Protein 1LUR (pdb70)

Secondary structure (DSSP, 8-state):
----EEEE-SSS-EEEEETBTTEEEEEEEE-TTS-EEE-B---SSHHHHHH-SS-TTPEE-SB-SEEGGG-EEETTEEE---SBTTBEETT-TTSGGGSB-EEEEEETTEEEEEEEEEHHHHSSSSEEEEEEEEEE-TTSEEEEEEEEE-SS-EE-B-EE-PEE-SS--S-STT-EE--EEEEEEE-TTS-EEEEEEE-TTSTT--TT-EETT-S---SS-----EEEEEE--------EEEE-TTT-EEEEEEESSSEEEEE--TT--EE-GGG-EE-TT--EEEEEESPTTGGG-TTS---EE-TT--EEEEEEEEEEE--/----EEEE-SSS-EEEEETBTTEEEEEEEE-TTS-EEE-B---SSHHHHHH-SS-TTPEE-SB-SEEGGG-EEETTEEE---SBTTBEETT-TTSGGGSBPEEEEEETTEEEEEEEEEHHHHS-SSEEEEEEEEEE-TTSEEEEEEEEE-SS-EE-B-EE-PEE-SS--S-STTSEE--EEEEEEE-TTS-EEEEEEE-TTSTT--SS-EEGGGG-TT-SS----EEEEEE--------EEEE-TTT-EEEEEEESSSEEEEE--TT--EE-GGG-EE-TTS-EEEEEESPTTGGG-TTSPP-EE-TT--EEEEEEEEEEE--

Foldseek 3Di:
DWDWAKADEDPAWIWIFALQLRFGAWIWHAFPVRHIDTFFWHAPDPVVQLVDDQLARGKFDQAAAWAPQQWFADPNRIFGVDDQPSIAHRLHPQTSSNGRWDWPDGDRFKTKTWDKDACVRRRWHFIKIWMWMWGAYPLQKTKIKIKMAGPGKTFGKIKTWTWGDGPQDLAQQAKKKAAFQKWFDADPSRAGPQDIGGCPPAQPHSHVIDGQLRHDDDPVSARAQWTKGFFDDDDVDWRMKIGDPVRQKIKTKDKPAGIKTKGQQQPDFDQIPPSDTRHGSRTITIIRIFHHNCSHHVVGDDRMHHHPDMDIMMMMMGMDGND/DWDWAKADEPQAWIWIFTQQLRFGAWIWHAFPVRRIDTWFWHADDPVRQLVDDQLARGKFDQAAAWAPQQWFADPNDIFGCADFVSTAHRLHPQTSNNDRWDWDDGDNFKTKTWDKDACVRRRWHFIKIWMWMWGAYPLQKTKIKIKMAGDGKTFGKIWTWTFTDGAQDLAQQFKKKAAFQWWFDADPSRAGPQDIGGCPPALPHRNDIDGNVSNPPVHPDFRFQFIWGFGDDDPVDWRMWIGDPNRQKIKTKDKPAGTKTKGQQQPDFDQIYPRDTRHGRRGITIIRIFHGNCSHHVVGDDRMHHHPDMDIMMMMIHMDGHD

Structure (mmCIF, N/CA/C/O backbone):
data_1LUR
#
_entry.id   1LUR
#
_cell.length_a   50.808
_cell.length_b   91.007
_cell.length_c   83.701
_cell.angle_alpha   90.00
_cell.angle_beta   100.67
_cell.angle_gamma   90.00
#
_symmetry.space_group_name_H-M   'P 1 21 1'
#
loop_
_entity.id
_entity.type
_entity.pdbx_description
1 polymer 'aldose 1-epimerase'
2 non-polymer 'SULFATE ION'
3 water water
#
loop_
_atom_site.group_PDB
_atom_site.id
_atom_site.type_symbol
_atom_site.label_atom_id
_atom_site.label_alt_id
_atom_site.label_comp_id
_atom_site.label_asym_id
_atom_site.label_entity_id
_atom_site.label_seq_id
_atom_site.pdbx_PDB_ins_code
_atom_site.Cartn_x
_atom_site.Cartn_y
_atom_site.Cartn_z
_atom_site.occupancy
_atom_site.B_iso_or_equiv
_atom_site.auth_seq_id
_atom_site.auth_comp_id
_atom_site.auth_asym_id
_atom_site.auth_atom_id
_atom_site.pdbx_PDB_model_num
ATOM 1 N N . ALA A 1 11 ? -2.082 53.414 95.619 1.00 66.01 1002 ALA A N 1
ATOM 2 C CA . ALA A 1 11 ? -1.543 54.226 94.490 1.00 65.74 1002 ALA A CA 1
ATOM 3 C C . ALA A 1 11 ? -2.493 54.183 93.296 1.00 65.69 1002 ALA A C 1
ATOM 4 O O . ALA A 1 11 ? -3.389 53.337 93.237 1.00 66.35 1002 ALA A O 1
ATOM 6 N N . SER A 1 12 ? -2.300 55.105 92.355 1.00 64.60 1003 SER A N 1
ATOM 7 C CA . SER A 1 12 ? -3.135 55.174 91.157 1.00 63.64 1003 SER A CA 1
ATOM 8 C C . SER A 1 12 ? -2.245 54.962 89.934 1.00 62.28 1003 SER A C 1
ATOM 9 O O . SER A 1 12 ? -1.291 54.179 89.980 1.00 63.02 1003 SER A O 1
ATOM 12 N N . GLY A 1 13 ? -2.551 55.663 88.846 1.00 59.42 1004 GLY A N 1
ATOM 13 C CA . GLY A 1 13 ? -1.753 55.519 87.642 1.00 55.29 1004 GLY A CA 1
ATOM 14 C C . GLY A 1 13 ? -2.280 56.288 86.446 1.00 52.66 1004 GLY A C 1
ATOM 15 O O . GLY A 1 13 ? -3.483 56.520 86.319 1.00 52.36 1004 GLY A O 1
ATOM 16 N N . PHE A 1 14 ? -1.368 56.688 85.566 1.00 49.76 1005 PHE A N 1
ATOM 17 C CA . PHE A 1 14 ? -1.738 57.432 84.372 1.00 46.80 1005 PHE A CA 1
ATOM 18 C C . PHE A 1 14 ? -2.692 56.602 83.527 1.00 44.95 1005 PHE A C 1
ATOM 19 O O . PHE A 1 14 ? -2.551 55.385 83.428 1.00 44.23 1005 PHE A O 1
ATOM 27 N N . ILE A 1 15 ? -3.672 57.266 82.930 1.00 42.54 1006 ILE A N 1
ATOM 28 C CA . ILE A 1 15 ? -4.647 56.592 82.089 1.00 41.05 1006 ILE A CA 1
ATOM 29 C C . ILE A 1 15 ? -4.526 57.212 80.704 1.00 41.31 1006 ILE A C 1
ATOM 30 O O . ILE A 1 15 ? -4.547 58.434 80.560 1.00 41.04 1006 ILE A O 1
ATOM 35 N N . GLU A 1 16 ? -4.390 56.373 79.686 1.00 40.58 1007 GLU A N 1
ATOM 36 C CA . GLU A 1 16 ? -4.261 56.871 78.326 1.00 40.60 1007 GLU A CA 1
ATOM 37 C C . GLU A 1 16 ? -5.463 56.600 77.435 1.00 39.58 1007 GLU A C 1
ATOM 38 O O . GLU A 1 16 ? -6.102 55.549 77.529 1.00 39.59 1007 GLU A O 1
ATOM 44 N N . ILE A 1 17 ? -5.770 57.572 76.582 1.00 36.26 1008 ILE A N 1
ATOM 45 C CA . ILE A 1 17 ? -6.883 57.471 75.647 1.00 35.69 1008 ILE A CA 1
ATOM 46 C C . ILE A 1 17 ? -6.341 58.008 74.335 1.00 35.15 1008 ILE A C 1
ATOM 47 O O . ILE A 1 17 ? -5.396 58.801 74.330 1.00 33.81 1008 ILE A O 1
ATOM 52 N N . ALA A 1 18 ? -6.920 57.584 73.220 1.00 35.51 1009 ALA A N 1
ATOM 53 C CA . ALA A 1 18 ? -6.434 58.062 71.933 1.00 35.21 1009 ALA A CA 1
ATOM 54 C C . ALA A 1 18 ? -7.369 57.730 70.785 1.00 33.71 1009 ALA A C 1
ATOM 55 O O . ALA A 1 18 ? -8.215 56.842 70.890 1.00 34.74 1009 ALA A O 1
ATOM 57 N N . ASN A 1 19 ? -7.232 58.462 69.690 1.00 32.52 1010 ASN A N 1
ATOM 58 C CA . ASN A 1 19 ? -8.079 58.204 68.538 1.00 32.87 1010 ASN A CA 1
ATOM 59 C C . ASN A 1 19 ? -7.229 57.404 67.553 1.00 33.07 1010 ASN A C 1
ATOM 60 O O . ASN A 1 19 ? -6.180 56.880 67.925 1.00 33.45 1010 ASN A O 1
ATOM 65 N N . LYS A 1 20 ? -7.668 57.315 66.307 1.00 34.87 1011 LYS A N 1
ATOM 66 C CA . LYS A 1 20 ? -6.923 56.561 65.305 1.00 37.66 1011 LYS A CA 1
ATOM 67 C C . LYS A 1 20 ? -6.066 57.413 64.372 1.00 38.27 1011 LYS A C 1
ATOM 68 O O . LYS A 1 20 ? -5.471 56.885 63.430 1.00 37.98 1011 LYS A O 1
ATOM 74 N N . GLN A 1 21 ? -5.989 58.716 64.632 1.00 39.54 1012 GLN A N 1
ATOM 75 C CA . GLN A 1 21 ? -5.197 59.605 63.785 1.00 39.90 1012 GLN A CA 1
ATOM 76 C C . GLN A 1 21 ? -3.932 60.195 64.399 1.00 39.87 1012 GLN A C 1
ATOM 77 O O . GLN A 1 21 ? -3.341 61.114 63.829 1.00 41.05 1012 GLN A O 1
ATOM 83 N N . GLY A 1 22 ? -3.511 59.687 65.550 1.00 38.10 1013 GLY A N 1
ATOM 84 C CA . GLY A 1 22 ? -2.308 60.221 66.160 1.00 36.43 1013 GLY A CA 1
ATOM 85 C C . GLY A 1 22 ? -2.500 61.226 67.282 1.00 36.68 1013 GLY A C 1
ATOM 86 O O . GLY A 1 22 ? -1.601 62.019 67.553 1.00 37.80 1013 GLY A O 1
ATOM 87 N N . LEU A 1 23 ? -3.667 61.210 67.921 1.00 35.32 1014 LEU A N 1
ATOM 88 C CA . LEU A 1 23 ? -3.964 62.123 69.027 1.00 34.22 1014 LEU A CA 1
ATOM 89 C C . LEU A 1 23 ? -4.071 61.274 70.285 1.00 33.65 1014 LEU A C 1
ATOM 90 O O . LEU A 1 23 ? -4.894 60.365 70.355 1.00 35.28 1014 LEU A O 1
ATOM 95 N N . THR A 1 24 ? -3.233 61.557 71.273 1.00 33.27 1015 THR A N 1
ATOM 96 C CA . THR A 1 24 ? -3.257 60.801 72.514 1.00 34.91 1015 THR A CA 1
ATOM 97 C C . THR A 1 24 ? -3.327 61.746 73.713 1.00 34.58 1015 THR A C 1
ATOM 98 O O . THR A 1 24 ? -2.739 62.825 73.707 1.00 35.50 1015 THR A O 1
ATOM 102 N N . ALA A 1 25 ? -4.065 61.332 74.733 1.00 33.70 1016 ALA A N 1
ATOM 103 C CA . ALA A 1 25 ? -4.217 62.129 75.941 1.00 34.03 1016 ALA A CA 1
ATOM 104 C C . ALA A 1 25 ? -3.988 61.229 77.144 1.00 33.60 1016 ALA A C 1
ATOM 105 O O . ALA A 1 25 ? -4.482 60.104 77.189 1.00 34.30 1016 ALA A O 1
ATOM 107 N N . THR A 1 26 ? -3.225 61.718 78.111 1.00 33.93 1017 THR A N 1
ATOM 108 C CA . THR A 1 26 ? -2.952 60.939 79.305 1.00 34.46 1017 THR A CA 1
ATOM 109 C C . THR A 1 26 ? -3.555 61.671 80.500 1.00 34.29 1017 THR A C 1
ATOM 110 O O . THR A 1 26 ? -3.239 62.832 80.748 1.00 34.64 1017 THR A O 1
ATOM 114 N N . LEU A 1 27 ? -4.429 60.984 81.227 1.00 34.24 1018 LEU A N 1
ATOM 115 C CA . LEU A 1 27 ? -5.083 61.563 82.392 1.00 34.03 1018 LEU A CA 1
ATOM 116 C C . LEU A 1 27 ? -4.597 60.937 83.697 1.00 34.94 1018 LEU A C 1
ATOM 117 O O . LEU A 1 27 ? -4.006 59.856 83.702 1.00 35.78 1018 LEU A O 1
ATOM 122 N N . LEU A 1 28 ? -4.866 61.626 84.801 1.00 33.74 1019 LEU A N 1
ATOM 123 C CA . LEU A 1 28 ? -4.470 61.165 86.125 1.00 34.52 1019 LEU A CA 1
ATOM 124 C C . LEU A 1 28 ? -5.651 61.365 87.072 1.00 34.80 1019 LEU A C 1
ATOM 125 O O . LEU A 1 28 ? -6.194 62.466 87.175 1.00 34.59 1019 LEU A O 1
ATOM 130 N N . PRO A 1 29 ? -6.070 60.296 87.765 1.00 35.81 1020 PRO A N 1
ATOM 131 C CA . PRO A 1 29 ? -7.193 60.360 88.705 1.00 35.89 1020 PRO A CA 1
ATOM 132 C C . PRO A 1 29 ? -7.033 61.495 89.708 1.00 35.02 1020 PRO A C 1
ATOM 133 O O . PRO A 1 29 ? -8.012 62.137 90.100 1.00 34.06 1020 PRO A O 1
ATOM 137 N N . PHE A 1 30 ? -5.793 61.741 90.123 1.00 34.16 1021 PHE A N 1
ATOM 138 C CA . PHE A 1 30 ? -5.527 62.805 91.080 1.00 33.09 1021 PHE A CA 1
ATOM 139 C C . PHE A 1 30 ? -5.793 64.153 90.434 1.00 31.64 1021 PHE A C 1
ATOM 140 O O . PHE A 1 30 ? -5.126 64.542 89.472 1.00 30.39 1021 PHE A O 1
ATOM 148 N N . GLY A 1 31 ? -6.780 64.861 90.971 1.00 30.80 1022 GLY A N 1
ATOM 149 C CA . GLY A 1 31 ? -7.132 66.163 90.442 1.00 29.78 1022 GLY A CA 1
ATOM 150 C C . GLY A 1 31 ? -7.748 66.082 89.056 1.00 29.25 1022 GLY A C 1
ATOM 151 O O . GLY A 1 31 ? -7.864 67.106 88.382 1.00 29.45 1022 GLY A O 1
ATOM 152 N N . ALA A 1 32 ? -8.152 64.881 88.637 1.00 28.75 1023 ALA A N 1
ATOM 153 C CA . ALA A 1 32 ? -8.757 64.680 87.313 1.00 27.90 1023 ALA A CA 1
ATOM 154 C C . ALA A 1 32 ? -7.949 65.528 86.338 1.00 28.41 1023 ALA A C 1
ATOM 155 O O . ALA A 1 32 ? -8.495 66.325 85.570 1.00 27.12 1023 ALA A O 1
ATOM 157 N N . THR A 1 33 ? -6.638 65.324 86.389 1.00 27.04 1024 THR A N 1
ATOM 158 C CA . THR A 1 33 ? -5.655 66.025 85.573 1.00 29.43 1024 THR A CA 1
ATOM 159 C C . THR A 1 33 ? -5.316 65.554 84.162 1.00 29.05 1024 THR A C 1
ATOM 160 O O . THR A 1 33 ? -5.233 64.358 83.890 1.00 29.70 1024 THR A O 1
ATOM 164 N N . LEU A 1 34 ? -5.095 66.523 83.277 1.00 31.20 1025 LEU A N 1
ATOM 165 C CA . LEU A 1 34 ? -4.735 66.248 81.893 1.00 31.27 1025 LEU A CA 1
ATOM 166 C C . LEU A 1 34 ? -3.213 66.266 81.992 1.00 32.04 1025 LEU A C 1
ATOM 167 O O . LEU A 1 34 ? -2.597 67.333 82.002 1.00 31.69 1025 LEU A O 1
ATOM 172 N N . ALA A 1 35 ? -2.618 65.080 82.093 1.00 34.35 1026 ALA A N 1
ATOM 173 C CA . ALA A 1 35 ? -1.167 64.936 82.208 1.00 35.02 1026 ALA A CA 1
ATOM 174 C C . ALA A 1 35 ? -0.376 65.199 80.928 1.00 36.17 1026 ALA A C 1
ATOM 175 O O . ALA A 1 35 ? 0.624 65.918 80.947 1.00 36.82 1026 ALA A O 1
ATOM 177 N N . LYS A 1 36 ? -0.806 64.601 79.823 1.00 35.86 1027 LYS A N 1
ATOM 178 C CA . LYS A 1 36 ? -0.119 64.786 78.550 1.00 36.68 1027 LYS A CA 1
ATOM 179 C C . LYS A 1 36 ? -1.121 64.835 77.414 1.00 36.41 1027 LYS A C 1
ATOM 180 O O . LYS A 1 36 ? -2.260 64.393 77.557 1.00 34.85 1027 LYS A O 1
ATOM 186 N N . LEU A 1 37 ? -0.666 65.357 76.279 1.00 38.12 1028 LEU A N 1
ATOM 187 C CA . LEU A 1 37 ? -1.475 65.480 75.071 1.00 39.50 1028 LEU A CA 1
ATOM 188 C C . LEU A 1 37 ? -0.499 65.567 73.896 1.00 39.67 1028 LEU A C 1
ATOM 189 O O . LEU A 1 37 ? 0.055 66.630 73.607 1.00 40.11 1028 LEU A O 1
ATOM 194 N N . THR A 1 38 ? -0.289 64.438 73.226 1.00 39.76 1029 THR A N 1
ATOM 195 C CA . THR A 1 38 ? 0.622 64.379 72.091 1.00 39.28 1029 THR A CA 1
ATOM 196 C C . THR A 1 38 ? -0.095 64.496 70.751 1.00 40.05 1029 THR A C 1
ATOM 197 O O . THR A 1 38 ? -1.183 63.953 70.566 1.00 38.86 1029 THR A O 1
ATOM 201 N N . PHE A 1 39 ? 0.535 65.203 69.816 1.00 40.76 1030 PHE A N 1
ATOM 202 C CA . PHE A 1 39 ? -0.024 65.408 68.483 1.00 42.16 1030 PHE A CA 1
ATOM 203 C C . PHE A 1 39 ? 1.124 65.700 67.518 1.00 43.41 1030 PHE A C 1
ATOM 204 O O . PHE A 1 39 ? 1.978 66.538 67.797 1.00 43.85 1030 PHE A O 1
ATOM 212 N N . PRO A 1 40 ? 1.155 65.018 66.364 1.00 45.64 1031 PRO A N 1
ATOM 213 C CA . PRO A 1 40 ? 2.234 65.250 65.398 1.00 46.14 1031 PRO A CA 1
ATOM 214 C C . PRO A 1 40 ? 2.262 66.665 64.823 1.00 47.36 1031 PRO A C 1
ATOM 215 O O . PRO A 1 40 ? 1.220 67.240 64.514 1.00 46.78 1031 PRO A O 1
ATOM 219 N N . ASP A 1 41 ? 3.462 67.223 64.684 1.00 49.20 1032 ASP A N 1
ATOM 220 C CA . ASP A 1 41 ? 3.614 68.570 64.140 1.00 51.15 1032 ASP A CA 1
ATOM 221 C C . ASP A 1 41 ? 3.594 68.523 62.614 1.00 51.39 1032 ASP A C 1
ATOM 222 O O . ASP A 1 41 ? 3.310 67.483 62.021 1.00 51.14 1032 ASP A O 1
ATOM 227 N N . LYS A 1 42 ? 3.902 69.654 61.986 1.00 52.41 1033 LYS A N 1
ATOM 228 C CA . LYS A 1 42 ? 3.919 69.744 60.529 1.00 53.25 1033 LYS A CA 1
ATOM 229 C C . LYS A 1 42 ? 4.940 68.783 59.929 1.00 53.86 1033 LYS A C 1
ATOM 230 O O . LYS A 1 42 ? 4.800 68.352 58.785 1.00 54.88 1033 LYS A O 1
ATOM 236 N N . ASN A 1 43 ? 5.971 68.459 60.703 1.00 53.91 1034 ASN A N 1
ATOM 237 C CA . ASN A 1 43 ? 7.013 67.549 60.245 1.00 53.79 1034 ASN A CA 1
ATOM 238 C C . ASN A 1 43 ? 6.670 66.118 60.653 1.00 53.29 1034 ASN A C 1
ATOM 239 O O . ASN A 1 43 ? 7.514 65.224 60.593 1.00 53.20 1034 ASN A O 1
ATOM 244 N N . GLY A 1 44 ? 5.425 65.912 61.071 1.00 52.41 1035 GLY A N 1
ATOM 245 C CA . GLY A 1 44 ? 4.990 64.588 61.483 1.00 51.54 1035 GLY A CA 1
ATOM 246 C C . GLY A 1 44 ? 5.614 64.103 62.777 1.00 50.32 1035 GLY A C 1
ATOM 247 O O . GLY A 1 44 ? 5.557 62.915 63.092 1.00 50.92 1035 GLY A O 1
ATOM 248 N N . LYS A 1 45 ? 6.208 65.017 63.536 1.00 49.60 1036 LYS A N 1
ATOM 249 C CA . LYS A 1 45 ? 6.837 64.652 64.801 1.00 49.03 1036 LYS A CA 1
ATOM 250 C C . LYS A 1 45 ? 5.899 64.887 65.987 1.00 49.21 1036 LYS A C 1
ATOM 251 O O . LYS A 1 45 ? 5.311 65.962 66.118 1.00 48.48 1036 LYS A O 1
ATOM 257 N N . ASN A 1 46 ? 5.769 63.876 66.844 1.00 49.07 1037 ASN A N 1
ATOM 258 C CA . ASN A 1 46 ? 4.908 63.964 68.021 1.00 49.53 1037 ASN A CA 1
ATOM 259 C C . ASN A 1 46 ? 5.387 65.024 69.001 1.00 49.85 1037 ASN A C 1
ATOM 260 O O . ASN A 1 46 ? 6.564 65.068 69.374 1.00 49.80 1037 ASN A O 1
ATOM 265 N N . GLN A 1 47 ? 4.464 65.880 69.419 1.00 49.53 1038 GLN A N 1
ATOM 266 C CA . GLN A 1 47 ? 4.785 66.938 70.358 1.00 48.58 1038 GLN A CA 1
ATOM 267 C C . GLN A 1 47 ? 3.769 66.929 71.488 1.00 47.19 1038 GLN A C 1
ATOM 268 O O . GLN A 1 47 ? 2.563 66.816 71.247 1.00 45.97 1038 GLN A O 1
ATOM 274 N N . ASP A 1 48 ? 4.262 67.019 72.718 1.00 45.25 1039 ASP A N 1
ATOM 275 C CA . ASP A 1 48 ? 3.385 67.031 73.881 1.00 43.56 1039 ASP A CA 1
ATOM 276 C C . ASP A 1 48 ? 3.006 68.502 73.984 1.00 42.69 1039 ASP A C 1
ATOM 277 O O . ASP A 1 48 ? 3.867 69.355 74.203 1.00 41.27 1039 ASP A O 1
ATOM 282 N N . LEU A 1 49 ? 1.722 68.795 73.821 1.00 40.73 1040 LEU A N 1
ATOM 283 C CA . LEU A 1 49 ? 1.235 70.163 73.881 1.00 39.49 1040 LEU A CA 1
ATOM 284 C C . LEU A 1 49 ? 0.998 70.774 75.263 1.00 38.56 1040 LEU A C 1
ATOM 285 O O . LEU A 1 49 ? 0.770 71.976 75.367 1.00 37.65 1040 LEU A O 1
ATOM 290 N N . VAL A 1 50 ? 1.052 69.969 76.318 1.00 38.93 1041 VAL A N 1
ATOM 291 C CA . VAL A 1 50 ? 0.834 70.503 77.663 1.00 38.73 1041 VAL A CA 1
ATOM 292 C C . VAL A 1 50 ? 1.994 70.216 78.613 1.00 39.82 1041 VAL A C 1
ATOM 293 O O . VAL A 1 50 ? 2.657 69.178 78.517 1.00 39.62 1041 VAL A O 1
ATOM 297 N N . LEU A 1 51 ? 2.240 71.145 79.531 1.00 41.12 1042 LEU A N 1
ATOM 298 C CA . LEU A 1 51 ? 3.320 70.977 80.496 1.00 42.55 1042 LEU A CA 1
ATOM 299 C C . LEU A 1 51 ? 2.914 69.869 81.451 1.00 44.17 1042 LEU A C 1
ATOM 300 O O . LEU A 1 51 ? 1.784 69.382 81.396 1.00 44.09 1042 LEU A O 1
ATOM 305 N N . GLY A 1 52 ? 3.833 69.464 82.319 1.00 44.70 1043 GLY A N 1
ATOM 306 C CA . GLY A 1 52 ? 3.521 68.409 83.261 1.00 45.81 1043 GLY A CA 1
ATOM 307 C C . GLY A 1 52 ? 4.736 67.828 83.959 1.00 46.69 1043 GLY A C 1
ATOM 308 O O . GLY A 1 52 ? 5.761 68.494 84.111 1.00 47.10 1043 GLY A O 1
ATOM 309 N N . PHE A 1 53 ? 4.616 66.577 84.385 1.00 46.96 1044 PHE A N 1
ATOM 310 C CA . PHE A 1 53 ? 5.700 65.896 85.075 1.00 48.26 1044 PHE A CA 1
ATOM 311 C C . PHE A 1 53 ? 5.785 64.455 84.607 1.00 48.81 1044 PHE A C 1
ATOM 312 O O . PHE A 1 53 ? 4.783 63.862 84.207 1.00 48.63 1044 PHE A O 1
ATOM 320 N N . ASP A 1 54 ? 6.986 63.891 84.660 1.00 49.60 1045 ASP A N 1
ATOM 321 C CA . ASP A 1 54 ? 7.195 62.514 84.235 1.00 50.09 1045 ASP A CA 1
ATOM 322 C C . ASP A 1 54 ? 6.695 61.488 85.258 1.00 49.36 1045 ASP A C 1
ATOM 323 O O . ASP A 1 54 ? 6.458 60.333 84.912 1.00 49.29 1045 ASP A O 1
ATOM 328 N N . THR A 1 55 ? 6.519 61.906 86.510 1.00 49.41 1046 THR A N 1
ATOM 329 C CA . THR A 1 55 ? 6.045 60.990 87.547 1.00 49.19 1046 THR A CA 1
ATOM 330 C C . THR A 1 55 ? 4.746 61.449 88.209 1.00 50.02 1046 THR A C 1
ATOM 331 O O . THR A 1 55 ? 4.428 62.635 88.223 1.00 49.93 1046 THR A O 1
ATOM 335 N N . ILE A 1 56 ? 4.011 60.495 88.773 1.00 50.62 1047 ILE A N 1
ATOM 336 C CA . ILE A 1 56 ? 2.749 60.781 89.442 1.00 51.31 1047 ILE A CA 1
ATOM 337 C C . ILE A 1 56 ? 2.943 61.616 90.700 1.00 51.70 1047 ILE A C 1
ATOM 338 O O . ILE A 1 56 ? 2.220 62.583 90.937 1.00 52.45 1047 ILE A O 1
ATOM 343 N N . ASP A 1 57 ? 3.921 61.242 91.512 1.00 51.66 1048 ASP A N 1
ATOM 344 C CA . ASP A 1 57 ? 4.180 61.973 92.742 1.00 51.66 1048 ASP A CA 1
ATOM 345 C C . ASP A 1 57 ? 4.466 63.451 92.489 1.00 50.41 1048 ASP A C 1
ATOM 346 O O . ASP A 1 57 ? 4.035 64.307 93.264 1.00 50.56 1048 ASP A O 1
ATOM 351 N N . GLU A 1 58 ? 5.184 63.754 91.409 1.00 48.61 1049 GLU A N 1
ATOM 352 C CA . GLU A 1 58 ? 5.507 65.142 91.086 1.00 47.97 1049 GLU A CA 1
ATOM 353 C C . GLU A 1 58 ? 4.228 65.940 90.867 1.00 46.43 1049 GLU A C 1
ATOM 354 O O . GLU A 1 58 ? 4.172 67.136 91.155 1.00 45.97 1049 GLU A O 1
ATOM 360 N N . PHE A 1 59 ? 3.208 65.270 90.343 1.00 45.10 1050 PHE A N 1
ATOM 361 C CA . PHE A 1 59 ? 1.923 65.910 90.086 1.00 44.55 1050 PHE A CA 1
ATOM 362 C C . PHE A 1 59 ? 1.227 66.171 91.414 1.00 44.78 1050 PHE A C 1
ATOM 363 O O . PHE A 1 59 ? 0.639 67.235 91.620 1.00 43.46 1050 PHE A O 1
ATOM 371 N N . GLU A 1 60 ? 1.302 65.192 92.312 1.00 45.65 1051 GLU A N 1
ATOM 372 C CA . GLU A 1 60 ? 0.682 65.302 93.627 1.00 47.37 1051 GLU A CA 1
ATOM 373 C C . GLU A 1 60 ? 1.355 66.372 94.478 1.00 47.85 1051 GLU A C 1
ATOM 374 O O . GLU A 1 60 ? 0.809 66.810 95.490 1.00 48.64 1051 GLU A O 1
ATOM 380 N N . LYS A 1 61 ? 2.544 66.795 94.067 1.00 48.18 1052 LYS A N 1
ATOM 381 C CA . LYS A 1 61 ? 3.268 67.813 94.810 1.00 48.24 1052 LYS A CA 1
ATOM 382 C C . LYS A 1 61 ? 3.214 69.173 94.122 1.00 47.67 1052 LYS A C 1
ATOM 383 O O . LYS A 1 61 ? 3.602 70.179 94.707 1.00 48.22 1052 LYS A O 1
ATOM 389 N N . ASP A 1 62 ? 2.723 69.204 92.885 1.00 46.36 1053 ASP A N 1
ATOM 390 C CA . ASP A 1 62 ? 2.628 70.454 92.135 1.00 45.28 1053 ASP A CA 1
ATOM 391 C C . ASP A 1 62 ? 1.722 71.464 92.830 1.00 44.15 1053 ASP A C 1
ATOM 392 O O . ASP A 1 62 ? 0.748 71.087 93.480 1.00 43.68 1053 ASP A O 1
ATOM 397 N N . ALA A 1 63 ? 2.042 72.747 92.681 1.00 43.44 1054 ALA A N 1
ATOM 398 C CA . ALA A 1 63 ? 1.253 73.812 93.298 1.00 42.45 1054 ALA A CA 1
ATOM 399 C C . ALA A 1 63 ? 0.779 74.826 92.265 1.00 42.38 1054 ALA A C 1
ATOM 400 O O . ALA A 1 63 ? 0.059 75.774 92.593 1.00 42.20 1054 ALA A O 1
ATOM 402 N N . ALA A 1 64 ? 1.181 74.623 91.014 1.00 41.19 1055 ALA A N 1
ATOM 403 C CA . ALA A 1 64 ? 0.796 75.523 89.937 1.00 40.05 1055 ALA A CA 1
ATOM 404 C C . ALA A 1 64 ? -0.464 75.060 89.200 1.00 39.85 1055 ALA A C 1
ATOM 405 O O . ALA A 1 64 ? -0.809 75.613 88.153 1.00 39.80 1055 ALA A O 1
ATOM 407 N N . SER A 1 65 ? -1.141 74.051 89.748 1.00 38.41 1056 SER A N 1
ATOM 408 C CA . SER A 1 65 ? -2.368 73.508 89.153 1.00 37.47 1056 SER A CA 1
ATOM 409 C C . SER A 1 65 ? -2.205 73.092 87.690 1.00 36.06 1056 SER A C 1
ATOM 410 O O . SER A 1 65 ? -3.129 73.241 86.886 1.00 34.23 1056 SER A O 1
ATOM 413 N N . ILE A 1 66 ? -1.037 72.558 87.354 1.00 33.89 1057 ILE A N 1
ATOM 414 C CA . ILE A 1 66 ? -0.757 72.125 85.9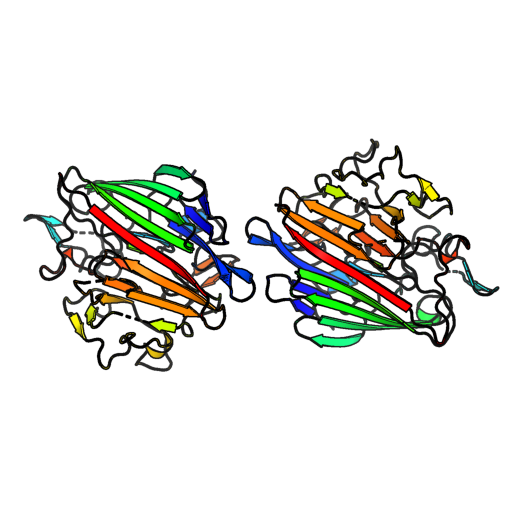90 1.00 34.06 1057 ILE A CA 1
ATOM 415 C C . ILE A 1 66 ? -1.691 71.017 85.482 1.00 32.14 1057 ILE A C 1
ATOM 416 O O . ILE A 1 66 ? -1.651 69.887 85.964 1.00 32.01 1057 ILE A O 1
ATOM 421 N N . GLY A 1 67 ? -2.543 71.371 84.521 1.00 32.41 1058 GLY A N 1
ATOM 422 C CA . GLY A 1 67 ? -3.483 70.423 83.936 1.00 30.20 1058 GLY A CA 1
ATOM 423 C C . GLY A 1 67 ? -4.634 69.910 84.785 1.00 28.85 1058 GLY A C 1
ATOM 424 O O . GLY A 1 67 ? -5.434 69.091 84.329 1.00 29.55 1058 GLY A O 1
ATOM 425 N N . LYS A 1 68 ? -4.746 70.397 86.011 1.00 26.87 1059 LYS A N 1
ATOM 426 C CA . LYS A 1 68 ? -5.815 69.957 86.896 1.00 25.26 1059 LYS A CA 1
ATOM 427 C C . LYS A 1 68 ? -7.219 70.444 86.557 1.00 25.98 1059 LYS A C 1
ATOM 428 O O . LYS A 1 68 ? -7.414 71.402 85.798 1.00 24.59 1059 LYS A O 1
ATOM 434 N N . THR A 1 69 ? -8.199 69.748 87.126 1.00 25.44 1060 THR A N 1
ATOM 435 C CA . THR A 1 69 ? -9.600 70.101 86.945 1.00 26.43 1060 THR A CA 1
ATOM 436 C C . THR A 1 69 ? -9.719 70.914 88.240 1.00 26.59 1060 THR A C 1
ATOM 437 O O . THR A 1 69 ? -9.534 70.364 89.329 1.00 28.33 1060 THR A O 1
ATOM 441 N N . VAL A 1 70 ? -10.008 72.207 88.123 1.00 26.06 1061 VAL A N 1
ATOM 442 C CA . VAL A 1 70 ? -10.131 73.075 89.286 1.00 25.90 1061 VAL A CA 1
ATOM 443 C C . VAL A 1 70 ? -11.557 73.331 89.759 1.00 25.51 1061 VAL A C 1
ATOM 444 O O . VAL A 1 70 ? -12.466 73.513 88.952 1.00 26.10 1061 VAL A O 1
ATOM 448 N N . GLY A 1 71 ? -11.724 73.344 91.080 1.00 23.17 1062 GLY A N 1
ATOM 449 C CA . GLY A 1 71 ? -13.020 73.578 91.705 1.00 24.04 1062 GLY A CA 1
ATOM 450 C C . GLY A 1 71 ? -12.842 73.587 93.220 1.00 23.36 1062 GLY A C 1
ATOM 451 O O . GLY A 1 71 ? -11.721 73.361 93.686 1.00 22.58 1062 GLY A O 1
ATOM 452 N N . ARG A 1 72 ? -13.912 73.789 93.996 1.00 22.46 1063 ARG A N 1
ATOM 453 C CA . ARG A 1 72 ? -15.260 73.997 93.472 1.00 21.33 1063 ARG A CA 1
ATOM 454 C C . ARG A 1 72 ? -15.509 75.339 92.817 1.00 22.07 1063 ARG A C 1
ATOM 455 O O . ARG A 1 72 ? -16.522 75.525 92.146 1.00 22.47 1063 ARG A O 1
ATOM 463 N N . VAL A 1 73 ? -14.605 76.285 93.032 1.00 20.20 1064 VAL A N 1
ATOM 464 C CA . VAL A 1 73 ? -14.753 77.599 92.434 1.00 18.72 1064 VAL A CA 1
ATOM 465 C C . VAL A 1 73 ? -13.387 77.984 91.899 1.00 20.60 1064 VAL A C 1
ATOM 466 O O . VAL A 1 73 ? -12.443 78.218 92.661 1.00 21.38 1064 VAL A O 1
ATOM 470 N N . ALA A 1 74 ? -13.279 78.015 90.577 1.00 21.81 1065 ALA A N 1
ATOM 471 C CA . ALA A 1 74 ? -12.031 78.363 89.930 1.00 22.46 1065 ALA A CA 1
ATOM 472 C C . ALA A 1 74 ? -11.632 79.799 90.212 1.00 24.19 1065 ALA A C 1
ATOM 473 O O . ALA A 1 74 ? -12.473 80.698 90.324 1.00 25.48 1065 ALA A O 1
ATOM 475 N N . ASN A 1 75 ? -10.328 79.998 90.315 1.00 24.33 1066 ASN A N 1
ATOM 476 C CA . ASN A 1 75 ? -9.749 81.301 90.580 1.00 25.63 1066 ASN A CA 1
ATOM 477 C C . ASN A 1 75 ? -10.030 81.801 91.989 1.00 25.25 1066 ASN A C 1
ATOM 478 O O . ASN A 1 75 ? -10.197 81.013 92.919 1.00 25.41 1066 ASN A O 1
ATOM 483 N N . ARG A 1 76 ? -10.134 83.113 92.133 1.00 25.44 1067 ARG A N 1
ATOM 484 C CA . ARG A 1 76 ? -10.364 83.709 93.434 1.00 25.30 1067 ARG A CA 1
ATOM 485 C C . ARG A 1 76 ? -11.710 84.130 93.976 1.00 24.73 1067 ARG A C 1
ATOM 486 O O . ARG A 1 76 ? -12.598 84.558 93.246 1.00 26.96 1067 ARG A O 1
ATOM 494 N N . ILE A 1 77 ? -11.816 84.009 95.299 1.00 24.19 1068 ILE A N 1
ATOM 495 C CA . ILE A 1 77 ? -12.999 84.388 96.057 1.00 24.15 1068 ILE A CA 1
ATOM 496 C C . ILE A 1 77 ? -12.359 85.590 96.766 1.00 25.01 1068 ILE A C 1
ATOM 497 O O . ILE A 1 77 ? -11.482 85.413 97.616 1.00 23.07 1068 ILE A O 1
ATOM 502 N N . LYS A 1 78 ? -12.779 86.798 96.401 1.00 25.39 1069 LYS A N 1
ATOM 503 C CA . LYS A 1 78 ? -12.231 88.015 96.994 1.00 27.64 1069 LYS A CA 1
ATOM 504 C C . LYS A 1 78 ? -12.223 88.040 98.513 1.00 26.77 1069 LYS A C 1
ATOM 505 O O . LYS A 1 78 ? -13.263 87.922 99.158 1.00 26.85 1069 LYS A O 1
ATOM 511 N N . ASN A 1 79 ? -11.025 88.192 99.070 1.00 27.18 1070 ASN A N 1
ATOM 512 C CA . ASN A 1 79 ? -10.821 88.239 100.513 1.00 27.19 1070 ASN A CA 1
ATOM 513 C C . ASN A 1 79 ? -11.320 87.007 101.259 1.00 26.79 1070 ASN A C 1
ATOM 514 O O . ASN A 1 79 ? -11.678 87.073 102.434 1.00 23.62 1070 ASN A O 1
ATOM 519 N N . SER A 1 80 ? -11.328 85.873 100.570 1.00 26.21 1071 SER A N 1
ATOM 520 C CA . SER A 1 80 ? -11.771 84.627 101.177 1.00 26.80 1071 SER A CA 1
ATOM 521 C C . SER A 1 80 ? -13.121 84.698 101.877 1.00 27.18 1071 SER A C 1
ATOM 522 O O . SER A 1 80 ? -13.358 83.960 102.834 1.00 25.63 1071 SER A O 1
ATOM 525 N N . THR A 1 81 ? -13.999 85.579 101.408 1.00 26.78 1072 THR A N 1
ATOM 526 C CA . THR A 1 81 ? -15.316 85.715 102.011 1.00 27.33 1072 THR A CA 1
ATOM 527 C C . THR A 1 81 ? -16.371 85.958 100.939 1.00 27.22 1072 THR A C 1
ATOM 528 O O . THR A 1 81 ? -16.101 86.617 99.937 1.00 28.83 1072 THR A O 1
ATOM 532 N N . LEU A 1 82 ? -17.567 85.424 101.153 1.00 24.43 1073 LEU A N 1
ATOM 533 C CA . LEU A 1 82 ? -18.665 85.588 100.211 1.00 26.65 1073 LEU A CA 1
ATOM 534 C C . LEU A 1 82 ? -19.977 85.436 100.950 1.00 27.01 1073 LEU A C 1
ATOM 535 O O . LEU A 1 82 ? -20.010 84.978 102.093 1.00 27.10 1073 LEU A O 1
ATOM 540 N N . HIS A 1 83 ? -21.057 85.837 100.297 1.00 27.42 1074 HIS A N 1
ATOM 541 C CA . HIS A 1 83 ? -22.374 85.737 100.883 1.00 27.30 1074 HIS A CA 1
ATOM 542 C C . HIS A 1 83 ? -23.182 84.818 99.984 1.00 27.09 1074 HIS A C 1
ATOM 543 O O . HIS A 1 83 ? -23.236 85.022 98.773 1.00 26.57 1074 HIS A O 1
ATOM 550 N N . PHE A 1 84 ? -23.784 83.790 100.571 1.00 24.77 1075 PHE A N 1
ATOM 551 C CA . PHE A 1 84 ? -24.583 82.854 99.799 1.00 27.17 1075 PHE A CA 1
ATOM 552 C C . PHE A 1 84 ? -25.918 82.624 100.487 1.00 27.43 1075 PHE A C 1
ATOM 553 O O . PHE A 1 84 ? -25.960 82.163 101.625 1.00 27.61 1075 PHE A O 1
ATOM 561 N N . ASP A 1 85 ? -27.003 82.949 99.793 1.00 28.85 1076 ASP A N 1
ATOM 562 C CA . ASP A 1 85 ? -28.338 82.770 100.345 1.00 30.97 1076 ASP A CA 1
ATOM 563 C C . ASP A 1 85 ? -28.514 83.458 101.711 1.00 31.94 1076 ASP A C 1
ATOM 564 O O . ASP A 1 85 ? -29.094 82.889 102.637 1.00 32.04 1076 ASP A O 1
ATOM 569 N N . GLY A 1 86 ? -28.005 84.684 101.815 1.00 32.72 1077 GLY A N 1
ATOM 570 C CA . GLY A 1 86 ? -28.108 85.447 103.050 1.00 34.48 1077 GLY A CA 1
ATOM 571 C C . GLY A 1 86 ? -27.199 85.006 104.182 1.00 33.49 1077 GLY A C 1
ATOM 572 O O . GLY A 1 86 ? -27.325 85.473 105.315 1.00 35.27 1077 GLY A O 1
ATOM 573 N N . LYS A 1 87 ? -26.265 84.116 103.880 1.00 33.54 1078 LYS A N 1
ATOM 574 C CA . LYS A 1 87 ? -25.347 83.626 104.894 1.00 32.84 1078 LYS A CA 1
ATOM 575 C C . LYS A 1 87 ? -23.909 83.878 104.464 1.00 33.64 1078 LYS A C 1
ATOM 576 O O . LYS A 1 87 ? -23.549 83.653 103.310 1.00 29.00 1078 LYS A O 1
ATOM 582 N N . GLN A 1 88 ? -23.082 84.351 105.390 1.00 33.54 1079 GLN A N 1
ATOM 583 C CA . GLN A 1 88 ? -21.695 84.617 105.054 1.00 34.70 1079 GLN A CA 1
ATOM 584 C C . GLN A 1 88 ? -20.804 83.401 105.246 1.00 33.32 1079 GLN A C 1
ATOM 585 O O . GLN A 1 88 ? -20.915 82.681 106.237 1.00 33.18 1079 GLN A O 1
ATOM 591 N N . TYR A 1 89 ? -19.928 83.167 104.276 1.00 31.21 1080 TYR A N 1
ATOM 592 C CA . TYR A 1 89 ? -19.003 82.043 104.332 1.00 29.72 1080 TYR A CA 1
ATOM 593 C C . TYR A 1 89 ? -17.608 82.632 104.296 1.00 29.30 1080 TYR A C 1
ATOM 594 O O . TYR A 1 89 ? -17.298 83.464 103.441 1.00 30.56 1080 TYR A O 1
ATOM 603 N N . THR A 1 90 ? -16.779 82.216 105.246 1.00 29.61 1081 THR A N 1
ATOM 604 C CA . THR A 1 90 ? -15.411 82.699 105.339 1.00 29.21 1081 THR A CA 1
ATOM 605 C C . THR A 1 90 ? -14.464 81.519 105.380 1.00 29.40 1081 THR A C 1
ATOM 606 O O . THR A 1 90 ? -14.612 80.622 106.208 1.00 31.07 1081 THR A O 1
ATOM 618 N N . THR A 1 92 ? -10.217 80.029 105.023 1.00 26.10 1083 THR A N 1
ATOM 619 C CA . THR A 1 92 ? -8.869 80.399 105.452 1.00 25.40 1083 THR A CA 1
ATOM 620 C C . THR A 1 92 ? -8.110 80.744 104.169 1.00 26.77 1083 THR A C 1
ATOM 621 O O . THR A 1 92 ? -8.040 79.926 103.251 1.00 28.40 1083 THR A O 1
ATOM 625 N N . PRO A 1 93 ? -7.563 81.969 104.073 1.00 27.66 1084 PRO A N 1
ATOM 626 C CA . PRO A 1 93 ? -6.823 82.368 102.872 1.00 28.25 1084 PRO A CA 1
ATOM 627 C C . PRO A 1 93 ? -5.704 81.391 102.521 1.00 29.45 1084 PRO A C 1
ATOM 628 O O . PRO A 1 93 ? -5.023 80.874 103.406 1.00 29.13 1084 PRO A O 1
ATOM 632 N N . ASN A 1 94 ? -5.512 81.143 101.226 1.00 30.18 1085 ASN A N 1
ATOM 633 C CA . ASN A 1 94 ? -4.468 80.223 100.772 1.00 31.52 1085 ASN A CA 1
ATOM 634 C C . ASN A 1 94 ? -3.613 80.850 99.667 1.00 33.45 1085 ASN A C 1
ATOM 635 O O . ASN A 1 94 ? -2.655 80.245 99.199 1.00 35.76 1085 ASN A O 1
ATOM 640 N N . ASN A 1 95 ? -3.983 82.054 99.249 1.00 35.05 1086 ASN A N 1
ATOM 641 C CA . ASN A 1 95 ? -3.267 82.779 98.204 1.00 37.97 1086 ASN A CA 1
ATOM 642 C C . ASN A 1 95 ? -3.465 84.254 98.487 1.00 36.94 1086 ASN A C 1
ATOM 643 O O . ASN A 1 95 ? -4.456 84.854 98.071 1.00 38.67 1086 ASN A O 1
ATOM 648 N N . GLY A 1 96 ? -2.510 84.843 99.197 1.00 37.11 1087 GLY A N 1
ATOM 649 C CA . GLY A 1 96 ? -2.624 86.244 99.524 1.00 34.36 1087 GLY A CA 1
ATOM 650 C C . GLY A 1 96 ? -3.811 86.279 100.461 1.00 34.15 1087 GLY A C 1
ATOM 651 O O . GLY A 1 96 ? -4.011 85.334 101.228 1.00 35.74 1087 GLY A O 1
ATOM 652 N N . PRO A 1 97 ? -4.625 87.336 100.426 1.00 32.35 1088 PRO A N 1
ATOM 653 C CA . PRO A 1 97 ? -5.792 87.412 101.307 1.00 31.16 1088 PRO A CA 1
ATOM 654 C C . PRO A 1 97 ? -6.995 86.665 100.702 1.00 29.77 1088 PRO A C 1
ATOM 655 O O . PRO A 1 97 ? -8.029 86.503 101.347 1.00 28.95 1088 PRO A O 1
ATOM 659 N N . HIS A 1 98 ? -6.835 86.192 99.471 1.00 28.91 1089 HIS A N 1
ATOM 660 C CA . HIS A 1 98 ? -7.913 85.480 98.786 1.00 27.23 1089 HIS A CA 1
ATOM 661 C C . HIS A 1 98 ? -7.901 83.952 98.901 1.00 27.44 1089 HIS A C 1
ATOM 662 O O . HIS A 1 98 ? -6.936 83.355 99.391 1.00 27.32 1089 HIS A O 1
ATOM 669 N N . TYR A 1 99 ? -8.993 83.335 98.439 1.00 24.83 1090 TYR A N 1
ATOM 670 C CA . TYR A 1 99 ? -9.172 81.882 98.454 1.00 24.59 1090 TYR A CA 1
ATOM 671 C C . TYR A 1 99 ? -9.127 81.460 96.988 1.00 25.71 1090 TYR A C 1
ATOM 672 O O . TYR A 1 99 ? -10.088 81.662 96.240 1.00 24.87 1090 TYR A O 1
ATOM 681 N N . LEU A 1 100 ? -8.013 80.853 96.595 1.00 26.50 1091 LEU A N 1
ATOM 682 C CA . LEU A 1 100 ? -7.799 80.408 95.224 1.00 24.35 1091 LEU A CA 1
ATOM 683 C C . LEU A 1 100 ? -8.037 78.944 94.873 1.00 23.80 1091 LEU A C 1
ATOM 684 O O . LEU A 1 100 ? -7.602 78.037 95.576 1.00 23.59 1091 LEU A O 1
ATOM 689 N N . HIS A 1 101 ? -8.723 78.735 93.751 1.00 23.56 1092 HIS A N 1
ATOM 690 C CA . HIS A 1 101 ? -9.034 77.402 93.252 1.00 22.44 1092 HIS A CA 1
ATOM 691 C C . HIS A 1 101 ? -9.606 76.409 94.244 1.00 21.99 1092 HIS A C 1
ATOM 692 O O . HIS A 1 101 ? -9.167 75.258 94.295 1.00 23.09 1092 HIS A O 1
ATOM 699 N N . GLY A 1 102 ? -10.581 76.848 95.031 1.00 21.24 1093 GLY A N 1
ATOM 700 C CA . GLY A 1 102 ? -11.193 75.959 95.999 1.00 21.97 1093 GLY A CA 1
ATOM 701 C C . GLY A 1 102 ? -10.425 75.629 97.263 1.00 21.76 1093 GLY A C 1
ATOM 702 O O . GLY A 1 102 ? -10.879 74.798 98.045 1.00 22.45 1093 GLY A O 1
ATOM 703 N N . GLY A 1 103 ? -9.267 76.250 97.457 1.00 24.15 1094 GLY A N 1
ATOM 704 C CA . GLY A 1 103 ? -8.477 75.993 98.652 1.00 24.30 1094 GLY A CA 1
ATOM 705 C C . GLY A 1 103 ? -7.520 74.819 98.588 1.00 25.69 1094 GLY A C 1
ATOM 706 O O . GLY A 1 103 ? -7.454 74.125 97.583 1.00 25.38 1094 GLY A O 1
ATOM 707 N N . PRO A 1 104 ? -6.765 74.569 99.673 1.00 26.27 1095 PRO A N 1
ATOM 708 C CA . PRO A 1 104 ? -5.799 73.469 99.748 1.00 26.37 1095 PRO A CA 1
ATOM 709 C C . PRO A 1 104 ? -6.429 72.097 99.514 1.00 26.22 1095 PRO A C 1
ATOM 710 O O . PRO A 1 104 ? -5.747 71.167 99.088 1.00 26.17 1095 PRO A O 1
ATOM 714 N N . ASN A 1 105 ? -7.724 71.971 99.798 1.00 25.20 1096 ASN A N 1
ATOM 715 C CA . ASN A 1 105 ? -8.410 70.702 99.597 1.00 26.09 1096 ASN A CA 1
ATOM 716 C C . ASN A 1 105 ? -9.448 70.834 98.475 1.00 24.83 1096 ASN A C 1
ATOM 717 O O . ASN A 1 105 ? -10.495 70.190 98.503 1.00 22.99 1096 ASN A O 1
ATOM 722 N N . GLY A 1 106 ? -9.144 71.686 97.496 1.00 25.96 1097 GLY A N 1
ATOM 723 C CA . GLY A 1 106 ? -10.045 71.884 96.372 1.00 24.97 1097 GLY A CA 1
ATOM 724 C C . GLY A 1 106 ? -10.025 70.628 95.510 1.00 25.73 1097 GLY A C 1
ATOM 725 O O . GLY A 1 106 ? -9.214 69.722 95.745 1.00 24.44 1097 GLY A O 1
ATOM 726 N N . LEU A 1 107 ? -10.902 70.568 94.512 1.00 24.75 1098 LEU A N 1
ATOM 727 C CA . LEU A 1 107 ? -10.979 69.409 93.628 1.00 26.03 1098 LEU A CA 1
ATOM 728 C C . LEU A 1 107 ? -9.660 69.061 92.944 1.00 25.57 1098 LEU A C 1
ATOM 729 O O . LEU A 1 107 ? -9.368 67.891 92.716 1.00 26.15 1098 LEU A O 1
ATOM 734 N N . GLY A 1 108 ? -8.863 70.073 92.622 1.00 25.75 1099 GLY A N 1
ATOM 735 C CA . GLY A 1 108 ? -7.592 69.820 91.968 1.00 27.85 1099 GLY A CA 1
ATOM 736 C C . GLY A 1 108 ? -6.604 69.071 92.849 1.00 29.44 1099 GLY A C 1
ATOM 737 O O . GLY A 1 108 ? -5.645 68.479 92.344 1.00 28.43 1099 GLY A O 1
ATOM 738 N N . TYR A 1 109 ? -6.836 69.084 94.160 1.00 29.85 1100 TYR A N 1
ATOM 739 C CA . TYR A 1 109 ? -5.943 68.398 95.096 1.00 32.94 1100 TYR A CA 1
ATOM 740 C C . TYR A 1 109 ? -6.524 67.122 95.670 1.00 33.59 1100 TYR A C 1
ATOM 741 O O . TYR A 1 109 ? -6.037 66.619 96.681 1.00 34.06 1100 TYR A O 1
ATOM 750 N N . ARG A 1 110 ? -7.559 66.589 95.033 1.00 33.03 1101 ARG A N 1
ATOM 751 C CA . ARG A 1 110 ? -8.164 65.366 95.536 1.00 34.23 1101 ARG A CA 1
ATOM 752 C C . ARG A 1 110 ? -8.126 64.219 94.535 1.00 34.32 1101 ARG A C 1
ATOM 753 O O . ARG A 1 110 ? -8.020 64.433 93.332 1.00 34.93 1101 ARG A O 1
ATOM 761 N N . LYS A 1 111 ? -8.193 62.998 95.054 1.00 34.76 1102 LYS A N 1
ATOM 762 C CA . LYS A 1 111 ? -8.166 61.802 94.229 1.00 34.13 1102 LYS A CA 1
ATOM 763 C C . LYS A 1 111 ? -9.576 61.470 93.752 1.00 32.49 1102 LYS A C 1
ATOM 764 O O . LYS A 1 111 ? -10.443 61.097 94.545 1.00 31.13 1102 LYS A O 1
ATOM 770 N N . TRP A 1 112 ? -9.802 61.618 92.450 1.00 29.97 1103 TRP A N 1
ATOM 771 C CA . TRP A 1 112 ? -11.107 61.335 91.864 1.00 27.70 1103 TRP A CA 1
ATOM 772 C C . TRP A 1 112 ? -11.249 59.847 91.553 1.00 30.21 1103 TRP A C 1
ATOM 773 O O . TRP A 1 112 ? -10.256 59.161 91.323 1.00 30.22 1103 TRP A O 1
ATOM 784 N N . GLU A 1 113 ? -12.488 59.367 91.531 1.00 30.92 1104 GLU A N 1
ATOM 785 C CA . GLU A 1 113 ? -12.769 57.963 91.238 1.00 34.41 1104 GLU A CA 1
ATOM 786 C C . GLU A 1 113 ? -12.895 57.792 89.726 1.00 33.83 1104 GLU A C 1
ATOM 787 O O . GLU A 1 113 ? -13.347 58.699 89.031 1.00 32.27 1104 GLU A O 1
ATOM 793 N N . VAL A 1 114 ? -12.475 56.641 89.218 1.00 32.68 1105 VAL A N 1
ATOM 794 C CA . VAL A 1 114 ? -12.566 56.379 87.792 1.00 32.78 1105 VAL A CA 1
ATOM 795 C C . VAL A 1 114 ? -13.892 55.656 87.632 1.00 32.31 1105 VAL A C 1
ATOM 796 O O . VAL A 1 114 ? -14.035 54.520 88.078 1.00 32.91 1105 VAL A O 1
ATOM 800 N N . VAL A 1 115 ? -14.868 56.314 87.020 1.00 29.54 1106 VAL A N 1
ATOM 801 C CA . VAL A 1 115 ? -16.171 55.692 86.834 1.00 29.74 1106 VAL A CA 1
ATOM 802 C C . VAL A 1 115 ? -16.372 55.080 85.455 1.00 29.91 1106 VAL A C 1
ATOM 803 O O . VAL A 1 115 ? -17.316 54.320 85.243 1.00 31.22 1106 VAL A O 1
ATOM 807 N N . ARG A 1 116 ? -15.491 55.419 84.520 1.00 30.42 1107 ARG A N 1
ATOM 808 C CA . ARG A 1 116 ? -15.578 54.885 83.161 1.00 31.00 1107 ARG A CA 1
ATOM 809 C C . ARG A 1 116 ? -14.254 55.074 82.458 1.00 31.32 1107 ARG A C 1
ATOM 810 O O . ARG A 1 116 ? -13.621 56.125 82.563 1.00 31.30 1107 ARG A O 1
ATOM 818 N N . HIS A 1 117 ? -13.812 54.032 81.771 1.00 31.94 1108 HIS A N 1
ATOM 819 C CA . HIS A 1 117 ? -12.561 54.099 81.045 1.00 33.87 1108 HIS A CA 1
ATOM 820 C C . HIS A 1 117 ? -12.681 53.210 79.824 1.00 33.39 1108 HIS A C 1
ATOM 821 O O . HIS A 1 117 ? -13.067 52.041 79.920 1.00 32.81 1108 HIS A O 1
ATOM 828 N N . ALA A 1 118 ? -12.391 53.801 78.673 1.00 32.86 1109 ALA A N 1
ATOM 829 C CA . ALA A 1 118 ? -12.453 53.116 77.392 1.00 32.76 1109 ALA A CA 1
ATOM 830 C C . ALA A 1 118 ? -11.257 53.586 76.575 1.00 33.53 1109 ALA A C 1
ATOM 831 O O . ALA A 1 118 ? -10.544 54.509 76.983 1.00 32.86 1109 ALA A O 1
ATOM 833 N N . PRO A 1 119 ? -11.023 52.965 75.407 1.00 33.86 1110 PRO A N 1
ATOM 834 C CA . PRO A 1 119 ? -9.895 53.345 74.557 1.00 35.19 1110 PRO A CA 1
ATOM 835 C C . PRO A 1 119 ? -9.769 54.829 74.210 1.00 35.03 1110 PRO A C 1
ATOM 836 O O . PRO A 1 119 ? -8.658 55.344 74.100 1.00 35.35 1110 PRO A O 1
ATOM 840 N N . GLU A 1 120 ? -10.895 55.517 74.038 1.00 35.71 1111 GLU A N 1
ATOM 841 C CA . GLU A 1 120 ? -10.845 56.936 73.694 1.00 36.21 1111 GLU A CA 1
ATOM 842 C C . GLU A 1 120 ? -11.521 57.881 74.682 1.00 34.65 1111 GLU A C 1
ATOM 843 O O . GLU A 1 120 ? -11.687 59.070 74.390 1.00 32.97 1111 GLU A O 1
ATOM 849 N N . SER A 1 121 ? -11.899 57.373 75.850 1.00 31.98 1112 SER A N 1
ATOM 850 C CA . SER A 1 121 ? -12.556 58.223 76.841 1.00 31.18 1112 SER A CA 1
ATOM 851 C C . SER A 1 121 ? -12.355 57.730 78.272 1.00 30.63 1112 SER A C 1
ATOM 852 O O . SER A 1 121 ? -12.099 56.550 78.506 1.00 30.02 1112 SER A O 1
ATOM 855 N N . VAL A 1 122 ? -12.473 58.651 79.225 1.00 28.99 1113 VAL A N 1
ATOM 856 C CA . VAL A 1 122 ? -12.318 58.332 80.638 1.00 27.22 1113 VAL A CA 1
ATOM 857 C C . VAL A 1 122 ? -13.124 59.344 81.445 1.00 27.93 1113 VAL A C 1
ATOM 858 O O . VAL A 1 122 ? -13.112 60.538 81.141 1.00 25.88 1113 VAL A O 1
ATOM 862 N N . SER A 1 123 ? -13.845 58.864 82.452 1.00 26.97 1114 SER A N 1
ATOM 863 C CA . SER A 1 123 ? -14.647 59.745 83.288 1.00 27.34 1114 SER A CA 1
ATOM 864 C C . SER A 1 123 ? -14.220 59.606 84.739 1.00 29.60 1114 SER A C 1
ATOM 865 O O . SER A 1 123 ? -13.921 58.507 85.206 1.00 28.80 1114 SER A O 1
ATOM 868 N N . PHE A 1 124 ? -14.180 60.736 85.442 1.00 30.59 1115 PHE A N 1
ATOM 869 C CA . PHE A 1 124 ? -13.791 60.775 86.847 1.00 30.38 1115 PHE A CA 1
ATOM 870 C C . PHE A 1 124 ? -14.938 61.373 87.641 1.00 30.35 1115 PHE A C 1
ATOM 871 O O . PHE A 1 124 ? -15.698 62.188 87.124 1.00 27.80 1115 PHE A O 1
ATOM 879 N N . SER A 1 125 ? -15.065 60.973 88.900 1.00 29.87 1116 SER A N 1
ATOM 880 C CA . SER A 1 125 ? -16.132 61.502 89.732 1.00 29.68 1116 SER A CA 1
ATOM 881 C C . SER A 1 125 ? -15.575 61.768 91.122 1.00 29.55 1116 SER A C 1
ATOM 882 O O . SER A 1 125 ? -14.607 61.138 91.537 1.00 29.64 1116 SER A O 1
ATOM 885 N N . VAL A 1 126 ? -16.173 62.723 91.824 1.00 27.68 1117 VAL A N 1
ATOM 886 C CA . VAL A 1 126 ? -15.734 63.072 93.168 1.00 28.81 1117 VAL A CA 1
ATOM 887 C C . VAL A 1 126 ? -16.824 63.869 93.870 1.00 28.07 1117 VAL A C 1
ATOM 888 O O . VAL A 1 126 ? -17.634 64.536 93.224 1.00 28.39 1117 VAL A O 1
ATOM 892 N N . ARG A 1 127 ? -16.852 63.786 95.194 1.00 27.75 1118 ARG A N 1
ATOM 893 C CA . ARG A 1 127 ? -17.843 64.504 95.975 1.00 28.77 1118 ARG A CA 1
ATOM 894 C C . ARG A 1 127 ? -17.133 65.511 96.856 1.00 27.78 1118 ARG A C 1
ATOM 895 O O . ARG A 1 127 ? -16.006 65.281 97.292 1.00 28.14 1118 ARG A O 1
ATOM 903 N N . ALA A 1 128 ? -17.803 66.624 97.123 1.00 27.15 1119 ALA A N 1
ATOM 904 C CA . ALA A 1 128 ? -17.234 67.669 97.958 1.00 27.11 1119 ALA A CA 1
ATOM 905 C C . ALA A 1 128 ? -18.346 68.431 98.675 1.00 27.06 1119 ALA A C 1
ATOM 906 O O . ALA A 1 128 ? -19.383 68.727 98.086 1.00 27.17 1119 ALA A O 1
ATOM 908 N N . ASN A 1 129 ? -18.126 68.727 99.953 1.00 25.31 1120 ASN A N 1
ATOM 909 C CA . ASN A 1 129 ? -19.093 69.457 100.759 1.00 25.70 1120 ASN A CA 1
ATOM 910 C C . ASN A 1 129 ? -18.358 70.504 101.586 1.00 25.94 1120 ASN A C 1
ATOM 911 O O . ASN A 1 129 ? -17.128 70.563 101.572 1.00 25.85 1120 ASN A O 1
ATOM 916 N N . GLU A 1 130 ? -19.108 71.320 102.321 1.00 24.93 1121 GLU A N 1
ATOM 917 C CA . GLU A 1 130 ? -18.491 72.357 103.138 1.00 25.35 1121 GLU A CA 1
ATOM 918 C C . GLU A 1 130 ? -17.362 71.840 104.041 1.00 26.93 1121 GLU A C 1
ATOM 919 O O . GLU A 1 130 ? -16.356 72.526 104.214 1.00 25.01 1121 GLU A O 1
ATOM 925 N N . GLN A 1 131 ? -17.506 70.640 104.608 1.00 29.21 1122 GLN A N 1
ATOM 926 C CA . GLN A 1 131 ? -16.448 70.116 105.478 1.00 32.50 1122 GLN A CA 1
ATOM 927 C C . GLN A 1 131 ? -15.143 69.880 104.738 1.00 32.65 1122 GLN A C 1
ATOM 928 O O . GLN A 1 131 ? -14.069 69.977 105.327 1.00 32.71 1122 GLN A O 1
ATOM 934 N N . ASP A 1 132 ? -15.236 69.559 103.452 1.00 31.09 1123 ASP A N 1
ATOM 935 C CA . ASP A 1 132 ? -14.045 69.311 102.650 1.00 31.50 1123 ASP A CA 1
ATOM 936 C C . ASP A 1 132 ? -13.288 70.571 102.262 1.00 31.86 1123 ASP A C 1
ATOM 937 O O . ASP A 1 132 ? -12.056 70.598 102.314 1.00 33.32 1123 ASP A O 1
ATOM 942 N N . ASP A 1 133 ? -14.019 71.618 101.884 1.00 29.77 1124 ASP A N 1
ATOM 943 C CA . ASP A 1 133 ? -13.374 72.859 101.469 1.00 28.68 1124 ASP A CA 1
ATOM 944 C C . ASP A 1 133 ? -13.901 74.184 102.007 1.00 28.38 1124 ASP A C 1
ATOM 945 O O . ASP A 1 133 ? -13.459 75.243 101.563 1.00 29.20 1124 ASP A O 1
ATOM 950 N N . GLY A 1 134 ? -14.859 74.138 102.926 1.00 29.00 1125 GLY A N 1
ATOM 951 C CA . GLY A 1 134 ? -15.392 75.373 103.472 1.00 27.72 1125 GLY A CA 1
ATOM 952 C C . GLY A 1 134 ? -16.369 76.135 102.592 1.00 27.11 1125 GLY A C 1
ATOM 953 O O . GLY A 1 134 ? -16.913 77.156 103.019 1.00 27.22 1125 GLY A O 1
ATOM 954 N N . LEU A 1 135 ? -16.589 75.678 101.362 1.00 25.68 1126 LEU A N 1
ATOM 955 C CA . LEU A 1 135 ? -17.524 76.371 100.481 1.00 23.28 1126 LEU A CA 1
ATOM 956 C C . LEU A 1 135 ? -18.939 75.851 100.795 1.00 23.97 1126 LEU A C 1
ATOM 957 O O . LEU A 1 135 ? -19.104 74.739 101.300 1.00 23.21 1126 LEU A O 1
ATOM 962 N N . PRO A 1 136 ? -19.976 76.650 100.509 1.00 24.04 1127 PRO A N 1
ATOM 963 C CA . PRO A 1 136 ? -21.344 76.205 100.807 1.00 23.01 1127 PRO A CA 1
ATOM 964 C C . PRO A 1 136 ? -21.830 74.941 100.117 1.00 25.02 1127 PRO A C 1
ATOM 965 O O . PRO A 1 136 ? -21.381 74.605 99.023 1.00 23.60 1127 PRO A O 1
ATOM 969 N N . GLY 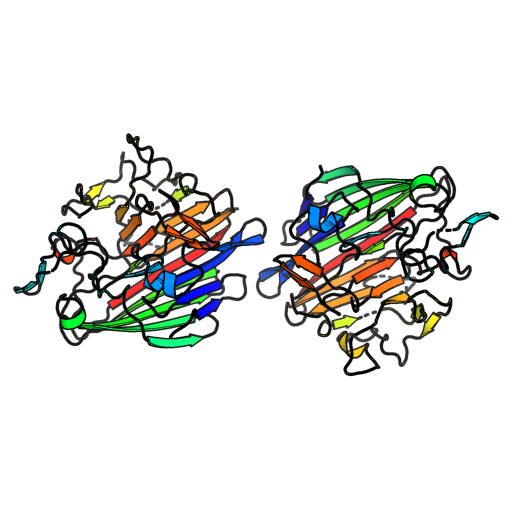A 1 137 ? -22.739 74.239 100.793 1.00 23.83 1128 GLY A N 1
ATOM 970 C CA . GLY A 1 137 ? -23.316 73.013 100.269 1.00 26.09 1128 GLY A CA 1
ATOM 971 C C . GLY A 1 137 ? -22.396 71.883 99.858 1.00 26.67 1128 GLY A C 1
ATOM 972 O O . GLY A 1 137 ? -21.287 71.741 100.361 1.00 26.41 1128 GLY A O 1
ATOM 973 N N . ASP A 1 138 ? -22.880 71.062 98.932 1.00 27.88 1129 ASP A N 1
ATOM 974 C CA . ASP A 1 138 ? -22.106 69.929 98.446 1.00 29.44 1129 ASP A CA 1
ATOM 975 C C . ASP A 1 138 ? -22.307 69.748 96.948 1.00 28.71 1129 ASP A C 1
ATOM 976 O O . ASP A 1 138 ? -23.016 70.523 96.306 1.00 27.19 1129 ASP A O 1
ATOM 981 N N . ALA A 1 139 ? -21.681 68.714 96.399 1.00 28.64 1130 ALA A N 1
ATOM 982 C CA . ALA A 1 139 ? -21.805 68.443 94.980 1.00 27.54 1130 ALA A CA 1
ATOM 983 C C . ALA A 1 139 ? -21.108 67.158 94.592 1.00 28.30 1130 ALA A C 1
ATOM 984 O O . ALA A 1 139 ? -20.099 66.774 95.187 1.00 27.72 1130 ALA A O 1
ATOM 986 N N . LYS A 1 140 ? -21.679 66.486 93.603 1.00 26.42 1131 LYS A N 1
ATOM 987 C CA . LYS A 1 140 ? -21.133 65.245 93.091 1.00 27.74 1131 LYS A CA 1
ATOM 988 C C . LYS A 1 140 ? -20.684 65.717 91.714 1.00 27.12 1131 LYS A C 1
ATOM 989 O O . LYS A 1 140 ? -21.514 66.086 90.886 1.00 25.87 1131 LYS A O 1
ATOM 995 N N . ILE A 1 141 ? -19.377 65.734 91.490 1.00 26.72 1132 ILE A N 1
ATOM 996 C CA . ILE A 1 141 ? -18.835 66.180 90.220 1.00 27.93 1132 ILE A CA 1
ATOM 997 C C . ILE A 1 141 ? -18.264 65.066 89.359 1.00 29.86 1132 ILE A C 1
ATOM 998 O O . ILE A 1 141 ? -17.537 64.201 89.847 1.00 30.47 1132 ILE A O 1
ATOM 1003 N N . ASP A 1 142 ? -18.599 65.108 88.071 1.00 29.75 1133 ASP A N 1
ATOM 1004 C CA . ASP A 1 142 ? -18.132 64.125 87.108 1.00 29.77 1133 ASP A CA 1
ATOM 1005 C C . ASP A 1 142 ? -17.506 64.860 85.929 1.00 28.23 1133 ASP A C 1
ATOM 1006 O O . ASP A 1 142 ? -18.116 65.760 85.354 1.00 25.50 1133 ASP A O 1
ATOM 1011 N N . VAL A 1 143 ? -16.277 64.480 85.593 1.00 26.12 1134 VAL A N 1
ATOM 1012 C CA . VAL A 1 143 ? -15.550 65.088 84.489 1.00 27.18 1134 VAL A CA 1
ATOM 1013 C C . VAL A 1 143 ? -15.126 64.011 83.500 1.00 28.30 1134 VAL A C 1
ATOM 1014 O O . VAL A 1 143 ? -14.586 62.971 83.894 1.00 29.61 1134 VAL A O 1
ATOM 1018 N N . THR A 1 144 ? -15.364 64.266 82.217 1.00 27.26 1135 THR A N 1
ATOM 1019 C CA . THR A 1 144 ? -15.001 63.304 81.185 1.00 25.90 1135 THR A CA 1
ATOM 1020 C C . THR A 1 144 ? -14.080 63.895 80.133 1.00 25.91 1135 THR A C 1
ATOM 1021 O O . THR A 1 144 ? -14.240 65.048 79.728 1.00 26.51 1135 THR A O 1
ATOM 1025 N N . TYR A 1 145 ? -13.093 63.102 79.724 1.00 25.08 1136 TYR A N 1
ATOM 1026 C CA . TYR A 1 145 ? -12.139 63.509 78.708 1.00 26.41 1136 TYR A CA 1
ATOM 1027 C C . TYR A 1 145 ? -12.370 62.506 77.586 1.00 28.50 1136 TYR A C 1
ATOM 1028 O O . TYR A 1 145 ? -12.357 61.294 77.825 1.00 29.43 1136 TYR A O 1
ATOM 1037 N N . THR A 1 146 ? -12.587 63.005 76.376 1.00 27.88 1137 THR A N 1
ATOM 1038 C CA . THR A 1 146 ? -12.822 62.138 75.232 1.00 27.85 1137 THR A CA 1
ATOM 1039 C C . THR A 1 146 ? -12.106 62.668 73.997 1.00 27.65 1137 THR A C 1
ATOM 1040 O O . THR A 1 146 ? -12.051 63.875 73.772 1.00 26.28 1137 THR A O 1
ATOM 1044 N N . VAL A 1 147 ? -11.526 61.766 73.216 1.00 27.37 1138 VAL A N 1
ATOM 1045 C CA . VAL A 1 147 ? -10.828 62.159 71.998 1.00 29.00 1138 VAL A CA 1
ATOM 1046 C C . VAL A 1 147 ? -11.620 61.499 70.875 1.00 30.06 1138 VAL A C 1
ATOM 1047 O O . VAL A 1 147 ? -12.140 60.398 71.055 1.00 30.65 1138 VAL A O 1
ATOM 1051 N N . ASN A 1 148 ? -11.729 62.165 69.729 1.00 30.17 1139 ASN A N 1
ATOM 1052 C CA . ASN A 1 148 ? -12.480 61.588 68.614 1.00 31.75 1139 ASN A CA 1
ATOM 1053 C C . ASN A 1 148 ? -11.734 61.643 67.286 1.00 33.26 1139 ASN A C 1
ATOM 1054 O O . ASN A 1 148 ? -10.608 62.128 67.217 1.00 32.55 1139 ASN A O 1
ATOM 1059 N N . ASP A 1 149 ? -12.387 61.142 66.237 1.00 35.13 1140 ASP A N 1
ATOM 1060 C CA . ASP A 1 149 ? -11.820 61.108 64.889 1.00 37.39 1140 ASP A CA 1
ATOM 1061 C C . ASP A 1 149 ? -11.663 62.475 64.239 1.00 37.22 1140 ASP A C 1
ATOM 1062 O O . ASP A 1 149 ? -11.072 62.593 63.169 1.00 37.46 1140 ASP A O 1
ATOM 1067 N N . ARG A 1 150 ? -12.201 63.507 64.880 1.00 37.20 1141 ARG A N 1
ATOM 1068 C CA . ARG A 1 150 ? -12.105 64.860 64.351 1.00 36.11 1141 ARG A CA 1
ATOM 1069 C C . ARG A 1 150 ? -10.904 65.546 64.996 1.00 33.81 1141 ARG A C 1
ATOM 1070 O O . ARG A 1 150 ? -10.736 66.760 64.893 1.00 34.14 1141 ARG A O 1
ATOM 1078 N N . ASN A 1 151 ? -10.061 64.753 65.651 1.00 32.07 1142 ASN A N 1
ATOM 1079 C CA . ASN A 1 151 ? -8.867 65.262 66.327 1.00 31.45 1142 ASN A CA 1
ATOM 1080 C C . ASN A 1 151 ? -9.233 66.279 67.391 1.00 30.61 1142 ASN A C 1
ATOM 1081 O O . ASN A 1 151 ? -8.565 67.307 67.554 1.00 29.98 1142 ASN A O 1
ATOM 1086 N N . GLN A 1 152 ? -10.302 65.982 68.116 1.00 29.77 1143 GLN A N 1
ATOM 1087 C CA . GLN A 1 152 ? -10.761 66.866 69.171 1.00 29.85 1143 GLN A CA 1
ATOM 1088 C C . GLN A 1 152 ? -10.663 66.217 70.541 1.00 29.63 1143 GLN A C 1
ATOM 1089 O O . GLN A 1 152 ? -10.805 64.999 70.686 1.00 29.09 1143 GLN A O 1
ATOM 1095 N N . LEU A 1 153 ? -10.405 67.047 71.541 1.00 27.97 1144 LEU A N 1
ATOM 1096 C CA . LEU A 1 153 ? -10.307 66.593 72.915 1.00 26.63 1144 LEU A CA 1
ATOM 1097 C C . LEU A 1 153 ? -11.529 67.287 73.502 1.00 26.74 1144 LEU A C 1
ATOM 1098 O O . LEU A 1 153 ? -11.636 68.517 73.453 1.00 27.18 1144 LEU A O 1
ATOM 1103 N N . ILE A 1 154 ? -12.471 66.504 74.003 1.00 25.75 1145 ILE A N 1
ATOM 1104 C CA . ILE A 1 154 ? -13.675 67.072 74.587 1.00 26.51 1145 ILE A CA 1
ATOM 1105 C C . ILE A 1 154 ? -13.659 66.900 76.098 1.00 26.28 1145 ILE A C 1
ATOM 1106 O O . ILE A 1 154 ? -13.456 65.790 76.606 1.00 25.02 1145 ILE A O 1
ATOM 1111 N N . ILE A 1 155 ? -13.852 68.004 76.813 1.00 25.70 1146 ILE A N 1
ATOM 1112 C CA . ILE A 1 155 ? -13.870 67.961 78.265 1.00 26.43 1146 ILE A CA 1
ATOM 1113 C C . ILE A 1 155 ? -15.280 68.338 78.683 1.00 27.47 1146 ILE A C 1
ATOM 1114 O O . ILE A 1 155 ? -15.774 69.414 78.341 1.00 26.24 1146 ILE A O 1
ATOM 1119 N N . GLU A 1 156 ? -15.937 67.440 79.401 1.00 26.22 1147 GLU A N 1
ATOM 1120 C CA . GLU A 1 156 ? -17.289 67.696 79.861 1.00 27.84 1147 GLU A CA 1
ATOM 1121 C C . GLU A 1 156 ? -17.230 67.857 81.365 1.00 27.80 1147 GLU A C 1
ATOM 1122 O O . GLU A 1 156 ? -16.521 67.120 82.046 1.00 26.42 1147 GLU A O 1
ATOM 1128 N N . HIS A 1 157 ? -17.973 68.832 81.867 1.00 26.07 1148 HIS A N 1
ATOM 1129 C CA . HIS A 1 157 ? -18.029 69.111 83.290 1.00 25.02 1148 HIS A CA 1
ATOM 1130 C C . HIS A 1 157 ? -19.493 68.949 83.688 1.00 24.48 1148 HIS A C 1
ATOM 1131 O O . HIS A 1 157 ? -20.353 69.657 83.186 1.00 24.95 1148 HIS A O 1
ATOM 1138 N N . HIS A 1 158 ? -19.772 67.999 84.574 1.00 24.55 1149 HIS A N 1
ATOM 1139 C CA . HIS A 1 158 ? -21.133 67.752 85.023 1.00 26.40 1149 HIS A CA 1
ATOM 1140 C C . HIS A 1 158 ? -21.190 67.673 86.544 1.00 25.83 1149 HIS A C 1
ATOM 1141 O O . HIS A 1 158 ? -20.208 67.307 87.183 1.00 25.84 1149 HIS A O 1
ATOM 1148 N N . ALA A 1 159 ? -22.341 68.007 87.118 1.00 26.64 1150 ALA A N 1
ATOM 1149 C CA . ALA A 1 159 ? -22.488 67.955 88.567 1.00 26.34 1150 ALA A CA 1
ATOM 1150 C C . ALA A 1 159 ? -23.919 68.130 89.047 1.00 27.54 1150 ALA A C 1
ATOM 1151 O O . ALA A 1 159 ? -24.761 68.700 88.355 1.00 27.58 1150 ALA A O 1
ATOM 1153 N N . THR A 1 160 ? -24.169 67.624 90.252 1.00 27.86 1151 THR A N 1
ATOM 1154 C CA . THR A 1 160 ? -25.470 67.699 90.902 1.00 27.85 1151 THR A CA 1
ATOM 1155 C C . THR A 1 160 ? -25.176 67.919 92.384 1.00 28.65 1151 THR A C 1
ATOM 1156 O O . THR A 1 160 ? -24.025 67.786 92.820 1.00 25.38 1151 THR A O 1
ATOM 1160 N N . CYS A 1 161 ? -26.198 68.262 93.160 1.00 29.91 1152 CYS A N 1
ATOM 1161 C CA . CYS A 1 161 ? -26.003 68.490 94.590 1.00 30.40 1152 CYS A CA 1
ATOM 1162 C C . CYS A 1 161 ? -27.246 68.137 95.401 1.00 31.98 1152 CYS A C 1
ATOM 1163 O O . CYS A 1 161 ? -28.350 68.020 94.862 1.00 30.73 1152 CYS A O 1
ATOM 1166 N N . ASP A 1 162 ? -27.047 67.975 96.703 1.00 32.07 1153 ASP A N 1
ATOM 1167 C CA . ASP A 1 162 ? -28.128 67.645 97.623 1.00 33.31 1153 ASP A CA 1
ATOM 1168 C C . ASP A 1 162 ? -28.394 68.899 98.436 1.00 33.90 1153 ASP A C 1
ATOM 1169 O O . ASP A 1 162 ? -29.489 69.104 98.952 1.00 34.33 1153 ASP A O 1
ATOM 1174 N N . THR A 1 163 ? -27.367 69.735 98.537 1.00 33.51 1154 THR A N 1
ATOM 1175 C CA . THR A 1 163 ? -27.438 70.985 99.280 1.00 32.58 1154 THR A CA 1
ATOM 1176 C C . THR A 1 163 ? -26.953 72.121 98.373 1.00 31.02 1154 THR A C 1
ATOM 1177 O O . THR A 1 163 ? -25.949 71.973 97.674 1.00 29.42 1154 THR A O 1
ATOM 1181 N N . PRO A 1 164 ? -27.666 73.264 98.376 1.00 29.16 1155 PRO A N 1
ATOM 1182 C CA . PRO A 1 164 ? -27.352 74.450 97.569 1.00 27.32 1155 PRO A CA 1
ATOM 1183 C C . PRO A 1 164 ? -25.954 74.994 97.831 1.00 25.85 1155 PRO A C 1
ATOM 1184 O O . PRO A 1 164 ? -25.523 75.086 98.975 1.00 24.04 1155 PRO A O 1
ATOM 1188 N N . GLY A 1 165 ? -25.259 75.378 96.767 1.00 25.07 1156 GLY A N 1
ATOM 1189 C CA . GLY A 1 165 ? -23.920 75.909 96.928 1.00 24.26 1156 GLY A CA 1
ATOM 1190 C C . GLY A 1 165 ? -23.435 76.577 95.657 1.00 22.32 1156 GLY A C 1
ATOM 1191 O O . GLY A 1 165 ? -24.233 76.950 94.800 1.00 22.14 1156 GLY A O 1
ATOM 1192 N N . LEU A 1 166 ? -22.124 76.720 95.538 1.00 19.78 1157 LEU A N 1
ATOM 1193 C CA . LEU A 1 166 ? -21.530 77.346 94.365 1.00 19.11 1157 LEU A CA 1
ATOM 1194 C C . LEU A 1 166 ? -20.624 76.350 93.647 1.00 17.42 1157 LEU A C 1
ATOM 1195 O O . LEU A 1 166 ? -19.982 75.522 94.284 1.00 20.37 1157 LEU A O 1
ATOM 1200 N N . LEU A 1 167 ? -20.599 76.409 92.319 1.00 21.36 1158 LEU A N 1
ATOM 1201 C CA . LEU A 1 167 ? -19.751 75.514 91.539 1.00 20.09 1158 LEU A CA 1
ATOM 1202 C C . LEU A 1 167 ? -19.386 76.190 90.221 1.00 21.59 1158 LEU A C 1
ATOM 1203 O O . LEU A 1 167 ? -20.250 76.513 89.392 1.00 21.10 1158 LEU A O 1
ATOM 1208 N N . ALA A 1 168 ? -18.095 76.424 90.042 1.00 19.82 1159 ALA A N 1
ATOM 1209 C CA . ALA A 1 168 ? -17.592 77.061 88.831 1.00 20.88 1159 ALA A CA 1
ATOM 1210 C C . ALA A 1 168 ? -16.249 76.405 88.581 1.00 21.36 1159 ALA A C 1
ATOM 1211 O O . ALA A 1 168 ? -15.251 76.736 89.226 1.00 21.81 1159 ALA A O 1
ATOM 1213 N N . LEU A 1 169 ? -16.230 75.457 87.650 1.00 21.14 1160 LEU A N 1
ATOM 1214 C CA . LEU A 1 169 ? -15.004 74.743 87.334 1.00 20.40 1160 LEU A CA 1
ATOM 1215 C C . LEU A 1 169 ? -14.265 75.237 86.103 1.00 20.95 1160 LEU A C 1
ATOM 1216 O O . LEU A 1 169 ? -14.720 76.133 85.392 1.00 20.60 1160 LEU A O 1
ATOM 1221 N N . THR A 1 170 ? -13.114 74.615 85.874 1.00 22.03 1161 THR A N 1
ATOM 1222 C CA . THR A 1 170 ? -12.252 74.899 84.732 1.00 23.34 1161 THR A CA 1
ATOM 1223 C C . THR A 1 170 ? -11.177 73.828 84.657 1.00 23.69 1161 THR A C 1
ATOM 1224 O O . THR A 1 170 ? -11.083 72.970 85.540 1.00 23.24 1161 THR A O 1
ATOM 1228 N N . ASN A 1 171 ? -10.407 73.857 83.572 1.00 24.30 1162 ASN A N 1
ATOM 1229 C CA . ASN A 1 171 ? -9.315 72.910 83.346 1.00 25.68 1162 ASN A CA 1
ATOM 1230 C C . ASN A 1 171 ? -8.080 73.800 83.338 1.00 25.55 1162 ASN A C 1
ATOM 1231 O O . ASN A 1 171 ? -8.034 74.801 82.621 1.00 26.98 1162 ASN A O 1
ATOM 1236 N N . HIS A 1 172 ? -7.075 73.436 84.122 1.00 27.37 1163 HIS A N 1
ATOM 1237 C CA . HIS A 1 172 ? -5.868 74.244 84.195 1.00 27.99 1163 HIS A CA 1
ATOM 1238 C C . HIS A 1 172 ? -4.641 73.768 83.420 1.00 29.46 1163 HIS A C 1
ATOM 1239 O O . HIS A 1 172 ? -3.517 73.864 83.916 1.00 29.19 1163 HIS A O 1
ATOM 1246 N N . ALA A 1 173 ? -4.839 73.268 82.206 1.00 28.88 1164 ALA A N 1
ATOM 1247 C CA . ALA A 1 173 ? -3.705 72.798 81.412 1.00 29.53 1164 ALA A CA 1
ATOM 1248 C C . ALA A 1 173 ? -2.908 73.977 80.855 1.00 30.27 1164 ALA A C 1
ATOM 1249 O O . ALA A 1 173 ? -3.482 74.957 80.384 1.00 30.39 1164 ALA A O 1
ATOM 1251 N N . TYR A 1 174 ? -1.584 73.879 80.937 1.00 31.98 1165 TYR A N 1
ATOM 1252 C CA . TYR A 1 174 ? -0.679 74.915 80.441 1.00 32.21 1165 TYR A CA 1
ATOM 1253 C C . TYR A 1 174 ? -0.269 74.449 79.045 1.00 31.14 1165 TYR A C 1
ATOM 1254 O O . TYR A 1 174 ? 0.288 73.360 78.898 1.00 30.83 1165 TYR A O 1
ATOM 1263 N N . TRP A 1 175 ? -0.525 75.271 78.031 1.00 31.36 1166 TRP A N 1
ATOM 1264 C CA . TRP A 1 175 ? -0.182 74.906 76.662 1.00 32.50 1166 TRP A CA 1
ATOM 1265 C C . TRP A 1 175 ? 1.068 75.528 76.046 1.00 34.19 1166 TRP A C 1
ATOM 1266 O O . TRP A 1 175 ? 1.360 76.707 76.232 1.00 35.37 1166 TRP A O 1
ATOM 1277 N N . ASN A 1 176 ? 1.787 74.697 75.298 1.00 37.01 1167 ASN A N 1
ATOM 1278 C CA . ASN A 1 176 ? 3.017 75.058 74.599 1.00 39.50 1167 ASN A CA 1
ATOM 1279 C C . ASN A 1 176 ? 3.011 74.066 73.440 1.00 39.97 1167 ASN A C 1
ATOM 1280 O O . ASN A 1 176 ? 3.193 72.866 73.639 1.00 39.50 1167 ASN A O 1
ATOM 1285 N N . LEU A 1 177 ? 2.793 74.574 72.233 1.00 42.19 1168 LEU A N 1
ATOM 1286 C CA . LEU A 1 177 ? 2.739 73.741 71.038 1.00 43.29 1168 LEU A CA 1
ATOM 1287 C C . LEU A 1 177 ? 4.025 73.360 70.300 1.00 44.98 1168 LEU A C 1
ATOM 1288 O O . LEU A 1 177 ? 3.979 72.512 69.410 1.00 45.34 1168 LEU A O 1
ATOM 1293 N N . ASP A 1 178 ? 5.166 73.952 70.647 1.00 46.42 1169 ASP A N 1
ATOM 1294 C CA . ASP A 1 178 ? 6.402 73.599 69.939 1.00 47.79 1169 ASP A CA 1
ATOM 1295 C C . ASP A 1 178 ? 7.634 73.322 70.792 1.00 49.06 1169 ASP A C 1
ATOM 1296 O O . ASP A 1 178 ? 8.710 73.040 70.258 1.00 50.47 1169 ASP A O 1
ATOM 1301 N N . GLY A 1 179 ? 7.490 73.409 72.107 1.00 49.45 1170 GLY A N 1
ATOM 1302 C CA . GLY A 1 179 ? 8.620 73.154 72.978 1.00 50.09 1170 GLY A CA 1
ATOM 1303 C C . GLY A 1 179 ? 9.526 74.343 73.228 1.00 50.46 1170 GLY A C 1
ATOM 1304 O O . GLY A 1 179 ? 10.500 74.226 73.971 1.00 50.29 1170 GLY A O 1
ATOM 1305 N N . SER A 1 180 ? 9.222 75.485 72.619 1.00 51.66 1171 SER A N 1
ATOM 1306 C CA . SER A 1 180 ? 10.043 76.679 72.809 1.00 53.19 1171 SER A CA 1
ATOM 1307 C C . SER A 1 180 ? 10.150 77.017 74.293 1.00 54.10 1171 SER A C 1
ATOM 1308 O O . SER A 1 180 ? 9.288 76.641 75.086 1.00 54.53 1171 SER A O 1
ATOM 1311 N N . ASP A 1 181 ? 11.209 77.726 74.667 1.00 54.81 1172 ASP A N 1
ATOM 1312 C CA . ASP A 1 181 ? 11.405 78.103 76.061 1.00 55.04 1172 ASP A CA 1
ATOM 1313 C C . ASP A 1 181 ? 10.245 78.965 76.550 1.00 54.05 1172 ASP A C 1
ATOM 1314 O O . ASP A 1 181 ? 9.931 78.982 77.740 1.00 53.31 1172 ASP A O 1
ATOM 1319 N N . THR A 1 182 ? 9.616 79.681 75.623 1.00 53.05 1173 THR A N 1
ATOM 1320 C CA . THR A 1 182 ? 8.489 80.544 75.948 1.00 53.27 1173 THR A CA 1
ATOM 1321 C C . THR A 1 182 ? 7.493 80.544 74.787 1.00 53.01 1173 THR A C 1
ATOM 1322 O O . THR A 1 182 ? 7.803 80.061 73.694 1.00 53.63 1173 THR A O 1
ATOM 1326 N N . VAL A 1 183 ? 6.299 81.082 75.026 1.00 51.50 1174 VAL A N 1
ATOM 1327 C CA . VAL A 1 183 ? 5.262 81.142 73.999 1.00 49.46 1174 VAL A CA 1
ATOM 1328 C C . VAL A 1 183 ? 5.084 82.559 73.468 1.00 48.77 1174 VAL A C 1
ATOM 1329 O O . VAL A 1 183 ? 4.041 82.894 72.910 1.00 48.15 1174 VAL A O 1
ATOM 1333 N N . ALA A 1 184 ? 6.106 83.390 73.638 1.00 48.77 1175 ALA A N 1
ATOM 1334 C CA . ALA A 1 184 ? 6.043 84.769 73.169 1.00 49.32 1175 ALA A CA 1
ATOM 1335 C C . ALA A 1 184 ? 5.778 84.841 71.668 1.00 49.28 1175 ALA A C 1
ATOM 1336 O O . ALA A 1 184 ? 5.066 85.730 71.195 1.00 48.87 1175 ALA A O 1
ATOM 1338 N N . GLU A 1 185 ? 6.342 83.895 70.924 1.00 50.07 1176 GLU A N 1
ATOM 1339 C CA . GLU A 1 185 ? 6.167 83.859 69.474 1.00 51.07 1176 GLU A CA 1
ATOM 1340 C C . GLU A 1 185 ? 4.852 83.235 69.010 1.00 49.83 1176 GLU A C 1
ATOM 1341 O O . GLU A 1 185 ? 4.444 83.424 67.862 1.00 49.76 1176 GLU A O 1
ATOM 1347 N N . HIS A 1 186 ? 4.186 82.494 69.891 1.00 48.49 1177 HIS A N 1
ATOM 1348 C CA . HIS A 1 186 ? 2.920 81.867 69.526 1.00 45.96 1177 HIS A CA 1
ATOM 1349 C C . HIS A 1 186 ? 1.901 82.931 69.143 1.00 45.65 1177 HIS A C 1
ATOM 1350 O O . HIS A 1 186 ? 1.923 84.045 69.669 1.00 45.11 1177 HIS A O 1
ATOM 1357 N N . PHE A 1 187 ? 1.010 82.587 68.221 1.00 44.88 1178 PHE A N 1
ATOM 1358 C CA . PHE A 1 187 ? -0.015 83.520 67.784 1.00 45.13 1178 PHE A CA 1
ATOM 1359 C C . PHE A 1 187 ? -1.301 83.168 68.509 1.00 46.12 1178 PHE A C 1
ATOM 1360 O O . PHE A 1 187 ? -1.577 81.994 68.768 1.00 45.21 1178 PHE A O 1
ATOM 1368 N N . LEU A 1 188 ? -2.087 84.184 68.838 1.00 45.89 1179 LEU A N 1
ATOM 1369 C CA . LEU A 1 188 ? -3.343 83.962 69.532 1.00 45.66 1179 LEU A CA 1
ATOM 1370 C C . LEU A 1 188 ? -4.414 84.874 68.965 1.00 46.08 1179 LEU A C 1
ATOM 1371 O O . LEU A 1 188 ? -4.175 86.059 68.726 1.00 46.87 1179 LEU A O 1
ATOM 1376 N N . GLU A 1 189 ? -5.593 84.311 68.736 1.00 45.31 1180 GLU A N 1
ATOM 1377 C CA . GLU A 1 189 ? -6.714 85.066 68.199 1.00 46.52 1180 GLU A CA 1
ATOM 1378 C C . GLU A 1 189 ? -7.955 84.692 68.996 1.00 46.58 1180 GLU A C 1
ATOM 1379 O O . GLU A 1 189 ? -8.294 83.513 69.118 1.00 46.39 1180 GLU A O 1
ATOM 1393 N N . GLU A 1 191 ? -12.196 85.822 70.083 1.00 44.07 1182 GLU A N 1
ATOM 1394 C CA . GLU A 1 191 ? -13.394 86.592 69.816 1.00 43.80 1182 GLU A CA 1
ATOM 1395 C C . GLU A 1 191 ? -13.797 87.166 71.175 1.00 42.55 1182 GLU A C 1
ATOM 1396 O O . GLU A 1 191 ? -14.765 86.717 71.791 1.00 41.35 1182 GLU A O 1
ATOM 1402 N N . ALA A 1 192 ? -13.032 88.143 71.650 1.00 41.37 1183 ALA A N 1
ATOM 1403 C CA . ALA A 1 192 ? -13.309 88.773 72.938 1.00 40.42 1183 ALA A CA 1
ATOM 1404 C C . ALA A 1 192 ? -13.224 90.295 72.857 1.00 39.25 1183 ALA A C 1
ATOM 1405 O O . ALA A 1 192 ? -12.163 90.846 72.588 1.00 40.30 1183 ALA A O 1
ATOM 1407 N N . ASP A 1 193 ? -14.343 90.967 73.102 1.00 39.78 1184 ASP A N 1
ATOM 1408 C CA . ASP A 1 193 ? -14.377 92.430 73.053 1.00 40.20 1184 ASP A CA 1
ATOM 1409 C C . ASP A 1 193 ? -14.094 93.062 74.410 1.00 40.99 1184 ASP A C 1
ATOM 1410 O O . ASP A 1 193 ? -13.710 94.233 74.491 1.00 39.18 1184 ASP A O 1
ATOM 1415 N N . GLU A 1 194 ? -14.288 92.283 75.471 1.00 39.31 1185 GLU A N 1
ATOM 1416 C CA . GLU A 1 194 ? -14.063 92.762 76.831 1.00 38.08 1185 GLU A CA 1
ATOM 1417 C C . GLU A 1 194 ? -13.248 91.813 77.699 1.00 38.43 1185 GLU A C 1
ATOM 1418 O O . GLU A 1 194 ? -13.091 90.629 77.379 1.00 36.96 1185 GLU A O 1
ATOM 1424 N N . PHE A 1 195 ? -12.727 92.343 78.803 1.00 36.27 1186 PHE A N 1
ATOM 1425 C CA . PHE A 1 195 ? -11.941 91.543 79.727 1.00 34.31 1186 PHE A CA 1
ATOM 1426 C C . PHE A 1 195 ? -12.282 91.964 81.151 1.00 33.44 1186 PHE A C 1
ATOM 1427 O O . PHE A 1 195 ? -12.782 93.070 81.377 1.00 32.67 1186 PHE A O 1
ATOM 1435 N N . VAL A 1 196 ? -12.040 91.064 82.098 1.00 30.73 1187 VAL A N 1
ATOM 1436 C CA . VAL A 1 196 ? -12.320 91.330 83.497 1.00 28.69 1187 VAL A CA 1
ATOM 1437 C C . VAL A 1 196 ? -11.145 92.033 84.166 1.00 28.54 1187 VAL A C 1
ATOM 1438 O O . VAL A 1 196 ? -10.043 91.501 84.229 1.00 30.19 1187 VAL A O 1
ATOM 1442 N N . GLU A 1 197 ? -11.390 93.236 84.670 1.00 27.15 1188 GLU A N 1
ATOM 1443 C CA . GLU A 1 197 ? -10.349 94.008 85.334 1.00 29.42 1188 GLU A CA 1
ATOM 1444 C C . GLU A 1 197 ? -9.937 93.371 86.665 1.00 29.60 1188 GLU A C 1
ATOM 1445 O O . GLU A 1 197 ? -10.776 92.868 87.410 1.00 30.12 1188 GLU A O 1
ATOM 1451 N N . VAL A 1 198 ? -8.641 93.389 86.951 1.00 31.21 1189 VAL A N 1
ATOM 1452 C CA . VAL A 1 198 ? -8.121 92.818 88.190 1.00 31.85 1189 VAL A CA 1
ATOM 1453 C C . VAL A 1 198 ? -7.184 93.811 88.856 1.00 33.79 1189 VAL A C 1
ATOM 1454 O O . VAL A 1 198 ? -6.665 94.717 88.201 1.00 33.88 1189 VAL A O 1
ATOM 1458 N N . ASP A 1 199 ? -6.973 93.641 90.159 1.00 34.10 1190 ASP A N 1
ATOM 1459 C CA . ASP A 1 199 ? -6.092 94.532 90.904 1.00 35.08 1190 ASP A CA 1
ATOM 1460 C C . ASP A 1 199 ? -4.668 93.989 90.948 1.00 36.93 1190 ASP A C 1
ATOM 1461 O O . ASP A 1 199 ? -4.315 93.091 90.182 1.00 37.06 1190 ASP A O 1
ATOM 1466 N N . ASP A 1 200 ? -3.862 94.537 91.853 1.00 38.99 1191 ASP A N 1
ATOM 1467 C CA . ASP A 1 200 ? -2.465 94.130 92.017 1.00 41.41 1191 ASP A CA 1
ATOM 1468 C C . ASP A 1 200 ? -2.306 92.651 92.362 1.00 40.58 1191 ASP A C 1
ATOM 1469 O O . ASP A 1 200 ? -1.339 92.009 91.948 1.00 42.37 1191 ASP A O 1
ATOM 1474 N N . THR A 1 201 ? -3.245 92.120 93.137 1.00 39.34 1192 THR A N 1
ATOM 1475 C CA . THR A 1 201 ? -3.206 90.718 93.542 1.00 37.88 1192 THR A CA 1
ATOM 1476 C C . THR A 1 201 ? -3.913 89.851 92.515 1.00 36.65 1192 THR A C 1
ATOM 1477 O O . THR A 1 201 ? -4.174 88.671 92.754 1.00 37.53 1192 THR A O 1
ATOM 1481 N N . PHE A 1 202 ? -4.225 90.453 91.375 1.00 34.97 1193 PHE A N 1
ATOM 1482 C CA . PHE A 1 202 ? -4.904 89.764 90.295 1.00 34.42 1193 PHE A CA 1
ATOM 1483 C C . PHE A 1 202 ? -6.280 89.259 90.697 1.00 33.70 1193 PHE A C 1
ATOM 1484 O O . PHE A 1 202 ? -6.723 88.203 90.248 1.00 33.89 1193 PHE A O 1
ATOM 1492 N N . CYS A 1 203 ? -6.948 90.010 91.567 1.00 32.52 1194 CYS A N 1
ATOM 1493 C CA . CYS A 1 203 ? -8.283 89.628 92.003 1.00 31.77 1194 CYS A CA 1
ATOM 1494 C C . CYS A 1 203 ? -9.222 90.605 91.316 1.00 30.91 1194 CYS A C 1
ATOM 1495 O O . CYS A 1 203 ? -8.974 91.817 91.315 1.00 29.76 1194 CYS A O 1
ATOM 1498 N N . PRO A 1 204 ? -10.303 90.093 90.709 1.00 28.00 1195 PRO A N 1
ATOM 1499 C CA . PRO A 1 204 ? -11.263 90.957 90.020 1.00 28.27 1195 PRO A CA 1
ATOM 1500 C C . PRO A 1 204 ? -11.752 92.112 90.883 1.00 28.49 1195 PRO A C 1
ATOM 1501 O O . PRO A 1 204 ? -11.925 91.971 92.092 1.00 28.57 1195 PRO A O 1
ATOM 1505 N N . THR A 1 205 ? -11.981 93.255 90.250 1.00 28.11 1196 THR A N 1
ATOM 1506 C CA . THR A 1 205 ? -12.456 94.434 90.960 1.00 27.77 1196 THR A CA 1
ATOM 1507 C C . THR A 1 205 ? -13.963 94.569 90.760 1.00 27.77 1196 THR A C 1
ATOM 1508 O O . THR A 1 205 ? -14.625 95.339 91.453 1.00 28.68 1196 THR A O 1
ATOM 1512 N N . GLY A 1 206 ? -14.496 93.812 89.804 1.00 27.88 1197 GLY A N 1
ATOM 1513 C CA . GLY A 1 206 ? -15.920 93.861 89.519 1.00 27.18 1197 GLY A CA 1
ATOM 1514 C C . GLY A 1 206 ? -16.197 94.684 88.273 1.00 25.96 1197 GLY A C 1
ATOM 1515 O O . GLY A 1 206 ? -17.335 94.768 87.803 1.00 26.73 1197 GLY A O 1
ATOM 1516 N N . ALA A 1 207 ? -15.146 95.289 87.731 1.00 27.13 1198 ALA A N 1
ATOM 1517 C CA . ALA A 1 207 ? -15.260 96.111 86.534 1.00 28.66 1198 ALA A CA 1
ATOM 1518 C C . ALA A 1 207 ? -14.948 95.311 85.272 1.00 29.75 1198 ALA A C 1
ATOM 1519 O O . ALA A 1 207 ? -14.154 94.370 85.300 1.00 29.44 1198 ALA A O 1
ATOM 1521 N N . ILE A 1 208 ? -15.595 95.684 84.172 1.00 29.61 1199 ILE A N 1
ATOM 1522 C CA . ILE A 1 208 ? -15.391 95.024 82.889 1.00 30.29 1199 ILE A CA 1
ATOM 1523 C C . ILE A 1 208 ? -14.836 96.114 81.986 1.00 31.52 1199 ILE A C 1
ATOM 1524 O O . ILE A 1 208 ? -15.384 97.219 81.931 1.00 30.88 1199 ILE A O 1
ATOM 1529 N N . ARG A 1 209 ? -13.750 95.809 81.292 1.00 31.18 1200 ARG A N 1
ATOM 1530 C CA . ARG A 1 209 ? -13.140 96.783 80.406 1.00 34.70 1200 ARG A CA 1
ATOM 1531 C C . ARG A 1 209 ? -13.099 96.311 78.971 1.00 36.45 1200 ARG A C 1
ATOM 1532 O O . ARG A 1 209 ? -12.912 95.120 78.693 1.00 34.28 1200 ARG A O 1
ATOM 1540 N N . SER A 1 210 ? -13.287 97.264 78.066 1.00 37.26 1201 SER A N 1
ATOM 1541 C CA . SER A 1 210 ? -13.269 96.981 76.646 1.00 38.23 1201 SER A CA 1
ATOM 1542 C C . SER A 1 210 ? -11.837 96.615 76.325 1.00 38.12 1201 SER A C 1
ATOM 1543 O O . SER A 1 210 ? -10.901 97.097 76.965 1.00 37.63 1201 SER A O 1
ATOM 1546 N N . VAL A 1 211 ? -11.659 95.757 75.335 1.00 39.08 1202 VAL A N 1
ATOM 1547 C CA . VAL A 1 211 ? -10.324 95.352 74.958 1.00 40.48 1202 VAL A CA 1
ATOM 1548 C C . VAL A 1 211 ? -9.751 96.339 73.940 1.00 41.76 1202 VAL A C 1
ATOM 1549 O O . VAL A 1 211 ? -8.540 96.415 73.748 1.00 41.04 1202 VAL A O 1
ATOM 1553 N N . THR A 1 212 ? -10.634 97.097 73.298 1.00 43.66 1203 THR A N 1
ATOM 1554 C CA . THR A 1 212 ? -10.221 98.079 72.295 1.00 45.67 1203 THR A CA 1
ATOM 1555 C C . THR A 1 212 ? -9.083 98.973 72.778 1.00 46.48 1203 THR A C 1
ATOM 1556 O O . THR A 1 212 ? -9.135 99.522 73.876 1.00 46.27 1203 THR A O 1
ATOM 1560 N N . ASP A 1 213 ? -8.063 99.111 71.937 1.00 48.38 1204 ASP A N 1
ATOM 1561 C CA . ASP A 1 213 ? -6.890 99.930 72.231 1.00 50.05 1204 ASP A CA 1
ATOM 1562 C C . ASP A 1 213 ? -6.043 99.444 73.405 1.00 49.78 1204 ASP A C 1
ATOM 1563 O O . ASP A 1 213 ? -5.208 100.188 73.917 1.00 50.04 1204 ASP A O 1
ATOM 1568 N N . THR A 1 214 ? -6.252 98.200 73.827 1.00 49.37 1205 THR A N 1
ATOM 1569 C CA . THR A 1 214 ? -5.491 97.637 74.943 1.00 48.33 1205 THR A CA 1
ATOM 1570 C C . THR A 1 214 ? -4.619 96.481 74.466 1.00 48.87 1205 THR A C 1
ATOM 1571 O O . THR A 1 214 ? -4.766 96.007 73.338 1.00 48.79 1205 THR A O 1
ATOM 1575 N N . GLY A 1 215 ? -3.723 96.024 75.335 1.00 48.82 1206 GLY A N 1
ATOM 1576 C CA . GLY A 1 215 ? -2.842 94.926 74.982 1.00 48.87 1206 GLY A CA 1
ATOM 1577 C C . GLY A 1 215 ? -3.497 93.557 75.038 1.00 49.66 1206 GLY A C 1
ATOM 1578 O O . GLY A 1 215 ? -2.834 92.539 74.811 1.00 50.00 1206 GLY A O 1
ATOM 1579 N N . PHE A 1 216 ? -4.792 93.523 75.347 1.00 48.52 1207 PHE A N 1
ATOM 1580 C CA . PHE A 1 216 ? -5.525 92.263 75.429 1.00 47.90 1207 PHE A CA 1
ATOM 1581 C C . PHE A 1 216 ? -6.397 92.045 74.195 1.00 48.23 1207 PHE A C 1
ATOM 1582 O O . PHE A 1 216 ? -7.218 91.127 74.173 1.00 46.38 1207 PHE A O 1
ATOM 1590 N N . ASP A 1 217 ? -6.246 92.897 73.181 1.00 48.07 1208 ASP A N 1
ATOM 1591 C CA . ASP A 1 217 ? -7.042 92.756 71.962 1.00 49.07 1208 ASP A CA 1
ATOM 1592 C C . ASP A 1 217 ? -6.362 91.714 71.090 1.00 49.44 1208 ASP A C 1
ATOM 1593 O O . ASP A 1 217 ? -5.318 91.980 70.496 1.00 50.65 1208 ASP A O 1
ATOM 1598 N N . PHE A 1 218 ? -6.952 90.523 71.037 1.00 49.60 1209 PHE A N 1
ATOM 1599 C CA . PHE A 1 218 ? -6.423 89.418 70.245 1.00 49.37 1209 PHE A CA 1
ATOM 1600 C C . PHE A 1 218 ? -7.393 89.132 69.111 1.00 49.57 1209 PHE A C 1
ATOM 1601 O O . PHE A 1 218 ? -7.302 88.095 68.456 1.00 50.05 1209 PHE A O 1
ATOM 1609 N N . ARG A 1 219 ? -8.325 90.052 68.888 1.00 50.09 1210 ARG A N 1
ATOM 1610 C CA . ARG A 1 219 ? -9.319 89.896 67.836 1.00 51.44 1210 ARG A CA 1
ATOM 1611 C C . ARG A 1 219 ? -8.730 89.801 66.432 1.00 52.51 1210 ARG A C 1
ATOM 1612 O O . ARG A 1 219 ? -9.376 89.285 65.522 1.00 52.27 1210 ARG A O 1
ATOM 1620 N N . SER A 1 220 ? -7.501 90.281 66.263 1.00 54.02 1211 SER A N 1
ATOM 1621 C CA . SER A 1 220 ? -6.840 90.245 64.962 1.00 55.97 1211 SER A CA 1
ATOM 1622 C C . SER A 1 220 ? -5.746 89.185 64.891 1.00 56.35 1211 SER A C 1
ATOM 1623 O O . SER A 1 220 ? -5.058 89.060 63.876 1.00 57.28 1211 SER A O 1
ATOM 1626 N N . GLY A 1 221 ? -5.585 88.429 65.970 1.00 56.61 1212 GLY A N 1
ATOM 1627 C CA . GLY A 1 221 ? -4.569 87.394 65.997 1.00 56.21 1212 GLY A CA 1
ATOM 1628 C C . GLY A 1 221 ? -3.164 87.961 65.961 1.00 56.18 1212 GLY A C 1
ATOM 1629 O O . 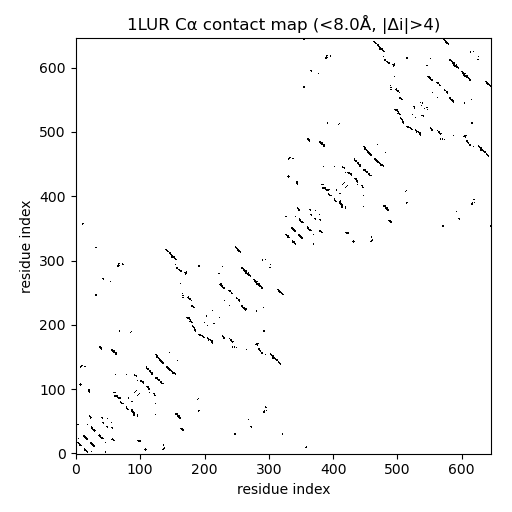GLY A 1 221 ? -2.715 88.463 64.931 1.00 57.84 1212 GLY A O 1
ATOM 1630 N N . LYS A 1 222 ? -2.466 87.883 67.087 1.00 55.60 1213 LYS A N 1
ATOM 1631 C CA . LYS A 1 222 ? -1.105 88.393 67.177 1.00 54.91 1213 LYS A CA 1
ATOM 1632 C C . LYS A 1 222 ? -0.267 87.479 68.059 1.00 54.33 1213 LYS A C 1
ATOM 1633 O O . LYS A 1 222 ? -0.779 86.526 68.643 1.00 53.30 1213 LYS A O 1
ATOM 1639 N N . GLN A 1 223 ? 1.025 87.769 68.156 1.00 53.97 1214 GLN A N 1
ATOM 1640 C CA . GLN A 1 223 ? 1.910 86.959 68.979 1.00 54.18 1214 GLN A CA 1
ATOM 1641 C C . GLN A 1 223 ? 1.816 87.435 70.421 1.00 54.44 1214 GLN A C 1
ATOM 1642 O O . GLN A 1 223 ? 1.664 88.630 70.681 1.00 54.57 1214 GLN A O 1
ATOM 1648 N N . LEU A 1 224 ? 1.908 86.496 71.356 1.00 53.73 1215 LEU A N 1
ATOM 1649 C CA . LEU A 1 224 ? 1.828 86.822 72.773 1.00 53.39 1215 LEU A CA 1
ATOM 1650 C C . LEU A 1 224 ? 2.860 87.844 73.231 1.00 53.23 1215 LEU A C 1
ATOM 1651 O O . LEU A 1 224 ? 2.574 88.660 74.104 1.00 53.35 1215 LEU A O 1
ATOM 1656 N N . LYS A 1 225 ? 4.051 87.808 72.641 1.00 53.11 1216 LYS A N 1
ATOM 1657 C CA . LYS A 1 225 ? 5.101 88.750 73.019 1.00 54.21 1216 LYS A CA 1
ATOM 1658 C C . LYS A 1 225 ? 4.620 90.197 72.962 1.00 54.13 1216 LYS A C 1
ATOM 1659 O O . LYS A 1 225 ? 5.242 91.088 73.540 1.00 55.01 1216 LYS A O 1
ATOM 1665 N N . GLU A 1 226 ? 3.507 90.431 72.276 1.00 53.23 1217 GLU A N 1
ATOM 1666 C CA . GLU A 1 226 ? 2.975 91.780 72.165 1.00 53.12 1217 GLU A CA 1
ATOM 1667 C C . GLU A 1 226 ? 1.966 92.119 73.259 1.00 51.86 1217 GLU A C 1
ATOM 1668 O O . GLU A 1 226 ? 0.758 91.957 73.084 1.00 51.44 1217 GLU A O 1
ATOM 1674 N N . SER A 1 227 ? 2.476 92.597 74.389 0.00 49.79 1218 SER A N 1
ATOM 1675 C CA . SER A 1 227 ? 1.632 92.964 75.520 0.00 47.88 1218 SER A CA 1
ATOM 1676 C C . SER A 1 227 ? 2.263 94.092 76.331 0.00 46.57 1218 SER A C 1
ATOM 1677 O O . SER A 1 227 ? 2.750 93.874 77.441 0.00 46.38 1218 SER A O 1
ATOM 1680 N N . GLY A 1 228 ? 2.251 95.297 75.770 0.00 45.11 1219 GLY A N 1
ATOM 1681 C CA . GLY A 1 228 ? 2.823 96.441 76.455 0.00 43.34 1219 GLY A CA 1
ATOM 1682 C C . GLY A 1 228 ? 4.319 96.326 76.670 0.00 42.12 1219 GLY A C 1
ATOM 1683 O O . GLY A 1 228 ? 4.967 95.429 76.130 0.00 42.02 1219 GLY A O 1
ATOM 1684 N N . LYS A 1 229 ? 4.869 97.240 77.463 0.00 40.94 1220 LYS A N 1
ATOM 1685 C CA . LYS A 1 229 ? 6.298 97.249 77.756 0.00 39.74 1220 LYS A CA 1
ATOM 1686 C C . LYS A 1 229 ? 6.544 97.445 79.249 0.00 39.26 1220 LYS A C 1
ATOM 1687 O O . LYS A 1 229 ? 6.394 98.550 79.771 0.00 39.12 1220 LYS A O 1
ATOM 1693 N N . ASP A 1 230 ? 6.921 96.368 79.931 0.00 38.76 1221 ASP A N 1
ATOM 1694 C CA . ASP A 1 230 ? 7.187 96.424 81.364 0.00 38.37 1221 ASP A CA 1
ATOM 1695 C C . ASP A 1 230 ? 8.685 96.509 81.641 0.00 38.41 1221 ASP A C 1
ATOM 1696 O O . ASP A 1 230 ? 9.500 96.455 80.720 0.00 38.31 1221 ASP A O 1
ATOM 1701 N N . ALA A 1 231 ? 9.039 96.643 82.916 0.00 38.60 1222 ALA A N 1
ATOM 1702 C CA . ALA A 1 231 ? 10.438 96.738 83.317 0.00 38.93 1222 ALA A CA 1
ATOM 1703 C C . ALA A 1 231 ? 11.022 95.363 83.625 0.00 39.28 1222 ALA A C 1
ATOM 1704 O O . ALA A 1 231 ? 12.088 95.253 84.231 0.00 39.21 1222 ALA A O 1
ATOM 1706 N N . GLU A 1 232 ? 10.318 94.317 83.205 0.00 39.87 1223 GLU A N 1
ATOM 1707 C CA . GLU A 1 232 ? 10.765 92.949 83.435 0.00 40.62 1223 GLU A CA 1
ATOM 1708 C C . GLU A 1 232 ? 10.761 92.164 82.128 0.00 41.53 1223 GLU A C 1
ATOM 1709 O O . GLU A 1 232 ? 11.228 91.025 82.073 0.00 41.50 1223 GLU A O 1
ATOM 1715 N N . GLU A 1 233 ? 10.231 92.784 81.079 0.00 42.77 1224 GLU A N 1
ATOM 1716 C CA . GLU A 1 233 ? 10.158 92.160 79.763 0.00 44.22 1224 GLU A CA 1
ATOM 1717 C C . GLU A 1 233 ? 9.429 90.822 79.814 0.00 45.51 1224 GLU A C 1
ATOM 1718 O O . GLU A 1 233 ? 9.696 89.926 79.013 0.00 45.58 1224 GLU A O 1
ATOM 1724 N N . LEU A 1 234 ? 8.507 90.694 80.763 1.00 47.43 1225 LEU A N 1
ATOM 1725 C CA . LEU A 1 234 ? 7.734 89.467 80.923 1.00 48.65 1225 LEU A CA 1
ATOM 1726 C C . LEU A 1 234 ? 6.249 89.694 80.660 1.00 48.61 1225 LEU A C 1
ATOM 1727 O O . LEU A 1 234 ? 5.700 90.740 81.005 1.00 48.85 1225 LEU A O 1
ATOM 1732 N N . LEU A 1 235 ? 5.603 88.712 80.040 1.00 49.07 1226 LEU A N 1
ATOM 1733 C CA . LEU A 1 235 ? 4.181 88.818 79.741 1.00 49.23 1226 LEU A CA 1
ATOM 1734 C C . LEU A 1 235 ? 3.425 88.497 81.024 1.00 49.16 1226 LEU A C 1
ATOM 1735 O O . LEU A 1 235 ? 3.517 87.384 81.541 1.00 48.90 1226 LEU A O 1
ATOM 1740 N N . ASP A 1 236 ? 2.691 89.475 81.543 1.00 49.07 1227 ASP A N 1
ATOM 1741 C CA . ASP A 1 236 ? 1.934 89.273 82.772 1.00 49.15 1227 ASP A CA 1
ATOM 1742 C C . ASP A 1 236 ? 0.468 88.972 82.516 1.00 47.69 1227 ASP A C 1
ATOM 1743 O O . ASP A 1 236 ? -0.401 89.372 83.289 1.00 47.48 1227 ASP A O 1
ATOM 1748 N N . LEU A 1 237 ? 0.194 88.268 81.424 1.00 46.17 1228 LEU A N 1
ATOM 1749 C CA . LEU A 1 237 ? -1.175 87.920 81.086 1.00 44.64 1228 LEU A CA 1
ATOM 1750 C C . LEU A 1 237 ? -1.685 86.986 82.178 1.00 43.10 1228 LEU A C 1
ATOM 1751 O O . LEU A 1 237 ? -0.975 86.074 82.598 1.00 43.86 1228 LEU A O 1
ATOM 1756 N N . ASP A 1 238 ? -2.908 87.223 82.637 1.00 42.29 1229 ASP A N 1
ATOM 1757 C CA . ASP A 1 238 ? -3.515 86.407 83.686 1.00 41.61 1229 ASP A CA 1
ATOM 1758 C C . ASP A 1 238 ? -4.855 87.043 84.000 1.00 40.39 1229 ASP A C 1
ATOM 1759 O O . ASP A 1 238 ? -5.115 87.454 85.133 1.00 42.26 1229 ASP A O 1
ATOM 1764 N N . ASN A 1 239 ? -5.701 87.119 82.977 1.00 39.44 1230 ASN A N 1
ATOM 1765 C CA . ASN A 1 239 ? -7.027 87.709 83.100 1.00 38.47 1230 ASN A CA 1
ATOM 1766 C C . ASN A 1 239 ? -8.113 86.908 82.412 1.00 37.04 1230 ASN A C 1
ATOM 1767 O O . ASN A 1 239 ? -7.843 85.974 81.653 1.00 37.92 1230 ASN A O 1
ATOM 1772 N N . ASP A 1 240 ? -9.345 87.326 82.674 1.00 34.80 1231 ASP A N 1
ATOM 1773 C CA . ASP A 1 240 ? -10.547 86.725 82.125 1.00 33.41 1231 ASP A CA 1
ATOM 1774 C C . ASP A 1 240 ? -10.893 87.466 80.832 1.00 34.67 1231 ASP A C 1
ATOM 1775 O O . ASP A 1 240 ? -11.047 88.688 80.844 1.00 32.79 1231 ASP A O 1
ATOM 1780 N N . LEU A 1 241 ? -11.011 86.742 79.724 1.00 34.73 1232 LEU A N 1
ATOM 1781 C CA . LEU A 1 241 ? -11.354 87.372 78.453 1.00 34.73 1232 LEU A CA 1
ATOM 1782 C C . LEU A 1 241 ? -12.789 86.944 78.157 1.00 34.85 1232 LEU A C 1
ATOM 1783 O O . LEU A 1 241 ? -13.062 85.761 77.938 1.00 34.66 1232 LEU A O 1
ATOM 1788 N N . VAL A 1 242 ? -13.709 87.907 78.175 1.00 33.99 1233 VAL A N 1
ATOM 1789 C CA . VAL A 1 242 ? -15.116 87.627 77.918 1.00 34.46 1233 VAL A CA 1
ATOM 1790 C C . VAL A 1 242 ? -15.394 87.311 76.457 1.00 36.61 1233 VAL A C 1
ATOM 1791 O O . VAL A 1 242 ? -15.167 88.137 75.573 1.00 34.76 1233 VAL A O 1
ATOM 1795 N N . ILE A 1 243 ? -15.902 86.105 76.223 1.00 37.20 1234 ILE A N 1
ATOM 1796 C CA . ILE A 1 243 ? -16.223 85.639 74.884 1.00 38.76 1234 ILE A CA 1
ATOM 1797 C C . ILE A 1 243 ? -17.402 86.367 74.252 1.00 40.13 1234 ILE A C 1
ATOM 1798 O O . ILE A 1 243 ? -18.481 86.459 74.841 1.00 39.57 1234 ILE A O 1
ATOM 1803 N N . THR A 1 244 ? -17.191 86.883 73.047 1.00 40.57 1235 THR A N 1
ATOM 1804 C CA . THR A 1 244 ? -18.249 87.590 72.342 1.00 44.64 1235 THR A CA 1
ATOM 1805 C C . THR A 1 244 ? -19.141 86.517 71.729 1.00 47.01 1235 THR A C 1
ATOM 1806 O O . THR A 1 244 ? -18.753 85.854 70.767 1.00 48.63 1235 THR A O 1
ATOM 1810 N N . LYS A 1 245 ? -20.329 86.330 72.288 1.00 50.04 1236 LYS A N 1
ATOM 1811 C CA . LYS A 1 245 ? -21.233 85.323 71.755 1.00 52.11 1236 LYS A CA 1
ATOM 1812 C C . LYS A 1 245 ? -22.450 85.968 71.107 1.00 55.45 1236 LYS A C 1
ATOM 1813 O O . LYS A 1 245 ? -23.042 86.904 71.652 1.00 55.93 1236 LYS A O 1
ATOM 1819 N N . LYS A 1 246 ? -22.806 85.469 69.928 1.00 58.38 1237 LYS A N 1
ATOM 1820 C CA . LYS A 1 246 ? -23.950 85.988 69.195 1.00 62.33 1237 LYS A CA 1
ATOM 1821 C C . LYS A 1 246 ? -25.247 85.514 69.828 1.00 64.43 1237 LYS A C 1
ATOM 1822 O O . LYS A 1 246 ? -25.256 84.984 70.942 1.00 65.28 1237 LYS A O 1
ATOM 1828 N N . THR A 1 247 ? -26.343 85.716 69.108 1.00 66.45 1238 THR A N 1
ATOM 1829 C CA . THR A 1 247 ? -27.660 85.316 69.578 1.00 68.24 1238 THR A CA 1
ATOM 1830 C C . THR A 1 247 ? -28.527 84.973 68.370 1.00 69.48 1238 THR A C 1
ATOM 1831 O O . THR A 1 247 ? -29.144 83.906 68.324 1.00 69.69 1238 THR A O 1
ATOM 1835 N N . PRO A 1 248 ? -28.575 85.871 67.366 1.00 70.49 1239 PRO A N 1
ATOM 1836 C CA . PRO A 1 248 ? -29.380 85.628 66.164 1.00 70.64 1239 PRO A CA 1
ATOM 1837 C C . PRO A 1 248 ? -28.815 84.500 65.298 1.00 70.69 1239 PRO A C 1
ATOM 1838 O O . PRO A 1 248 ? -27.604 84.412 65.086 1.00 70.54 1239 PRO A O 1
ATOM 1842 N N . SER A 1 253 ? -19.114 77.487 67.087 1.00 51.85 1244 SER A N 1
ATOM 1843 C CA . SER A 1 253 ? -18.182 78.468 66.542 1.00 51.49 1244 SER A CA 1
ATOM 1844 C C . SER A 1 253 ? -16.910 78.556 67.383 1.00 50.87 1244 SER A C 1
ATOM 1845 O O . SER A 1 253 ? -16.957 78.454 68.612 1.00 51.54 1244 SER A O 1
ATOM 1848 N N . THR A 1 254 ? -15.776 78.740 66.714 1.00 48.06 1245 THR A N 1
ATOM 1849 C CA . THR A 1 254 ? -14.491 78.842 67.394 1.00 46.33 1245 THR A CA 1
ATOM 1850 C C . THR A 1 254 ? -14.368 80.211 68.056 1.00 45.50 1245 THR A C 1
ATOM 1851 O O . THR A 1 254 ? -14.660 81.234 67.436 1.00 45.52 1245 THR A O 1
ATOM 1855 N N . TYR A 1 255 ? -13.933 80.228 69.312 1.00 42.63 1246 TYR A N 1
ATOM 1856 C CA . TYR A 1 255 ? -13.777 81.482 70.043 1.00 40.01 1246 TYR A CA 1
ATOM 1857 C C . TYR A 1 255 ? -12.316 81.812 70.274 1.00 38.89 1246 TYR A C 1
ATOM 1858 O O . TYR A 1 255 ? -11.964 82.962 70.538 1.00 38.70 1246 TYR A O 1
ATOM 1867 N N . LEU A 1 256 ? -11.467 80.796 70.176 1.00 37.29 1247 LEU A N 1
ATOM 1868 C CA . LEU A 1 256 ? -10.041 80.977 70.377 1.00 36.61 1247 LEU A CA 1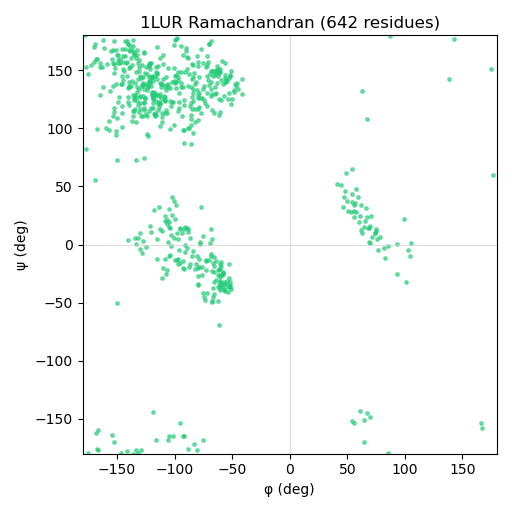
ATOM 1869 C C . LEU A 1 256 ? -9.215 80.064 69.482 1.00 37.49 1247 LEU A C 1
ATOM 1870 O O . LEU A 1 256 ? -9.542 78.891 69.300 1.00 37.09 1247 LEU A O 1
ATOM 1875 N N . ARG A 1 257 ? -8.141 80.622 68.932 1.00 38.61 1248 ARG A N 1
ATOM 1876 C CA . ARG A 1 257 ? -7.229 79.897 68.052 1.00 40.66 1248 ARG A CA 1
ATOM 1877 C C . ARG A 1 257 ? -5.825 80.210 68.561 1.00 39.70 1248 ARG A C 1
ATOM 1878 O O . ARG A 1 257 ? -5.439 81.375 68.661 1.00 41.20 1248 ARG A O 1
ATOM 1886 N N . PHE A 1 258 ? -5.075 79.166 68.891 1.00 39.31 1249 PHE A N 1
ATOM 1887 C CA . PHE A 1 258 ? -3.713 79.293 69.403 1.00 39.72 1249 PHE A CA 1
ATOM 1888 C C . PHE A 1 258 ? -2.827 78.424 68.512 1.00 42.28 1249 PHE A C 1
ATOM 1889 O O . PHE A 1 258 ? -3.103 77.239 68.324 1.00 41.57 1249 PHE A O 1
ATOM 1897 N N . TRP A 1 259 ? -1.766 78.999 67.956 1.00 44.28 1250 TRP A N 1
ATOM 1898 C CA . TRP A 1 259 ? -0.893 78.213 67.092 1.00 46.18 1250 TRP A CA 1
ATOM 1899 C C . TRP A 1 259 ? 0.559 78.667 67.062 1.00 46.73 1250 TRP A C 1
ATOM 1900 O O . TRP A 1 259 ? 0.902 79.753 67.536 1.00 45.63 1250 TRP A O 1
ATOM 1911 N N . SER A 1 260 ? 1.401 77.813 66.489 1.00 47.44 1251 SER A N 1
ATOM 1912 C CA . SER A 1 260 ? 2.831 78.069 66.362 1.00 48.97 1251 SER A CA 1
ATOM 1913 C C . SER A 1 260 ? 3.282 77.837 64.920 1.00 49.79 1251 SER A C 1
ATOM 1914 O O . SER A 1 260 ? 3.200 76.715 64.416 1.00 49.35 1251 SER A O 1
ATOM 1917 N N . GLU A 1 261 ? 3.750 78.892 64.255 1.00 49.93 1252 GLU A N 1
ATOM 1918 C CA . GLU A 1 261 ? 4.205 78.756 62.873 1.00 50.27 1252 GLU A CA 1
ATOM 1919 C C . GLU A 1 261 ? 5.383 77.795 62.855 1.00 49.92 1252 GLU A C 1
ATOM 1920 O O . GLU A 1 261 ? 5.639 77.124 61.853 1.00 50.25 1252 GLU A O 1
ATOM 1926 N N . LYS A 1 262 ? 6.089 77.724 63.978 1.00 49.34 1253 LYS A N 1
ATOM 1927 C CA . LYS A 1 262 ? 7.241 76.844 64.096 1.00 49.18 1253 LYS A CA 1
ATOM 1928 C C . LYS A 1 262 ? 6.848 75.383 63.902 1.00 49.28 1253 LYS A C 1
ATOM 1929 O O . LYS A 1 262 ? 7.210 74.774 62.900 1.00 49.77 1253 LYS A O 1
ATOM 1935 N N . SER A 1 263 ? 6.101 74.823 64.851 1.00 48.30 1254 SER A N 1
ATOM 1936 C CA . SER A 1 263 ? 5.674 73.428 64.761 1.00 47.00 1254 SER A CA 1
ATOM 1937 C C . SER A 1 263 ? 4.487 73.243 63.825 1.00 45.82 1254 SER A C 1
ATOM 1938 O O . SER A 1 263 ? 4.140 72.120 63.472 1.00 45.51 1254 SER A O 1
ATOM 1941 N N . GLY A 1 264 ? 3.863 74.349 63.436 1.00 45.51 1255 GLY A N 1
ATOM 1942 C CA . GLY A 1 264 ? 2.722 74.274 62.544 1.00 45.57 1255 GLY A CA 1
ATOM 1943 C C . GLY A 1 264 ? 1.479 73.715 63.213 1.00 46.07 1255 GLY A C 1
ATOM 1944 O O . GLY A 1 264 ? 0.468 73.469 62.550 1.00 46.22 1255 GLY A O 1
ATOM 1945 N N . ILE A 1 265 ? 1.548 73.508 64.525 1.00 44.35 1256 ILE A N 1
ATOM 1946 C CA . ILE A 1 265 ? 0.407 72.976 65.264 1.00 44.41 1256 ILE A CA 1
ATOM 1947 C C . ILE A 1 265 ? -0.537 74.096 65.685 1.00 44.85 1256 ILE A C 1
ATOM 1948 O O . ILE A 1 265 ? -0.108 75.151 66.158 1.00 45.12 1256 ILE A O 1
ATOM 1953 N N . GLU A 1 266 ? -1.830 73.863 65.503 1.00 44.54 1257 GLU A N 1
ATOM 1954 C CA . GLU A 1 266 ? -2.828 74.853 65.866 1.00 44.70 1257 GLU A CA 1
ATOM 1955 C C . GLU A 1 266 ? -3.867 74.239 66.794 1.00 42.83 1257 GLU A C 1
ATOM 1956 O O . GLU A 1 266 ? -4.165 73.046 66.712 1.00 42.75 1257 GLU A O 1
ATOM 1962 N N . LEU A 1 267 ? -4.394 75.065 67.691 1.00 41.11 1258 LEU A N 1
ATOM 1963 C CA . LEU A 1 267 ? -5.402 74.649 68.656 1.00 37.63 1258 LEU A CA 1
ATOM 1964 C C . LEU A 1 267 ? -6.552 75.641 68.597 1.00 36.72 1258 LEU A C 1
ATOM 1965 O O . LEU A 1 267 ? -6.335 76.849 68.685 1.00 35.64 1258 LEU A O 1
ATOM 1970 N N . SER A 1 268 ? -7.770 75.138 68.425 1.00 34.60 1259 SER A N 1
ATOM 1971 C CA . SER A 1 268 ? -8.942 75.999 68.363 1.00 34.51 1259 SER A CA 1
ATOM 1972 C C . SER A 1 268 ? -9.863 75.522 69.475 1.00 33.88 1259 SER A C 1
ATOM 1973 O O . SER A 1 268 ? -9.948 74.323 69.748 1.00 34.05 1259 SER A O 1
ATOM 1976 N N . ILE A 1 269 ? -10.553 76.456 70.112 1.00 32.15 1260 ILE A N 1
ATOM 1977 C CA . ILE A 1 269 ? -11.458 76.109 71.200 1.00 31.17 1260 ILE A CA 1
ATOM 1978 C C . ILE A 1 269 ? -12.853 76.708 71.098 1.00 31.86 1260 ILE A C 1
ATOM 1979 O O . ILE A 1 269 ? -13.042 77.823 70.617 1.00 30.98 1260 ILE A O 1
ATOM 1984 N N . THR A 1 270 ? -13.830 75.938 71.553 1.00 31.93 1261 THR A N 1
ATOM 1985 C CA . THR A 1 270 ? -15.218 76.357 71.557 1.00 31.68 1261 THR A CA 1
ATOM 1986 C C . THR A 1 270 ? -15.665 75.855 72.927 1.00 30.41 1261 THR A C 1
ATOM 1987 O O . THR A 1 270 ? -15.306 74.751 73.341 1.00 30.48 1261 THR A O 1
ATOM 1991 N N . THR A 1 271 ? -16.411 76.671 73.652 1.00 29.20 1262 THR A N 1
ATOM 1992 C CA . THR A 1 271 ? -16.864 76.265 74.973 1.00 28.46 1262 THR A CA 1
ATOM 1993 C C . THR A 1 271 ? -18.195 76.880 75.336 1.00 27.87 1262 THR A C 1
ATOM 1994 O O . THR A 1 271 ? -18.600 77.898 74.774 1.00 28.43 1262 THR A O 1
ATOM 1998 N N . SER A 1 272 ? -18.875 76.244 76.280 1.00 28.61 1263 SER A N 1
ATOM 1999 C CA . SER A 1 272 ? -20.168 76.711 76.744 1.00 27.38 1263 SER A CA 1
ATOM 2000 C C . SER A 1 272 ? -19.930 77.804 77.775 1.00 27.85 1263 SER A C 1
ATOM 2001 O O . SER A 1 272 ? -20.820 78.615 78.047 1.00 26.25 1263 SER A O 1
ATOM 2004 N N . TYR A 1 273 ? -18.729 77.818 78.351 1.00 25.85 1264 TYR A N 1
ATOM 2005 C CA . TYR A 1 273 ? -18.383 78.821 79.354 1.00 26.51 1264 TYR A CA 1
ATOM 2006 C C . TYR A 1 273 ? -18.377 80.208 78.712 1.00 28.32 1264 TYR A C 1
ATOM 2007 O O . TYR A 1 273 ? -18.077 80.352 77.524 1.00 28.08 1264 TYR A O 1
ATOM 2016 N N . PRO A 1 274 ? -18.702 81.250 79.498 1.00 29.34 1265 PRO A N 1
ATOM 2017 C CA . PRO A 1 274 ? -18.748 82.631 79.021 1.00 30.04 1265 PRO A CA 1
ATOM 2018 C C . PRO A 1 274 ? -17.397 83.328 78.913 1.00 31.81 1265 PRO A C 1
ATOM 2019 O O . PRO A 1 274 ? -17.274 84.335 78.215 1.00 34.10 1265 PRO A O 1
ATOM 2023 N N . VAL A 1 275 ? -16.385 82.820 79.609 1.00 30.61 1266 VAL A N 1
ATOM 2024 C CA . VAL A 1 275 ? -15.073 83.447 79.536 1.00 31.31 1266 VAL A CA 1
ATOM 2025 C C . VAL A 1 275 ? -13.956 82.422 79.469 1.00 31.91 1266 VAL A C 1
ATOM 2026 O O . VAL A 1 275 ? -14.164 81.228 79.693 1.00 31.99 1266 VAL A O 1
ATOM 2030 N N . ILE A 1 276 ? -12.768 82.899 79.134 1.00 32.44 1267 ILE A N 1
ATOM 2031 C CA . ILE A 1 276 ? -11.604 82.046 79.045 1.00 32.03 1267 ILE A CA 1
ATOM 2032 C C . ILE A 1 276 ? -10.486 82.792 79.744 1.00 33.01 1267 ILE A C 1
ATOM 2033 O O . ILE A 1 276 ? -10.071 83.866 79.299 1.00 33.86 1267 ILE A O 1
ATOM 2038 N N . HIS A 1 277 ? -10.014 82.237 80.851 1.00 32.62 1268 HIS A N 1
ATOM 2039 C CA . HIS A 1 277 ? -8.939 82.869 81.597 1.00 33.08 1268 HIS A CA 1
ATOM 2040 C C . HIS A 1 277 ? -7.604 82.483 80.984 1.00 33.35 1268 HIS A C 1
ATOM 2041 O O . HIS A 1 277 ? -7.285 81.297 80.868 1.00 33.22 1268 HIS A O 1
ATOM 2048 N N . LEU A 1 278 ? -6.829 83.490 80.595 1.00 32.49 1269 LEU A N 1
ATOM 2049 C CA . LEU A 1 278 ? -5.526 83.279 79.992 1.00 34.45 1269 LEU A CA 1
ATOM 2050 C C . LEU A 1 278 ? -4.433 83.678 80.973 1.00 35.52 1269 LEU A C 1
ATOM 2051 O O . LEU A 1 278 ? -4.426 84.800 81.476 1.00 36.97 1269 LEU A O 1
ATOM 2056 N N . TYR A 1 279 ? -3.523 82.753 81.248 1.00 36.28 1270 TYR A N 1
ATOM 2057 C CA . TYR A 1 279 ? -2.419 83.007 82.166 1.00 38.74 1270 TYR A CA 1
ATOM 2058 C C . TYR A 1 279 ? -1.109 82.706 81.441 1.00 40.97 1270 TYR A C 1
ATOM 2059 O O . TYR A 1 279 ? -0.811 81.553 81.120 1.00 40.83 1270 TYR A O 1
ATOM 2068 N N . ALA A 1 280 ? -0.330 83.756 81.194 1.00 42.79 1271 ALA A N 1
ATOM 2069 C CA . ALA A 1 280 ? 0.949 83.638 80.502 1.00 45.03 1271 ALA A CA 1
ATOM 2070 C C . ALA A 1 280 ? 2.068 82.918 81.249 1.00 46.18 1271 ALA A C 1
ATOM 2071 O O . ALA A 1 280 ? 3.233 83.009 80.856 1.00 47.65 1271 ALA A O 1
ATOM 2073 N N . SER A 1 281 ? 1.731 82.222 82.330 1.00 46.90 1272 SER A N 1
ATOM 2074 C CA . SER A 1 281 ? 2.732 81.489 83.099 1.00 47.64 1272 SER A CA 1
ATOM 2075 C C . SER A 1 281 ? 3.910 82.332 83.613 1.00 48.62 1272 SER A C 1
ATOM 2076 O O . SER A 1 281 ? 5.042 81.854 83.691 1.00 48.27 1272 SER A O 1
ATOM 2079 N N . LYS A 1 282 ? 3.633 83.573 83.992 1.00 49.40 1273 LYS A N 1
ATOM 2080 C CA . LYS A 1 282 ? 4.664 84.481 84.496 1.00 50.70 1273 LYS A CA 1
ATOM 2081 C C . LYS A 1 282 ? 5.400 84.033 85.760 1.00 50.94 1273 LYS A C 1
ATOM 2082 O O . LYS A 1 282 ? 6.604 84.248 85.885 1.00 51.16 1273 LYS A O 1
ATOM 2088 N N . PHE A 1 283 ? 4.685 83.407 86.690 1.00 51.82 1274 PHE A N 1
ATOM 2089 C CA . PHE A 1 283 ? 5.291 82.949 87.939 1.00 51.89 1274 PHE A CA 1
ATOM 2090 C C . PHE A 1 283 ? 5.652 81.465 87.998 1.00 52.66 1274 PHE A C 1
ATOM 2091 O O . PHE A 1 283 ? 5.792 80.901 89.083 1.00 52.87 1274 PHE A O 1
ATOM 2099 N N . LEU A 1 284 ? 5.814 80.833 86.842 1.00 53.69 1275 LEU A N 1
ATOM 2100 C CA . LEU A 1 284 ? 6.158 79.417 86.811 1.00 54.57 1275 LEU A CA 1
ATOM 2101 C C . LEU A 1 284 ? 7.661 79.209 86.988 1.00 55.51 1275 LEU A C 1
ATOM 2102 O O . LEU A 1 284 ? 8.465 80.037 86.567 1.00 55.79 1275 LEU A O 1
ATOM 2107 N N . ASP A 1 285 ? 8.027 78.098 87.620 1.00 56.86 1276 ASP A N 1
ATOM 2108 C CA . ASP A 1 285 ? 9.427 77.756 87.866 1.00 58.48 1276 ASP A CA 1
ATOM 2109 C C . ASP A 1 285 ? 9.452 76.388 88.537 1.00 59.25 1276 ASP A C 1
ATOM 2110 O O . ASP A 1 285 ? 9.546 76.290 89.761 1.00 59.24 1276 ASP A O 1
ATOM 2115 N N . CYS A 1 286 ? 9.360 75.333 87.732 1.00 59.80 1277 CYS A N 1
ATOM 2116 C CA . CYS A 1 286 ? 9.368 73.972 88.257 1.00 60.85 1277 CYS A CA 1
ATOM 2117 C C . CYS A 1 286 ? 10.041 73.000 87.288 1.00 60.90 1277 CYS A C 1
ATOM 2118 O O . CYS A 1 286 ? 10.163 73.281 86.095 1.00 60.63 1277 CYS A O 1
ATOM 2121 N N . LYS A 1 287 ? 10.477 71.857 87.810 1.00 61.43 1278 LYS A N 1
ATOM 2122 C CA . LYS A 1 287 ? 11.133 70.840 86.995 1.00 61.98 1278 LYS A CA 1
ATOM 2123 C C . LYS A 1 287 ? 10.066 69.952 86.364 1.00 61.64 1278 LYS A C 1
ATOM 2124 O O . LYS A 1 287 ? 9.507 69.077 87.026 1.00 61.99 1278 LYS A O 1
ATOM 2130 N N . GLY A 1 288 ? 9.791 70.178 85.082 1.00 61.32 1279 GLY A N 1
ATOM 2131 C CA . GLY A 1 288 ? 8.786 69.389 84.393 1.00 60.56 1279 GLY A CA 1
ATOM 2132 C C . GLY A 1 288 ? 9.280 68.199 83.596 1.00 60.11 1279 GLY A C 1
ATOM 2133 O O . GLY A 1 288 ? 10.326 67.621 83.893 1.00 59.52 1279 GLY A O 1
ATOM 2134 N N . LYS A 1 289 ? 8.504 67.837 82.578 1.00 60.06 1280 LYS A N 1
ATOM 2135 C CA . LYS A 1 289 ? 8.812 66.713 81.697 1.00 60.54 1280 LYS A CA 1
ATOM 2136 C C . LYS A 1 289 ? 10.235 66.784 81.143 1.00 60.82 1280 LYS A C 1
ATOM 2137 O O . LYS A 1 289 ? 10.781 67.872 80.944 1.00 60.43 1280 LYS A O 1
ATOM 2143 N N . LYS A 1 290 ? 10.820 65.615 80.888 1.00 61.45 1281 LYS A N 1
ATOM 2144 C CA . LYS A 1 290 ? 12.178 65.521 80.352 1.00 62.16 1281 LYS A CA 1
ATOM 2145 C C . LYS A 1 290 ? 13.185 66.140 81.318 1.00 62.36 1281 LYS A C 1
ATOM 2146 O O . LYS A 1 290 ? 14.341 66.361 80.960 1.00 62.91 1281 LYS A O 1
ATOM 2152 N N . GLY A 1 291 ? 12.744 66.420 82.541 1.00 62.12 1282 GLY A N 1
ATOM 2153 C CA . GLY A 1 291 ? 13.634 67.016 83.520 1.00 61.78 1282 GLY A CA 1
ATOM 2154 C C . GLY A 1 291 ? 13.844 68.480 83.183 1.00 61.52 1282 GLY A C 1
ATOM 2155 O O . GLY A 1 291 ? 14.715 69.147 83.745 1.00 61.57 1282 GLY A O 1
ATOM 2156 N N . GLU A 1 292 ? 13.030 68.975 82.255 1.00 60.60 1283 GLU A N 1
ATOM 2157 C CA . GLU A 1 292 ? 13.093 70.361 81.808 1.00 59.81 1283 GLU A CA 1
ATOM 2158 C C . GLU A 1 292 ? 12.767 71.348 82.926 1.00 60.32 1283 GLU A C 1
ATOM 2159 O O . GLU A 1 292 ? 11.993 71.046 83.835 1.00 60.04 1283 GLU A O 1
ATOM 2165 N N . HIS A 1 293 ? 13.360 72.534 82.837 1.00 60.37 1284 HIS A N 1
ATOM 2166 C CA . HIS A 1 293 ? 13.158 73.592 83.820 1.00 60.46 1284 HIS A CA 1
ATOM 2167 C C . HIS A 1 293 ? 12.233 74.665 83.252 1.00 59.94 1284 HIS A C 1
ATOM 2168 O O . HIS A 1 293 ? 12.676 75.532 82.497 1.00 59.76 1284 HIS A O 1
ATOM 2175 N N . TYR A 1 294 ? 10.955 74.616 83.616 1.00 59.01 1285 TYR A N 1
ATOM 2176 C CA . TYR A 1 294 ? 10.005 75.606 83.120 1.00 58.52 1285 TYR A CA 1
ATOM 2177 C C . TYR A 1 294 ? 10.315 76.956 83.752 1.00 58.49 1285 TYR A C 1
ATOM 2178 O O . TYR A 1 294 ? 10.582 77.042 84.950 1.00 58.86 1285 TYR A O 1
ATOM 2187 N N . LYS A 1 295 ? 10.273 78.009 82.944 1.00 58.79 1286 LYS A N 1
ATOM 2188 C CA . LYS A 1 295 ? 10.557 79.351 83.434 1.00 58.80 1286 LYS A CA 1
ATOM 2189 C C . LYS A 1 295 ? 9.447 80.316 83.027 1.00 58.10 1286 LYS A C 1
ATOM 2190 O O . LYS A 1 295 ? 8.457 79.913 82.417 1.00 58.25 1286 LYS A O 1
ATOM 2196 N N . ALA A 1 296 ? 9.616 81.590 83.364 1.00 56.90 1287 ALA A N 1
ATOM 2197 C CA . ALA A 1 296 ? 8.625 82.611 83.037 1.00 55.93 1287 ALA A CA 1
ATOM 2198 C C . ALA A 1 296 ? 8.117 82.540 81.597 1.00 55.46 1287 ALA A C 1
ATOM 2199 O O . ALA A 1 296 ? 8.884 82.307 80.661 1.00 55.21 1287 ALA A O 1
ATOM 2201 N N . ASN A 1 297 ? 6.812 82.747 81.441 1.00 53.78 1288 ASN A N 1
ATOM 2202 C CA . ASN A 1 297 ? 6.149 82.721 80.142 1.00 52.61 1288 ASN A CA 1
ATOM 2203 C C . ASN A 1 297 ? 6.398 81.453 79.321 1.00 51.11 1288 ASN A C 1
ATOM 2204 O O . ASN A 1 297 ? 6.341 81.485 78.090 1.00 50.93 1288 ASN A O 1
ATOM 2209 N N . LYS A 1 298 ? 6.661 80.339 79.999 1.00 49.12 1289 LYS A N 1
ATOM 2210 C CA . LYS A 1 298 ? 6.910 79.070 79.322 1.00 48.12 1289 LYS A CA 1
ATOM 2211 C C . LYS A 1 298 ? 5.704 78.596 78.512 1.00 47.79 1289 LYS A C 1
ATOM 2212 O O . LYS A 1 298 ? 5.834 78.209 77.349 1.00 47.53 1289 LYS A O 1
ATOM 2218 N N . ALA A 1 299 ? 4.527 78.616 79.128 1.00 46.35 1290 ALA A N 1
ATOM 2219 C CA . ALA A 1 299 ? 3.325 78.181 78.433 1.00 45.08 1290 ALA A CA 1
ATOM 2220 C C . ALA A 1 299 ? 2.164 79.143 78.608 1.00 43.56 1290 ALA A C 1
ATOM 2221 O O . ALA A 1 299 ? 2.293 80.208 79.217 1.00 44.31 1290 ALA A O 1
ATOM 2223 N N . LEU A 1 300 ? 1.025 78.759 78.050 1.00 41.42 1291 LEU A N 1
ATOM 2224 C CA . LEU A 1 300 ? -0.174 79.569 78.134 1.00 38.55 1291 LEU A CA 1
ATOM 2225 C C . LEU A 1 300 ? -1.285 78.737 78.753 1.00 37.84 1291 LEU A C 1
ATOM 2226 O O . LEU A 1 300 ? -1.762 77.777 78.144 1.00 34.84 1291 LEU A O 1
ATOM 2231 N N . ALA A 1 301 ? -1.676 79.091 79.974 1.00 35.86 1292 ALA A N 1
ATOM 2232 C CA . ALA A 1 301 ? -2.740 78.369 80.653 1.00 34.84 1292 ALA A CA 1
ATOM 2233 C C . ALA A 1 301 ? -4.029 78.877 80.033 1.00 31.75 1292 ALA A C 1
ATOM 2234 O O . ALA A 1 301 ? -4.264 80.081 79.971 1.00 31.82 1292 ALA A O 1
ATOM 2236 N N . ILE A 1 302 ? -4.849 77.955 79.546 1.00 30.14 1293 ILE A N 1
ATOM 2237 C CA . ILE A 1 302 ? -6.115 78.310 78.926 1.00 29.38 1293 ILE A CA 1
ATOM 2238 C C . ILE A 1 302 ? -7.184 77.680 79.807 1.00 28.62 1293 ILE A C 1
ATOM 2239 O O . ILE A 1 302 ? -7.308 76.455 79.870 1.00 27.36 1293 ILE A O 1
ATOM 2244 N N . GLU A 1 303 ? -7.947 78.528 80.488 1.00 27.63 1294 GLU A N 1
ATOM 2245 C CA . GLU A 1 303 ? -8.996 78.065 81.388 1.00 28.47 1294 GLU A CA 1
ATOM 2246 C C . GLU A 1 303 ? -10.405 78.570 81.108 1.00 27.01 1294 GLU A C 1
ATOM 2247 O O . GLU A 1 303 ? -10.783 79.656 81.557 1.00 26.37 1294 GLU A O 1
ATOM 2253 N N . PRO A 1 304 ? -11.196 77.796 80.343 1.00 24.58 1295 PRO A N 1
ATOM 2254 C CA . PRO A 1 304 ? -12.576 78.181 80.028 1.00 24.66 1295 PRO A CA 1
ATOM 2255 C C . PRO A 1 304 ? -13.293 78.102 81.372 1.00 25.10 1295 PRO A C 1
ATOM 2256 O O . PRO A 1 304 ? -13.200 77.086 82.052 1.00 24.54 1295 PRO A O 1
ATOM 2260 N N . GLN A 1 305 ? -14.010 79.149 81.754 1.00 24.18 1296 GLN A N 1
ATOM 2261 C CA . GLN A 1 305 ? -14.700 79.133 83.050 1.00 24.06 1296 GLN A CA 1
ATOM 2262 C C . GLN A 1 305 ? -15.695 80.278 83.129 1.00 25.22 1296 GLN A C 1
ATOM 2263 O O . GLN A 1 305 ? -15.875 81.024 82.165 1.00 26.71 1296 GLN A O 1
ATOM 2269 N N . PHE A 1 306 ? -16.329 80.414 84.292 1.00 24.54 1297 PHE A N 1
ATOM 2270 C CA . PHE A 1 306 ? -17.288 81.485 84.515 1.00 23.50 1297 PHE A CA 1
ATOM 2271 C C . PHE A 1 306 ? -16.387 82.598 85.032 1.00 23.06 1297 PHE A C 1
ATOM 2272 O O . PHE A 1 306 ? -15.264 82.331 85.480 1.00 22.70 1297 PHE A O 1
ATOM 2280 N N . HIS A 1 307 ? -16.866 83.837 84.987 1.00 23.58 1298 HIS A N 1
ATOM 2281 C CA . HIS A 1 307 ? -16.069 84.963 85.462 1.00 26.21 1298 HIS A CA 1
ATOM 2282 C C . HIS A 1 307 ? -15.437 84.699 86.817 1.00 25.45 1298 HIS A C 1
ATOM 2283 O O . HIS A 1 307 ? -16.081 84.156 87.719 1.00 24.49 1298 HIS A O 1
ATOM 2290 N N . SER A 1 308 ? -14.183 85.106 86.961 1.00 25.50 1299 SER A N 1
ATOM 2291 C CA . SER A 1 308 ? -13.475 84.920 88.217 1.00 25.38 1299 SER A CA 1
ATOM 2292 C C . SER A 1 308 ? -14.158 85.811 89.267 1.00 26.10 1299 SER A C 1
ATOM 2293 O O . SER A 1 308 ? -14.635 86.901 88.944 1.00 25.14 1299 SER A O 1
ATOM 2296 N N . ALA A 1 309 ? -14.222 85.340 90.511 1.00 24.96 1300 ALA A N 1
ATOM 2297 C CA . ALA A 1 309 ? -14.849 86.096 91.602 1.00 24.93 1300 ALA A CA 1
ATOM 2298 C C . ALA A 1 309 ? -16.353 86.295 91.426 1.00 24.82 1300 ALA A C 1
ATOM 2299 O O . ALA A 1 309 ? -16.936 87.192 92.038 1.00 24.30 1300 ALA A O 1
ATOM 2301 N N . ALA A 1 310 ? -16.984 85.462 90.600 1.00 24.57 1301 ALA A N 1
ATOM 2302 C CA . ALA A 1 310 ? -18.424 85.572 90.371 1.00 22.98 1301 ALA A CA 1
ATOM 2303 C C . ALA A 1 310 ? -19.201 85.548 91.697 1.00 22.55 1301 ALA A C 1
ATOM 2304 O O . ALA A 1 310 ? -20.170 86.293 91.874 1.00 23.53 1301 ALA A O 1
ATOM 2306 N N . PRO A 1 311 ? -18.789 84.688 92.642 1.00 23.27 1302 PRO A N 1
ATOM 2307 C CA . PRO A 1 311 ? -19.489 84.619 93.929 1.00 22.29 1302 PRO A CA 1
ATOM 2308 C C . PRO A 1 311 ? -19.466 85.931 94.715 1.00 24.41 1302 PRO A C 1
ATOM 2309 O O . PRO A 1 311 ? -20.267 86.106 95.635 1.00 22.64 1302 PRO A O 1
ATOM 2313 N N . ASN A 1 312 ? -18.557 86.838 94.344 1.00 23.27 1303 ASN A N 1
ATOM 2314 C CA . ASN A 1 312 ? -18.412 88.139 95.011 1.00 25.74 1303 ASN A CA 1
ATOM 2315 C C . ASN A 1 312 ? -19.114 89.312 94.335 1.00 27.96 1303 ASN A C 1
ATOM 2316 O O . ASN A 1 312 ? -19.297 90.371 94.942 1.00 27.83 1303 ASN A O 1
ATOM 2321 N N . PHE A 1 313 ? -19.490 89.142 93.078 1.00 27.92 1304 PHE A N 1
ATOM 2322 C CA . PHE A 1 313 ? -20.163 90.212 92.352 1.00 30.59 1304 PHE A CA 1
ATOM 2323 C C . PHE A 1 313 ? -21.461 89.688 91.759 1.00 32.05 1304 PHE A C 1
ATOM 2324 O O . PHE A 1 313 ? -21.446 88.812 90.892 1.00 31.86 1304 PHE A O 1
ATOM 2332 N N . ASP A 1 314 ? -22.586 90.224 92.227 1.00 32.55 1305 ASP A N 1
ATOM 2333 C CA . ASP A 1 314 ? -23.878 89.774 91.727 1.00 34.65 1305 ASP A CA 1
ATOM 2334 C C . ASP A 1 314 ? -24.199 90.126 90.284 1.00 33.64 1305 ASP A C 1
ATOM 2335 O O . ASP A 1 314 ? -25.192 89.632 89.745 1.00 33.52 1305 ASP A O 1
ATOM 2340 N N . HIS A 1 315 ? -23.384 90.972 89.652 1.00 32.15 1306 HIS A N 1
ATOM 2341 C CA . HIS A 1 315 ? -23.654 91.327 88.260 1.00 31.10 1306 HIS A CA 1
ATOM 2342 C C . HIS A 1 315 ? -22.911 90.361 87.342 1.00 30.61 1306 HIS A C 1
ATOM 2343 O O . HIS A 1 315 ? -23.064 90.405 86.124 1.00 29.32 1306 HIS A O 1
ATOM 2350 N N . PHE A 1 316 ? -22.085 89.503 87.936 1.00 28.34 1307 PHE A N 1
ATOM 2351 C CA . PHE A 1 316 ? -21.332 88.514 87.166 1.00 28.52 1307 PHE A CA 1
ATOM 2352 C C . PHE A 1 316 ? -22.280 87.324 87.158 1.00 29.09 1307 PHE A C 1
ATOM 2353 O O . PHE A 1 316 ? -23.274 87.323 87.887 1.00 27.58 1307 PHE A O 1
ATOM 2361 N N . PRO A 1 317 ? -21.993 86.293 86.346 1.00 28.50 1308 PRO A N 1
ATOM 2362 C CA . PRO A 1 317 ? -22.872 85.121 86.294 1.00 28.79 1308 PRO A CA 1
ATOM 2363 C C . PRO A 1 317 ? -23.136 84.434 87.632 1.00 29.44 1308 PRO A C 1
ATOM 2364 O O . PRO A 1 317 ? -22.247 84.322 88.481 1.00 29.74 1308 PRO A O 1
ATOM 2368 N N . ASP A 1 318 ? -24.371 83.979 87.811 1.00 28.67 1309 ASP A N 1
ATOM 2369 C CA . ASP A 1 318 ? -24.771 83.293 89.031 1.00 28.70 1309 ASP A CA 1
ATOM 2370 C C . ASP A 1 318 ? -24.198 81.878 88.920 1.00 27.19 1309 ASP A C 1
ATOM 2371 O O . ASP A 1 318 ? -24.630 81.114 88.060 1.00 27.77 1309 ASP A O 1
ATOM 2376 N N . VAL A 1 319 ? -23.231 81.522 89.767 1.00 23.75 1310 VAL A N 1
ATOM 2377 C CA . VAL A 1 319 ? -22.661 80.178 89.690 1.00 22.90 1310 VAL A CA 1
ATOM 2378 C C . VAL A 1 319 ? -23.181 79.227 90.761 1.00 23.19 1310 VAL A C 1
ATOM 2379 O O . VAL A 1 319 ? -22.526 78.255 91.121 1.00 22.04 1310 VAL A O 1
ATOM 2383 N N . SER A 1 320 ? -24.378 79.492 91.265 1.00 25.06 1311 SER A N 1
ATOM 2384 C CA . SER A 1 320 ? -24.934 78.619 92.282 1.00 25.78 1311 SER A CA 1
ATOM 2385 C C . SER A 1 320 ? -25.358 77.314 91.615 1.00 26.32 1311 SER A C 1
ATOM 2386 O O . SER A 1 320 ? -25.644 77.281 90.418 1.00 27.42 1311 SER A O 1
ATOM 2389 N N . LEU A 1 321 ? -25.360 76.240 92.393 1.00 25.70 1312 LEU A N 1
ATOM 2390 C CA . LEU A 1 321 ? -25.751 74.913 91.927 1.00 26.30 1312 LEU A CA 1
ATOM 2391 C C . LEU A 1 321 ? -26.734 74.471 93.005 1.00 27.34 1312 LEU A C 1
ATOM 2392 O O . LEU A 1 321 ? -26.346 74.277 94.159 1.00 26.49 1312 LEU A O 1
ATOM 2397 N N . ARG A 1 322 ? -28.004 74.324 92.628 1.00 27.27 1313 ARG A N 1
ATOM 2398 C CA . ARG A 1 322 ? -29.037 73.922 93.577 1.00 28.93 1313 ARG A CA 1
ATOM 2399 C C . ARG A 1 322 ? -29.656 72.557 93.279 1.00 31.45 1313 ARG A C 1
ATOM 2400 O O . ARG A 1 322 ? -29.676 72.114 92.128 1.00 29.17 1313 ARG A O 1
ATOM 2408 N N . PRO A 1 323 ? -30.170 71.880 94.322 1.00 32.62 1314 PRO A N 1
ATOM 2409 C CA . PRO A 1 323 ? -30.798 70.557 94.226 1.00 34.59 1314 PRO A CA 1
ATOM 2410 C C . PRO A 1 323 ? -31.760 70.460 93.054 1.00 35.64 1314 PRO A C 1
ATOM 2411 O O . PRO A 1 323 ? -32.577 71.351 92.837 1.00 37.25 1314 PRO A O 1
ATOM 2415 N N . GLY A 1 324 ? -31.657 69.376 92.296 1.00 37.81 1315 GLY A N 1
ATOM 2416 C CA . GLY A 1 324 ? -32.537 69.202 91.158 1.00 38.65 1315 GLY A CA 1
ATOM 2417 C C . GLY A 1 324 ? -31.959 69.713 89.854 1.00 39.50 1315 GLY A C 1
ATOM 2418 O O . GLY A 1 324 ? -32.355 69.248 88.783 1.00 40.35 1315 GLY A O 1
ATOM 2419 N N . ASP A 1 325 ? -31.034 70.668 89.924 1.00 37.62 1316 ASP A N 1
ATOM 2420 C CA . ASP A 1 325 ? -30.440 71.198 88.702 1.00 36.34 1316 ASP A CA 1
ATOM 2421 C C . ASP A 1 325 ? -29.201 70.413 88.304 1.00 34.86 1316 ASP A C 1
ATOM 2422 O O . ASP A 1 325 ? -28.666 69.624 89.087 1.00 33.27 1316 ASP A O 1
ATOM 2427 N N . HIS A 1 326 ? -28.752 70.632 87.074 1.00 34.77 1317 HIS A N 1
ATOM 2428 C CA . HIS A 1 326 ? -27.578 69.948 86.571 1.00 34.01 1317 HIS A CA 1
ATOM 2429 C C . HIS A 1 326 ? -26.544 70.919 86.036 1.00 33.45 1317 HIS A C 1
ATOM 2430 O O . HIS A 1 326 ? -26.836 71.726 85.154 1.00 33.13 1317 HIS A O 1
ATOM 2437 N N . TYR A 1 327 ? -25.335 70.851 86.584 1.00 30.17 1318 TYR A N 1
ATOM 2438 C CA . TYR A 1 327 ? -24.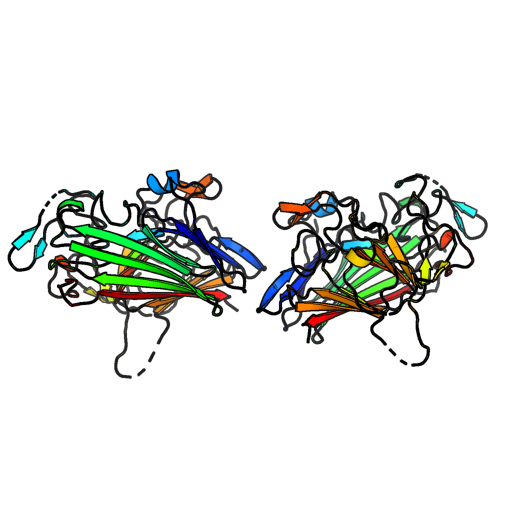264 71.723 86.132 1.00 27.65 1318 TYR A CA 1
ATOM 2439 C C . TYR A 1 327 ? -23.829 70.982 84.875 1.00 26.75 1318 TYR A C 1
ATOM 2440 O O . TYR A 1 327 ? -23.571 69.775 84.924 1.00 23.97 1318 TYR A O 1
ATOM 2449 N N . CYS A 1 328 ? -23.747 71.685 83.752 1.00 25.81 1319 CYS A N 1
ATOM 2450 C CA . CYS A 1 328 ? -23.348 71.032 82.514 1.00 28.44 1319 CYS A CA 1
ATOM 2451 C C . CYS A 1 328 ? -22.631 72.004 81.591 1.00 26.26 1319 CYS A C 1
ATOM 2452 O O . CYS A 1 328 ? -23.247 72.906 81.039 1.00 26.19 1319 CYS A O 1
ATOM 2455 N N . GLN A 1 329 ? -21.323 71.824 81.445 1.00 26.51 1320 GLN A N 1
ATOM 2456 C CA . GLN A 1 329 ? -20.514 72.687 80.583 1.00 25.61 1320 GLN A CA 1
ATOM 2457 C C . GLN A 1 329 ? -19.550 71.803 79.807 1.00 27.12 1320 GLN A C 1
ATOM 2458 O O . GLN A 1 329 ? -19.290 70.666 80.200 1.00 27.97 1320 GLN A O 1
ATOM 2464 N N . GLU A 1 330 ? -19.020 72.322 78.705 1.00 29.22 1321 GLU A N 1
ATOM 2465 C CA . GLU A 1 330 ? -18.083 71.554 77.902 1.00 28.80 1321 GLU A CA 1
ATOM 2466 C C . GLU A 1 330 ? -17.052 72.456 77.242 1.00 28.18 1321 GLU A C 1
ATOM 2467 O O . GLU A 1 330 ? -17.277 73.656 77.045 1.00 26.64 1321 GLU A O 1
ATOM 2473 N N . ILE A 1 331 ? -15.915 71.858 76.919 1.00 25.80 1322 ILE A N 1
ATOM 2474 C CA . ILE A 1 331 ? -14.812 72.553 76.279 1.00 25.04 1322 ILE A CA 1
ATOM 2475 C C . ILE A 1 331 ? -14.349 71.629 75.168 1.00 25.68 1322 ILE A C 1
ATOM 2476 O O . ILE A 1 331 ? -14.039 70.464 75.425 1.00 25.71 1322 ILE A O 1
ATOM 2481 N N . VAL A 1 332 ? -14.318 72.131 73.936 1.00 26.25 1323 VAL A N 1
ATOM 2482 C CA . VAL A 1 332 ? -13.881 71.310 72.815 1.00 25.12 1323 VAL A CA 1
ATOM 2483 C C . VAL A 1 332 ? -12.590 71.858 72.221 1.00 26.01 1323 VAL A C 1
ATOM 2484 O O . VAL A 1 332 ? -12.564 72.981 71.719 1.00 25.90 1323 VAL A O 1
ATOM 2488 N N . TYR A 1 333 ? -11.517 71.072 72.311 1.00 26.45 1324 TYR A N 1
ATOM 2489 C CA . TYR A 1 333 ? -10.222 71.473 71.776 1.00 27.97 1324 TYR A CA 1
ATOM 2490 C C . TYR A 1 333 ? -10.018 70.736 70.458 1.00 30.68 1324 TYR A C 1
ATOM 2491 O O . TYR A 1 333 ? -10.064 69.504 70.421 1.00 28.83 1324 TYR A O 1
ATOM 2500 N N . THR A 1 334 ? -9.800 71.481 69.382 1.00 31.24 1325 THR A N 1
ATOM 2501 C CA . THR A 1 334 ? -9.585 70.862 68.078 1.00 32.90 1325 THR A CA 1
ATOM 2502 C C . THR A 1 334 ? -8.140 71.103 67.681 1.00 33.66 1325 THR A C 1
ATOM 2503 O O . THR A 1 334 ? -7.680 72.244 67.665 1.00 33.28 1325 THR A O 1
ATOM 2507 N N . PHE A 1 335 ? -7.426 70.026 67.367 1.00 35.86 1326 PHE A N 1
ATOM 2508 C CA . PHE A 1 335 ? -6.032 70.126 66.970 1.00 36.06 1326 PHE A CA 1
ATOM 2509 C C . PHE A 1 335 ? -5.902 69.950 65.463 1.00 37.58 1326 PHE A C 1
ATOM 2510 O O . PHE A 1 335 ? -6.517 69.058 64.877 1.00 37.23 1326 PHE A O 1
ATOM 2518 N N . SER A 1 336 ? -5.109 70.816 64.842 1.00 39.03 1327 SER A N 1
ATOM 2519 C CA . SER A 1 336 ? -4.896 70.767 63.401 1.00 40.52 1327 SER A CA 1
ATOM 2520 C C . SER A 1 336 ? -3.554 71.386 63.039 1.00 42.88 1327 SER A C 1
ATOM 2521 O O . SER A 1 336 ? -2.689 71.571 63.898 1.00 42.68 1327 SER A O 1
ATOM 2524 N N . HIS A 1 337 ? -3.383 71.702 61.759 1.00 44.90 1328 HIS A N 1
ATOM 2525 C CA . HIS A 1 337 ? -2.145 72.305 61.291 1.00 46.43 1328 HIS A CA 1
ATOM 2526 C C . HIS A 1 337 ? -2.424 73.576 60.500 1.00 48.63 1328 HIS A C 1
ATOM 2527 O O . HIS A 1 337 ? -3.424 73.677 59.787 1.00 48.53 1328 HIS A O 1
ATOM 2534 N N . VAL A 1 338 ? -1.538 74.553 60.643 1.00 51.11 1329 VAL A N 1
ATOM 2535 C CA . VAL A 1 338 ? -1.681 75.821 59.945 1.00 54.28 1329 VAL A CA 1
ATOM 2536 C C . VAL A 1 338 ? -1.105 75.694 58.532 1.00 56.76 1329 VAL A C 1
ATOM 2537 O O . VAL A 1 338 ? 0.103 75.825 58.327 1.00 57.96 1329 VAL A O 1
ATOM 2541 N N . ASN A 1 339 ? -1.967 75.418 57.559 1.00 59.23 1330 ASN A N 1
ATOM 2542 C CA . ASN A 1 339 ? -1.511 75.281 56.179 1.00 62.03 1330 ASN A CA 1
ATOM 2543 C C . ASN A 1 339 ? -2.089 76.386 55.301 1.00 63.07 1330 ASN A C 1
ATOM 2544 O O . ASN A 1 339 ? -1.496 77.461 55.169 1.00 64.09 1330 ASN A O 1
ATOM 2549 N N . ALA B 1 11 ? 28.756 69.238 55.443 1.00 61.86 2002 ALA B N 1
ATOM 2550 C CA . ALA B 1 11 ? 27.554 68.663 56.036 1.00 61.45 2002 ALA B CA 1
ATOM 2551 C C . ALA B 1 11 ? 26.383 68.692 55.052 1.00 61.31 2002 ALA B C 1
ATOM 2552 O O . ALA B 1 11 ? 26.183 69.679 54.339 1.00 61.77 2002 ALA B O 1
ATOM 2554 N N . SER B 1 12 ? 25.616 67.604 55.017 1.00 59.68 2003 SER B N 1
ATOM 2555 C CA . SER B 1 12 ? 24.462 67.495 54.125 1.00 58.26 2003 SER B CA 1
ATOM 2556 C C . SER B 1 12 ? 23.281 66.869 54.866 1.00 56.27 2003 SER B C 1
ATOM 2557 O O . SER B 1 12 ? 23.268 65.666 55.128 1.00 55.81 2003 SER B O 1
ATOM 2560 N N . GLY B 1 13 ? 22.290 67.695 55.195 1.00 53.72 2004 GLY B N 1
ATOM 2561 C CA . GLY B 1 13 ? 21.118 67.213 55.906 1.00 50.16 2004 GLY B CA 1
ATOM 2562 C C . GLY B 1 13 ? 20.050 66.534 55.067 1.00 46.95 2004 GLY B C 1
ATOM 2563 O O . GLY B 1 13 ? 20.208 66.346 53.861 1.00 47.22 2004 GLY B O 1
ATOM 2564 N N . PHE B 1 14 ? 18.956 66.163 55.727 1.00 44.96 2005 PHE B N 1
ATOM 2565 C CA . PHE B 1 14 ? 17.832 65.500 55.078 1.00 41.65 2005 PHE B CA 1
ATOM 2566 C C . PHE B 1 14 ? 17.218 66.383 53.997 1.00 40.85 2005 PHE B C 1
ATOM 2567 O O . PHE B 1 14 ? 17.234 67.615 54.095 1.00 39.89 2005 PHE B O 1
ATOM 2575 N N . ILE B 1 15 ? 16.677 65.743 52.967 1.00 37.59 2006 ILE B N 1
ATOM 2576 C CA . ILE B 1 15 ? 16.043 66.439 51.850 1.00 35.10 2006 ILE B CA 1
ATOM 2577 C C . ILE B 1 15 ? 14.651 65.837 51.716 1.00 36.03 2006 ILE B C 1
ATOM 2578 O O . ILE B 1 15 ? 14.510 64.629 51.522 1.00 32.83 2006 ILE B O 1
ATOM 2583 N N . GLU B 1 16 ? 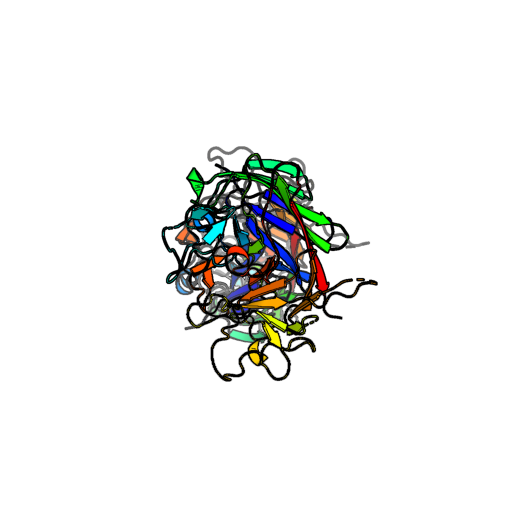13.621 66.666 51.813 1.00 36.24 2007 GLU B N 1
ATOM 2584 C CA . GLU B 1 16 ? 12.267 66.148 51.702 1.00 37.60 2007 GLU B CA 1
ATOM 2585 C C . GLU B 1 16 ? 11.558 66.457 50.395 1.00 36.31 2007 GLU B C 1
ATOM 2586 O O . GLU B 1 16 ? 11.669 67.559 49.854 1.00 36.24 2007 GLU B O 1
ATOM 2592 N N . ILE B 1 17 ? 10.846 65.459 49.879 1.00 32.46 2008 ILE B N 1
ATOM 2593 C CA . ILE B 1 17 ? 10.103 65.607 48.641 1.00 30.87 2008 ILE B CA 1
ATOM 2594 C C . ILE B 1 17 ? 8.694 65.138 48.962 1.00 30.33 2008 ILE B C 1
ATOM 2595 O O . ILE B 1 17 ? 8.496 64.348 49.885 1.00 29.38 2008 ILE B O 1
ATOM 2600 N N . ALA B 1 18 ? 7.704 65.628 48.228 1.00 30.01 2009 ALA B N 1
ATOM 2601 C CA . ALA B 1 18 ? 6.334 65.214 48.506 1.00 31.08 2009 ALA B CA 1
ATOM 2602 C C . ALA B 1 18 ? 5.380 65.634 47.404 1.00 30.87 2009 ALA B C 1
ATOM 2603 O O . ALA B 1 18 ? 5.695 66.512 46.608 1.00 31.39 2009 ALA B O 1
ATOM 2605 N N . ASN B 1 19 ? 4.227 64.977 47.343 1.00 31.95 2010 ASN B N 1
ATOM 2606 C CA . ASN B 1 19 ? 3.234 65.306 46.332 1.00 32.93 2010 ASN B CA 1
ATOM 2607 C C . ASN B 1 19 ? 2.144 66.056 47.085 1.00 34.80 2010 ASN B C 1
ATOM 2608 O O . ASN B 1 19 ? 2.341 66.440 48.242 1.00 33.88 2010 ASN B O 1
ATOM 2613 N N . LYS B 1 20 ? 1.001 66.277 46.453 1.00 39.13 2011 LYS B N 1
ATOM 2614 C CA . LYS B 1 20 ? -0.079 66.993 47.130 1.00 43.05 2011 LYS B CA 1
ATOM 2615 C C . LYS B 1 20 ? -1.182 66.030 47.551 1.00 43.86 2011 LYS B C 1
ATOM 2616 O O . LYS B 1 20 ? -2.351 66.413 47.634 1.00 44.55 2011 LYS B O 1
ATOM 2622 N N . GLN B 1 21 ? -0.810 64.788 47.841 1.00 43.34 2012 GLN B N 1
ATOM 2623 C CA . GLN B 1 21 ? -1.796 63.794 48.242 1.00 42.51 2012 GLN B CA 1
ATOM 2624 C C . GLN B 1 21 ? -1.493 62.991 49.501 1.00 39.80 2012 GLN B C 1
ATOM 2625 O O . GLN B 1 21 ? -2.181 62.014 49.782 1.00 40.05 2012 GLN B O 1
ATOM 2631 N N . GLY B 1 22 ? -0.470 63.383 50.251 1.00 36.28 2013 GLY B N 1
ATOM 2632 C CA . GLY B 1 22 ? -0.148 62.651 51.465 1.00 33.43 2013 GLY B CA 1
ATOM 2633 C C . GLY B 1 22 ? 1.075 61.747 51.434 1.00 31.33 2013 GLY B C 1
ATOM 2634 O O . GLY B 1 22 ? 1.369 61.083 52.423 1.00 28.97 2013 GLY B O 1
ATOM 2635 N N . LEU B 1 23 ? 1.781 61.704 50.310 1.00 28.03 2014 LEU B N 1
ATOM 2636 C CA . LEU B 1 23 ? 2.972 60.867 50.193 1.00 27.17 2014 LEU B CA 1
ATOM 2637 C C . LEU B 1 23 ? 4.217 61.737 50.341 1.00 27.54 2014 LEU B C 1
ATOM 2638 O O . LEU B 1 23 ? 4.394 62.701 49.594 1.00 28.24 2014 LEU B O 1
ATOM 2643 N N . THR B 1 24 ? 5.073 61.414 51.305 1.00 26.53 2015 THR B N 1
ATOM 2644 C CA . THR B 1 24 ? 6.292 62.200 51.501 1.00 27.26 2015 THR B CA 1
ATOM 2645 C C . THR B 1 24 ? 7.469 61.251 51.654 1.00 27.41 2015 THR B C 1
ATOM 2646 O O . THR B 1 24 ? 7.319 60.139 52.155 1.00 28.06 2015 THR B O 1
ATOM 2650 N N . ALA B 1 25 ? 8.637 61.692 51.210 1.00 27.01 2016 ALA B N 1
ATOM 2651 C CA . ALA B 1 25 ? 9.845 60.887 51.298 1.00 27.12 2016 ALA B CA 1
ATOM 2652 C C . ALA B 1 25 ? 10.963 61.810 51.753 1.00 28.00 2016 ALA B C 1
ATOM 2653 O O . ALA B 1 25 ? 11.023 62.965 51.338 1.00 28.63 2016 ALA B O 1
ATOM 2655 N N . THR B 1 26 ? 11.826 61.308 52.626 1.00 28.03 2017 THR B N 1
ATOM 2656 C CA . THR B 1 26 ? 12.943 62.104 53.124 1.00 28.69 2017 THR B CA 1
ATOM 2657 C C . THR B 1 26 ? 14.185 61.355 52.680 1.00 28.11 2017 THR B C 1
ATOM 2658 O O . THR B 1 26 ? 14.311 60.162 52.947 1.00 27.16 2017 THR B O 1
ATOM 2662 N N . LEU B 1 27 ? 15.077 62.049 51.978 1.00 27.57 2018 LEU B N 1
ATOM 2663 C CA . LEU B 1 27 ? 16.310 61.448 51.485 1.00 27.81 2018 LEU B CA 1
ATOM 2664 C C . LEU B 1 27 ? 17.531 62.031 52.180 1.00 29.56 2018 LEU B C 1
ATOM 2665 O O . LEU B 1 27 ? 17.470 63.121 52.752 1.00 29.74 2018 LEU B O 1
ATOM 2670 N N . LEU B 1 28 ? 18.638 61.298 52.110 1.00 29.15 2019 LEU B N 1
ATOM 2671 C CA . LEU B 1 28 ? 19.900 61.707 52.722 1.00 30.81 2019 LEU B CA 1
ATOM 2672 C C . LEU B 1 28 ? 21.030 61.531 51.700 1.00 31.11 2019 LEU B C 1
ATOM 2673 O O . LEU B 1 28 ? 21.152 60.472 51.074 1.00 30.62 2019 LEU B O 1
ATOM 2678 N N . PRO B 1 29 ? 21.873 62.564 51.517 1.00 30.99 2020 PRO B N 1
ATOM 2679 C CA . PRO B 1 29 ? 22.978 62.473 50.555 1.00 29.73 2020 PRO B CA 1
ATOM 2680 C C . PRO B 1 29 ? 23.906 61.297 50.847 1.00 28.09 2020 PRO B C 1
ATOM 2681 O O . PRO B 1 29 ? 24.389 60.624 49.929 1.00 28.56 2020 PRO B O 1
ATOM 2685 N N . PHE B 1 30 ? 24.157 61.048 52.124 1.00 26.57 2021 PHE B N 1
ATOM 2686 C CA . PHE B 1 30 ? 25.032 59.949 52.501 1.00 28.10 2021 PHE B CA 1
ATOM 2687 C C . PHE B 1 30 ? 24.370 58.637 52.097 1.00 28.45 2021 PHE B C 1
ATOM 2688 O O . PHE B 1 30 ? 23.336 58.265 52.660 1.00 27.44 2021 PHE B O 1
ATOM 2696 N N . GLY B 1 31 ? 24.972 57.944 51.134 1.00 27.21 2022 GLY B N 1
ATOM 2697 C CA . GLY B 1 31 ? 24.432 56.675 50.663 1.00 26.49 2022 GLY B CA 1
ATOM 2698 C C . GLY B 1 31 ? 23.190 56.810 49.797 1.00 25.24 2022 GLY B C 1
ATOM 2699 O O . GLY B 1 31 ? 22.553 55.801 49.477 1.00 23.20 2022 GLY B O 1
ATOM 2700 N N . ALA B 1 32 ? 22.857 58.039 49.393 1.00 23.38 2023 ALA B N 1
ATOM 2701 C CA . ALA B 1 32 ? 21.671 58.286 48.559 1.00 24.06 2023 ALA B CA 1
ATOM 2702 C C . ALA B 1 32 ? 20.574 57.449 49.198 1.00 23.82 2023 ALA B C 1
ATOM 2703 O O . ALA B 1 32 ? 19.884 56.673 48.539 1.00 25.00 2023 ALA B O 1
ATOM 2705 N N . THR B 1 33 ? 20.441 57.641 50.502 1.00 23.19 2024 THR B N 1
ATOM 2706 C CA . THR B 1 33 ? 19.482 56.946 51.351 1.00 22.96 2024 THR B CA 1
ATOM 2707 C C . THR B 1 33 ? 18.030 57.406 51.438 1.00 24.24 2024 THR B C 1
ATOM 2708 O O . THR B 1 33 ? 17.737 58.608 51.515 1.00 21.10 2024 THR B O 1
ATOM 2712 N N . LEU B 1 34 ? 17.121 56.431 51.429 1.00 22.61 2025 LEU B N 1
ATOM 2713 C CA . LEU B 1 34 ? 15.690 56.715 51.533 1.00 23.87 2025 LEU B CA 1
ATOM 2714 C C . LEU B 1 34 ? 15.529 56.585 53.044 1.00 21.99 2025 LEU B C 1
ATOM 2715 O O . LEU B 1 34 ? 15.425 55.479 53.568 1.00 23.13 2025 LEU B O 1
ATOM 2720 N N . ALA B 1 35 ? 15.539 57.718 53.744 1.00 24.25 2026 ALA B N 1
ATOM 2721 C CA . ALA B 1 35 ? 15.409 57.730 55.205 1.00 24.33 2026 ALA B CA 1
ATOM 2722 C C . ALA B 1 35 ? 14.000 57.587 55.750 1.00 23.93 2026 ALA B C 1
ATOM 2723 O O . ALA B 1 35 ? 13.798 56.996 56.813 1.00 23.21 2026 ALA B O 1
ATOM 2725 N N . LYS B 1 36 ? 13.026 58.150 55.043 1.00 24.06 2027 LYS B N 1
ATOM 2726 C CA . LYS B 1 36 ? 11.643 58.071 55.481 1.00 24.83 2027 LYS B CA 1
ATOM 2727 C C . LYS B 1 36 ? 10.702 58.071 54.287 1.00 22.96 2027 LYS B C 1
ATOM 2728 O O . LYS B 1 36 ? 11.045 58.543 53.213 1.00 24.27 2027 LYS B O 1
ATOM 2734 N N . LEU B 1 37 ? 9.512 57.529 54.493 1.00 24.61 2028 LEU B N 1
ATOM 2735 C CA . LEU B 1 37 ? 8.502 57.469 53.445 1.00 25.07 2028 LEU B CA 1
ATOM 2736 C C . LEU B 1 37 ? 7.206 57.350 54.218 1.00 25.11 2028 LEU B C 1
ATOM 2737 O O . LEU B 1 37 ? 6.914 56.306 54.799 1.00 24.71 2028 LEU B O 1
ATOM 2742 N N . THR B 1 38 ? 6.446 58.444 54.239 1.00 25.76 2029 THR B N 1
ATOM 2743 C CA . THR B 1 38 ? 5.182 58.488 54.949 1.00 27.18 2029 THR B CA 1
ATOM 2744 C C . THR B 1 38 ? 3.973 58.491 54.018 1.00 26.57 2029 THR B C 1
ATOM 2745 O O . THR B 1 38 ? 3.999 59.090 52.943 1.00 27.24 2029 THR B O 1
ATOM 2749 N N . PHE B 1 39 ? 2.916 57.820 54.463 1.00 24.03 2030 PHE B N 1
ATOM 2750 C CA . PHE B 1 39 ? 1.666 57.702 53.715 1.00 24.80 2030 PHE B CA 1
ATOM 2751 C C . PHE B 1 39 ? 0.557 57.516 54.760 1.00 25.09 2030 PHE B C 1
ATOM 2752 O O . PHE B 1 39 ? 0.786 56.921 55.811 1.00 24.91 2030 PHE B O 1
ATOM 2760 N N . PRO B 1 40 ? -0.657 58.022 54.488 1.00 25.59 2031 PRO B N 1
ATOM 2761 C CA . PRO B 1 40 ? -1.744 57.866 55.462 1.00 25.27 2031 PRO B CA 1
ATOM 2762 C C . PRO B 1 40 ? -2.241 56.426 55.515 1.00 24.93 2031 PRO B C 1
ATOM 2763 O O . PRO B 1 40 ? -2.270 55.744 54.492 1.00 24.92 2031 PRO B O 1
ATOM 2767 N N . ASP B 1 41 ? -2.625 55.959 56.699 1.00 25.87 2032 ASP B N 1
ATOM 2768 C CA . ASP B 1 41 ? -3.118 54.599 56.803 1.00 24.72 2032 ASP B CA 1
ATOM 2769 C C . ASP B 1 41 ? -4.620 54.661 56.544 1.00 24.55 2032 ASP B C 1
ATOM 2770 O O . ASP B 1 41 ? -5.153 55.729 56.232 1.00 24.41 2032 ASP B O 1
ATOM 2775 N N . LYS B 1 42 ? -5.297 53.529 56.674 1.00 24.53 2033 LYS B N 1
ATOM 2776 C CA . LYS B 1 42 ? -6.740 53.472 56.440 1.00 25.14 2033 LYS B CA 1
ATOM 2777 C C . LYS B 1 42 ? -7.559 54.391 57.344 1.00 27.02 2033 LYS B C 1
ATOM 2778 O O . LYS B 1 42 ? -8.730 54.641 57.073 1.00 27.30 2033 LYS B O 1
ATOM 2784 N N . ASN B 1 43 ? -6.952 54.889 58.415 1.00 26.08 2034 ASN B N 1
ATOM 2785 C CA . ASN B 1 43 ? -7.657 55.777 59.336 1.00 28.11 2034 ASN B CA 1
ATOM 2786 C C . ASN B 1 43 ? -7.263 57.233 59.145 1.00 29.63 2034 ASN B C 1
ATOM 2787 O O . ASN B 1 43 ? -7.772 58.119 59.838 1.00 30.80 2034 ASN B O 1
ATOM 2792 N N . GLY B 1 44 ? -6.352 57.483 58.213 1.00 27.86 2035 GLY B N 1
ATOM 2793 C CA . GLY B 1 44 ? -5.922 58.845 57.971 1.00 28.99 2035 GLY B CA 1
ATOM 2794 C C . GLY B 1 44 ? -4.681 59.221 58.759 1.00 29.54 2035 GLY B C 1
ATOM 2795 O O . GLY B 1 44 ? -4.208 60.349 58.673 1.00 30.85 2035 GLY B O 1
ATOM 2796 N N . LYS B 1 45 ? -4.148 58.286 59.537 1.00 30.39 2036 LYS B N 1
ATOM 2797 C CA . LYS B 1 45 ? -2.950 58.578 60.319 1.00 30.65 2036 LYS B CA 1
ATOM 2798 C C . LYS B 1 45 ? -1.715 58.372 59.452 1.00 31.77 2036 LYS B C 1
ATOM 2799 O O . LYS B 1 45 ? -1.573 57.340 58.799 1.00 27.59 2036 LYS B O 1
ATOM 2805 N N . ASN B 1 46 ? -0.819 59.352 59.440 1.00 32.24 2037 ASN B N 1
ATOM 2806 C CA . ASN B 1 46 ? 0.387 59.224 58.639 1.00 33.67 2037 ASN B CA 1
ATOM 2807 C C . ASN B 1 46 ? 1.263 58.137 59.238 1.00 32.84 2037 ASN B C 1
ATOM 2808 O O . ASN B 1 46 ? 1.457 58.073 60.447 1.00 31.85 2037 ASN B O 1
ATOM 2813 N N . GLN B 1 47 ? 1.774 57.265 58.380 1.00 31.57 2038 GLN B N 1
ATOM 2814 C CA . GLN B 1 47 ? 2.627 56.173 58.827 1.00 30.24 2038 GLN B CA 1
ATOM 2815 C C . GLN B 1 47 ? 3.941 56.168 58.060 1.00 28.98 2038 GLN B C 1
ATOM 2816 O O . GLN B 1 47 ? 3.943 56.313 56.836 1.00 25.15 2038 GLN B O 1
ATOM 2822 N N . ASP B 1 48 ? 5.058 56.023 58.777 1.00 27.47 2039 ASP B N 1
ATOM 2823 C CA . ASP B 1 48 ? 6.374 55.991 58.134 1.00 28.80 2039 ASP B CA 1
ATOM 2824 C C . ASP B 1 48 ? 6.445 54.511 57.759 1.00 26.73 2039 ASP B C 1
ATOM 2825 O O . ASP B 1 48 ? 6.263 53.648 58.615 1.00 31.38 2039 ASP B O 1
ATOM 2830 N N . LEU B 1 49 ? 6.708 54.216 56.494 1.00 24.85 2040 LEU B N 1
ATOM 2831 C CA . LEU B 1 49 ? 6.773 52.830 56.032 1.00 23.13 2040 LEU B CA 1
ATOM 2832 C C . LEU B 1 49 ? 8.145 52.174 55.955 1.00 21.76 2040 LEU B C 1
ATOM 2833 O O . LEU B 1 49 ? 8.244 50.984 55.652 1.00 19.77 2040 LEU B O 1
ATOM 2838 N N . VAL B 1 50 ? 9.203 52.932 56.224 1.00 22.66 2041 VAL B N 1
ATOM 2839 C CA . VAL B 1 50 ? 10.542 52.356 56.166 1.00 22.17 2041 VAL B CA 1
ATOM 2840 C C . VAL B 1 50 ? 11.272 52.576 57.488 1.00 24.39 2041 VAL B C 1
ATOM 2841 O O . VAL B 1 50 ? 10.972 53.523 58.227 1.00 23.29 2041 VAL B O 1
ATOM 2845 N N . LEU B 1 51 ? 12.211 51.686 57.790 1.00 24.38 2042 LEU B N 1
ATOM 2846 C CA . LEU B 1 51 ? 12.985 51.793 59.023 1.00 25.05 2042 LEU B CA 1
ATOM 2847 C C . LEU B 1 51 ? 14.008 52.879 58.772 1.00 26.32 2042 LEU B C 1
ATOM 2848 O O . LEU B 1 51 ? 14.197 53.314 57.634 1.00 24.78 2042 LEU B O 1
ATOM 2853 N N . GLY B 1 52 ? 14.677 53.317 59.832 1.00 27.12 2043 GLY B N 1
ATOM 2854 C CA . GLY B 1 52 ? 15.671 54.357 59.673 1.00 29.10 2043 GLY B CA 1
ATOM 2855 C C . GLY B 1 52 ? 16.054 54.910 61.029 1.00 30.85 2043 GLY B C 1
ATOM 2856 O O . GLY B 1 52 ? 15.865 54.245 62.044 1.00 29.98 2043 GLY B O 1
ATOM 2857 N N . PHE B 1 53 ? 16.574 56.130 61.047 1.00 33.72 2044 PHE B N 1
ATOM 2858 C CA . PHE B 1 53 ? 16.979 56.751 62.296 1.00 37.37 2044 PHE B CA 1
ATOM 2859 C C . PHE B 1 53 ? 16.526 58.202 62.380 1.00 38.40 2044 PHE B C 1
ATOM 2860 O O . PHE B 1 53 ? 16.163 58.808 61.372 1.00 39.42 2044 PHE B O 1
ATOM 2868 N N . ASP B 1 54 ? 16.550 58.751 63.590 1.00 41.34 2045 ASP B N 1
ATOM 2869 C CA . ASP B 1 54 ? 16.140 60.134 63.814 1.00 42.48 2045 ASP B CA 1
ATOM 2870 C C . ASP B 1 54 ? 17.225 61.132 63.435 1.00 42.63 2045 ASP B C 1
ATOM 2871 O O . ASP B 1 54 ? 16.929 62.230 62.964 1.00 44.25 2045 ASP B O 1
ATOM 2876 N N . THR B 1 55 ? 18.480 60.748 63.633 1.00 42.08 2046 THR B N 1
ATOM 2877 C CA . THR B 1 55 ? 19.596 61.627 63.313 1.00 43.30 2046 THR B CA 1
ATOM 2878 C C . THR B 1 55 ? 20.416 61.177 62.118 1.00 42.88 2046 THR B C 1
ATOM 2879 O O . THR B 1 55 ? 20.460 59.994 61.786 1.00 42.72 2046 THR B O 1
ATOM 2883 N N . ILE B 1 56 ? 21.073 62.141 61.484 1.00 43.50 2047 ILE B N 1
ATOM 2884 C CA . ILE B 1 56 ? 21.909 61.884 60.325 1.00 43.93 2047 ILE B CA 1
ATOM 2885 C C . ILE B 1 56 ? 23.107 61.059 60.760 1.00 44.88 2047 ILE B C 1
ATOM 2886 O O . ILE B 1 56 ? 23.564 60.180 60.031 1.00 44.90 2047 ILE B O 1
ATOM 2891 N N . ASP B 1 57 ? 23.615 61.349 61.955 1.00 45.02 2048 ASP B N 1
ATOM 2892 C CA . ASP B 1 57 ? 24.767 60.630 62.487 1.00 45.83 2048 ASP B CA 1
ATOM 2893 C C . ASP B 1 57 ? 24.459 59.146 62.633 1.00 44.76 2048 ASP B C 1
ATOM 2894 O O . ASP B 1 57 ? 25.308 58.302 62.358 1.00 44.07 2048 ASP B O 1
ATOM 2899 N N . GLU B 1 58 ? 23.242 58.830 63.068 1.00 43.70 2049 GLU B N 1
ATOM 2900 C CA . GLU B 1 58 ? 22.844 57.440 63.238 1.00 42.92 2049 GLU B CA 1
ATOM 2901 C C . GLU B 1 58 ? 22.883 56.719 61.891 1.00 42.05 2049 GLU B C 1
ATOM 2902 O O . GLU B 1 58 ? 23.244 55.542 61.814 1.00 41.47 2049 GLU B O 1
ATOM 2908 N N . PHE B 1 59 ? 22.509 57.423 60.827 1.00 40.47 2050 PHE B N 1
ATOM 2909 C CA . PHE B 1 59 ? 22.523 56.815 59.503 1.00 40.49 2050 PHE B CA 1
ATOM 2910 C C . PHE B 1 59 ? 23.959 56.496 59.084 1.00 40.76 2050 PHE B C 1
ATOM 2911 O O . PHE B 1 59 ? 24.239 55.429 58.540 1.00 39.22 2050 PHE B O 1
ATOM 2919 N N . GLU B 1 60 ? 24.871 57.425 59.349 1.00 41.40 2051 GLU B N 1
ATOM 2920 C CA . GLU B 1 60 ? 26.267 57.225 58.987 1.00 42.32 2051 GLU B CA 1
ATOM 2921 C C . GLU B 1 60 ? 26.923 56.093 59.770 1.00 41.25 2051 GLU B C 1
ATOM 2922 O O . GLU B 1 60 ? 27.896 55.510 59.310 1.00 43.91 2051 GLU B O 1
ATOM 2928 N N . LYS B 1 61 ? 26.391 55.768 60.943 1.00 42.34 2052 LYS B N 1
ATOM 2929 C CA . LYS B 1 61 ? 26.968 54.693 61.747 1.00 42.25 2052 LYS B CA 1
ATOM 2930 C C . LYS B 1 61 ? 26.308 53.347 61.467 1.00 40.63 2052 LYS B C 1
ATOM 2931 O O . LYS B 1 61 ? 26.832 52.298 61.839 1.00 41.29 2052 LYS B O 1
ATOM 2937 N N . ASP B 1 62 ? 25.159 53.387 60.804 1.00 37.46 2053 ASP B N 1
ATOM 2938 C CA . ASP B 1 62 ? 24.418 52.177 60.467 1.00 35.12 2053 ASP B CA 1
ATOM 2939 C C . ASP B 1 62 ? 25.276 51.192 59.671 1.00 33.32 2053 ASP B C 1
ATOM 2940 O O . ASP B 1 62 ? 26.048 51.585 58.799 1.00 34.18 2053 ASP B O 1
ATOM 2945 N N . ALA B 1 63 ? 25.136 49.911 59.980 1.00 33.93 2054 ALA B N 1
ATOM 2946 C CA . ALA B 1 63 ? 25.896 48.876 59.292 1.00 33.77 2054 ALA B CA 1
ATOM 2947 C C . ALA B 1 63 ? 24.972 47.947 58.499 1.00 33.95 2054 ALA B C 1
ATOM 2948 O O . ALA B 1 63 ? 25.437 47.164 57.668 1.00 33.20 2054 ALA B O 1
ATOM 2950 N N . ALA B 1 64 ? 23.668 48.050 58.746 1.00 32.84 2055 ALA B N 1
ATOM 2951 C CA . ALA B 1 64 ? 22.690 47.210 58.057 1.00 30.99 2055 ALA B CA 1
ATOM 2952 C C . ALA B 1 64 ? 22.157 47.773 56.737 1.00 29.51 2055 ALA B C 1
ATOM 2953 O O . ALA B 1 64 ? 21.147 47.290 56.224 1.00 30.31 2055 ALA B O 1
ATOM 2955 N N . SER B 1 65 ? 22.832 48.791 56.203 1.00 26.96 2056 SER B N 1
ATOM 2956 C CA . SER B 1 65 ? 22.461 49.442 54.944 1.00 26.95 2056 SER B CA 1
ATOM 2957 C C . SER B 1 65 ? 20.993 49.844 54.862 1.00 25.93 2056 SER B C 1
ATOM 2958 O O . SER B 1 65 ? 20.376 49.769 53.798 1.00 26.22 2056 SER B O 1
ATOM 2961 N N . ILE B 1 66 ? 20.442 50.297 55.979 1.00 25.65 2057 ILE B N 1
ATOM 2962 C CA . ILE B 1 66 ? 19.047 50.704 56.009 1.00 24.63 2057 ILE B CA 1
ATOM 2963 C C . ILE B 1 66 ? 18.711 51.855 55.054 1.00 24.11 2057 ILE B C 1
ATOM 2964 O O . ILE B 1 66 ? 19.206 52.977 55.195 1.00 22.44 2057 ILE B O 1
ATOM 2969 N N . GLY B 1 67 ? 17.882 51.540 54.058 1.00 23.88 2058 GLY B N 1
ATOM 2970 C CA . GLY B 1 67 ? 17.456 52.519 53.070 1.00 20.99 2058 GLY B CA 1
ATOM 2971 C C . GLY B 1 67 ? 18.487 53.016 52.078 1.00 22.75 2058 GLY B C 1
ATOM 2972 O O . GLY B 1 67 ? 18.183 53.839 51.210 1.00 22.64 2058 GLY B O 1
ATOM 2973 N N . LYS B 1 68 ? 19.704 52.498 52.168 1.00 21.71 2059 LYS B N 1
ATOM 2974 C CA . LYS B 1 68 ? 20.763 52.924 51.270 1.00 20.33 2059 LYS B CA 1
ATOM 2975 C C . LYS B 1 68 ? 20.686 52.493 49.814 1.00 21.01 2059 LYS B C 1
ATOM 2976 O O . LYS B 1 68 ? 20.033 51.504 49.470 1.00 21.46 2059 LYS B O 1
ATOM 2982 N N . THR B 1 69 ? 21.358 53.261 48.958 1.00 20.58 2060 THR B N 1
ATOM 2983 C CA . THR B 1 69 ? 21.404 52.933 47.536 1.00 21.91 2060 THR B CA 1
ATOM 2984 C C . THR B 1 69 ? 22.690 52.106 47.640 1.00 21.75 2060 THR B C 1
ATOM 2985 O O . THR B 1 69 ? 23.723 52.625 48.071 1.00 22.39 2060 THR B O 1
ATOM 2989 N N . VAL B 1 70 ? 22.625 50.828 47.282 1.00 20.20 2061 VAL B N 1
ATOM 2990 C CA . VAL B 1 70 ? 23.789 49.959 47.358 1.00 19.62 2061 VAL B CA 1
ATOM 2991 C C . VAL B 1 70 ? 24.536 49.704 46.050 1.00 19.10 2061 VAL B C 1
ATOM 2992 O O . VAL B 1 70 ? 23.929 49.534 44.995 1.00 17.88 2061 VAL B O 1
ATOM 2996 N N . GLY B 1 71 ? 25.862 49.665 46.149 1.00 18.44 2062 GLY B N 1
ATOM 2997 C CA . GLY B 1 71 ? 26.720 49.426 44.995 1.00 18.33 2062 GLY B CA 1
ATOM 2998 C C . GLY B 1 71 ? 28.169 49.331 45.456 1.00 19.02 2062 GLY B C 1
ATOM 2999 O O . GLY B 1 71 ? 28.425 49.491 46.651 1.00 19.71 2062 GLY B O 1
ATOM 3000 N N . ARG B 1 72 ? 29.124 49.120 44.545 1.00 17.97 2063 ARG B N 1
ATOM 3001 C CA . ARG B 1 72 ? 28.865 48.978 43.118 1.00 18.82 2063 ARG B CA 1
ATOM 3002 C C . ARG B 1 72 ? 28.219 47.666 42.688 1.00 19.49 2063 ARG B C 1
ATOM 3003 O O . ARG B 1 72 ? 27.764 47.547 41.557 1.00 20.04 2063 ARG B O 1
ATOM 3011 N N . VAL B 1 73 ? 28.204 46.679 43.579 1.00 19.67 2064 VAL B N 1
ATOM 3012 C CA . VAL B 1 73 ? 27.599 45.387 43.275 1.00 17.67 2064 VAL B CA 1
ATOM 3013 C C . VAL B 1 73 ? 26.786 44.991 44.501 1.00 18.68 2064 VAL B C 1
ATOM 3014 O O . VAL B 1 73 ? 27.342 44.797 45.584 1.00 19.86 2064 VAL B O 1
ATOM 3018 N N . ALA B 1 74 ? 25.469 44.911 44.323 1.00 19.44 2065 ALA B N 1
ATOM 3019 C CA . ALA B 1 74 ? 24.561 44.548 45.399 1.00 19.47 2065 ALA B CA 1
ATOM 3020 C C . ALA B 1 74 ? 24.776 43.100 45.797 1.00 18.52 2065 ALA B C 1
ATOM 3021 O O . ALA B 1 74 ? 25.119 42.259 44.977 1.00 19.85 2065 ALA B O 1
ATOM 3023 N N . ASN B 1 75 ? 24.542 42.829 47.070 1.00 15.48 2066 ASN B N 1
ATOM 3024 C CA . ASN B 1 75 ? 24.697 41.515 47.658 1.00 19.94 2066 ASN B CA 1
ATOM 3025 C C . ASN B 1 75 ? 26.145 41.025 47.639 1.00 19.09 2066 ASN B C 1
ATOM 3026 O O . ASN B 1 75 ? 27.069 41.829 47.619 1.00 20.70 2066 ASN B O 1
ATOM 3031 N N . ARG B 1 76 ? 26.357 39.716 47.587 1.00 18.61 2067 ARG B N 1
ATOM 3032 C CA . ARG B 1 76 ? 27.722 39.225 47.608 1.00 19.71 2067 ARG B CA 1
ATOM 3033 C C . ARG B 1 76 ? 28.479 38.774 46.380 1.00 20.66 2067 ARG B C 1
ATOM 3034 O O . ARG B 1 76 ? 27.905 38.293 45.396 1.00 21.42 2067 ARG B O 1
ATOM 3042 N N . ILE B 1 77 ? 29.799 38.934 46.482 1.00 22.02 2068 ILE B N 1
ATOM 3043 C CA . ILE B 1 77 ? 30.745 38.541 45.442 1.00 21.57 2068 ILE B CA 1
ATOM 3044 C C . ILE B 1 77 ? 31.289 37.317 46.178 1.00 21.21 2068 ILE B C 1
ATOM 3045 O O . ILE B 1 77 ? 31.918 37.452 47.232 1.00 21.40 2068 ILE B O 1
ATOM 3050 N N . LYS B 1 78 ? 31.020 36.134 45.637 1.00 21.95 2069 LYS B N 1
ATOM 3051 C CA . LYS B 1 78 ? 31.454 34.874 46.231 1.00 24.47 2069 LYS B CA 1
ATOM 3052 C C . LYS B 1 78 ? 32.946 34.769 46.524 1.00 24.27 2069 LYS B C 1
ATOM 3053 O O . LYS B 1 78 ? 33.790 34.959 45.647 1.00 24.00 2069 LYS B O 1
ATOM 3059 N N . ASN B 1 79 ? 33.255 34.466 47.781 1.00 24.90 2070 ASN B N 1
ATOM 3060 C CA . ASN B 1 79 ? 34.632 34.323 48.238 1.00 24.13 2070 ASN B CA 1
ATOM 3061 C C . ASN B 1 79 ? 35.475 35.579 48.060 1.00 25.18 2070 ASN B C 1
ATOM 3062 O O . ASN B 1 79 ? 36.703 35.519 48.076 1.00 23.11 2070 ASN B O 1
ATOM 3067 N N . SER B 1 80 ? 34.811 36.720 47.900 1.00 24.63 2071 SER B N 1
ATOM 3068 C CA . SER B 1 80 ? 35.510 37.988 47.728 1.00 22.77 2071 SER B CA 1
ATOM 3069 C C . SER B 1 80 ? 36.515 38.021 46.574 1.00 24.68 2071 SER B C 1
ATOM 3070 O O . SER B 1 80 ? 37.559 38.678 46.662 1.00 23.38 2071 SER B O 1
ATOM 3073 N N . THR B 1 81 ? 36.211 37.306 45.499 1.00 23.88 2072 THR B N 1
ATOM 3074 C CA . THR B 1 81 ? 37.103 37.283 44.350 1.00 24.60 2072 THR B CA 1
ATOM 3075 C C . THR B 1 81 ? 36.281 37.038 43.099 1.00 25.33 2072 THR B C 1
ATOM 3076 O O . THR B 1 81 ? 35.223 36.409 43.151 1.00 24.77 2072 THR B O 1
ATOM 3080 N N . LEU B 1 82 ? 36.771 37.539 41.973 1.00 25.51 2073 LEU B N 1
ATOM 3081 C CA . LEU B 1 82 ? 36.071 37.373 40.708 1.00 27.45 2073 LEU B CA 1
ATOM 3082 C C . LEU B 1 82 ? 37.025 37.617 39.551 1.00 29.05 2073 LEU B C 1
ATOM 3083 O O . LEU B 1 82 ? 38.144 38.100 39.745 1.00 28.94 2073 LEU B O 1
ATOM 3088 N N . HIS B 1 83 ? 36.570 37.272 38.352 1.00 31.06 2074 HIS B N 1
ATOM 3089 C CA . HIS B 1 83 ? 37.357 37.455 37.141 1.00 33.30 2074 HIS B CA 1
ATOM 3090 C C . HIS B 1 83 ? 36.585 38.385 36.219 1.00 32.73 2074 HIS B C 1
ATOM 3091 O O . HIS B 1 83 ? 35.389 38.198 35.991 1.00 32.68 2074 HIS B O 1
ATOM 3098 N N . PHE B 1 84 ? 37.273 39.393 35.701 1.00 32.66 2075 PHE B N 1
ATOM 3099 C CA . PHE B 1 84 ? 36.659 40.355 34.802 1.00 33.07 2075 PHE B CA 1
ATOM 3100 C C . PHE B 1 84 ? 37.651 40.662 33.693 1.00 33.00 2075 PHE B C 1
ATOM 3101 O O . PHE B 1 84 ? 38.756 41.129 33.958 1.00 30.52 2075 PHE B O 1
ATOM 3109 N N . ASP B 1 85 ? 37.252 40.388 32.457 1.00 35.19 2076 ASP B N 1
ATOM 3110 C CA . ASP B 1 85 ? 38.110 40.635 31.307 1.00 37.21 2076 ASP B CA 1
ATOM 3111 C C . ASP B 1 85 ? 39.522 40.076 31.507 1.00 38.05 2076 ASP B C 1
ATOM 3112 O O . ASP B 1 85 ? 40.506 40.818 31.518 1.00 38.69 2076 ASP B O 1
ATOM 3117 N N . GLY B 1 86 ? 39.598 38.759 31.677 1.00 38.70 2077 GLY B N 1
ATOM 3118 C CA . GLY B 1 86 ? 40.871 38.083 31.869 1.00 40.22 2077 GLY B CA 1
ATOM 3119 C C . GLY B 1 86 ? 41.704 38.426 33.092 1.00 40.50 2077 GLY B C 1
ATOM 3120 O O . GLY B 1 86 ? 42.856 38.004 33.186 1.00 41.16 2077 GLY B O 1
ATOM 3121 N N . LYS B 1 87 ? 41.146 39.178 34.033 1.00 39.62 2078 LYS B N 1
ATOM 3122 C CA . LYS B 1 87 ? 41.908 39.534 35.222 1.00 37.47 2078 LYS B CA 1
ATOM 3123 C C . LYS B 1 87 ? 41.173 39.193 36.515 1.00 36.86 2078 LYS B C 1
ATOM 3124 O O . LYS B 1 87 ? 39.961 39.388 36.624 1.00 34.33 2078 LYS B O 1
ATOM 3130 N N . GLN B 1 88 ? 41.912 38.675 37.493 1.00 34.64 2079 GLN B N 1
ATOM 3131 C CA . GLN B 1 88 ? 41.311 38.317 38.773 1.00 34.97 2079 GLN B CA 1
ATOM 3132 C C . GLN B 1 88 ? 41.429 39.472 39.753 1.00 33.26 2079 GLN B C 1
ATOM 3133 O O . GLN B 1 88 ? 42.479 40.104 39.864 1.00 33.82 2079 GLN B O 1
ATOM 3139 N N . TYR B 1 89 ? 40.340 39.739 40.463 1.00 30.53 2080 TYR B N 1
ATOM 3140 C CA . TYR B 1 89 ? 40.305 40.806 41.442 1.00 28.70 2080 TYR B CA 1
ATOM 3141 C C . TYR B 1 89 ? 39.974 40.158 42.779 1.00 28.90 2080 TYR B C 1
ATOM 3142 O O . TYR B 1 89 ? 39.115 39.274 42.860 1.00 28.52 2080 TYR B O 1
ATOM 3151 N N . THR B 1 90 ? 40.677 40.575 43.822 1.00 27.29 2081 THR B N 1
ATOM 3152 C CA . THR B 1 90 ? 40.439 40.024 45.148 1.00 27.92 2081 THR B CA 1
ATOM 3153 C C . THR B 1 90 ? 40.334 41.163 46.140 1.00 26.28 2081 THR B C 1
ATOM 3154 O O . THR B 1 90 ? 41.143 42.085 46.115 1.00 28.63 2081 THR B O 1
ATOM 3166 N N . THR B 1 92 ? 39.093 42.287 50.442 1.00 24.15 2083 THR B N 1
ATOM 3167 C CA . THR B 1 92 ? 39.052 41.778 51.813 1.00 25.66 2083 THR B CA 1
ATOM 3168 C C . THR B 1 92 ? 37.596 41.505 52.182 1.00 24.99 2083 THR B C 1
ATOM 3169 O O . THR B 1 92 ? 36.752 42.393 52.097 1.00 24.08 2083 THR B O 1
ATOM 3173 N N . PRO B 1 93 ? 37.285 40.270 52.600 1.00 24.54 2084 PRO B N 1
ATOM 3174 C CA . PRO B 1 93 ? 35.912 39.913 52.972 1.00 24.50 2084 PRO B CA 1
ATOM 3175 C C . PRO B 1 93 ? 35.308 40.798 54.058 1.00 24.05 2084 PRO B C 1
ATOM 3176 O O . PRO B 1 93 ? 36.013 41.276 54.947 1.00 25.76 2084 PRO B O 1
ATOM 3180 N N . ASN B 1 94 ? 34.002 41.038 53.976 1.00 23.12 2085 ASN B N 1
ATOM 3181 C CA . ASN B 1 94 ? 33.344 41.860 54.980 1.00 23.03 2085 ASN B CA 1
ATOM 3182 C C . ASN B 1 94 ? 32.072 41.178 55.479 1.00 23.04 2085 ASN B C 1
ATOM 3183 O O . ASN B 1 94 ? 31.322 41.739 56.272 1.00 24.00 2085 ASN B O 1
ATOM 3188 N N . ASN B 1 95 ? 31.840 39.952 55.022 1.00 24.26 2086 ASN B N 1
ATOM 3189 C CA . ASN B 1 95 ? 30.660 39.185 55.431 1.00 23.83 2086 ASN B CA 1
ATOM 3190 C C . ASN B 1 95 ? 30.989 37.727 55.155 1.00 23.97 2086 ASN B C 1
ATOM 3191 O O . ASN B 1 95 ? 30.910 37.267 54.018 1.00 21.37 2086 ASN B O 1
ATOM 3196 N N . GLY B 1 96 ? 31.361 36.999 56.202 1.00 24.19 2087 GLY B N 1
ATOM 3197 C CA . GLY B 1 96 ? 31.709 35.604 56.017 1.00 23.10 2087 GLY B CA 1
ATOM 3198 C C . GLY B 1 96 ? 32.896 35.654 55.069 1.00 23.47 2087 GLY B C 1
ATOM 3199 O O . GLY B 1 96 ? 33.710 36.569 55.162 1.00 23.83 2087 GLY B O 1
ATOM 3200 N N . PRO B 1 97 ? 33.025 34.706 54.140 1.00 24.73 2088 PRO B N 1
ATOM 3201 C CA . PRO B 1 97 ? 34.171 34.773 53.226 1.00 25.00 2088 PRO B CA 1
ATOM 3202 C C . PRO B 1 97 ? 33.906 35.655 51.993 1.00 25.16 2088 PRO B C 1
ATOM 3203 O O . PRO B 1 97 ? 34.764 35.770 51.104 1.00 22.87 2088 PRO B O 1
ATOM 3207 N N . HIS B 1 98 ? 32.752 36.318 51.980 1.00 22.80 2089 HIS B N 1
ATOM 3208 C CA . HIS B 1 98 ? 32.352 37.171 50.863 1.00 21.56 2089 HIS B CA 1
ATOM 3209 C C . HIS B 1 98 ? 32.511 38.695 50.950 1.00 22.36 2089 HIS B C 1
ATOM 3210 O O . HIS B 1 98 ? 32.832 39.250 52.004 1.00 21.61 2089 HIS B O 1
ATOM 3217 N N . TYR B 1 99 ? 32.277 39.359 49.816 1.00 19.89 2090 TYR B N 1
ATOM 3218 C CA . TYR B 1 99 ? 32.378 40.816 49.709 1.00 20.86 2090 TYR B CA 1
ATOM 3219 C C . TYR B 1 99 ? 30.952 41.295 49.468 1.00 21.41 2090 TYR B C 1
ATOM 3220 O O . TYR B 1 99 ? 30.425 41.220 48.349 1.00 21.57 2090 TYR B O 1
ATOM 3229 N N . LEU B 1 100 ? 30.340 41.799 50.528 1.00 21.95 2091 LEU B N 1
ATOM 3230 C CA . LEU B 1 100 ? 28.969 42.276 50.471 1.00 22.33 2091 LEU B CA 1
ATOM 3231 C C . LEU B 1 100 ? 28.707 43.751 50.218 1.00 21.58 2091 LEU B C 1
ATOM 3232 O O . LEU B 1 100 ? 29.381 44.628 50.757 1.00 21.85 2091 LEU B O 1
ATOM 3237 N N . HIS B 1 101 ? 27.703 44.002 49.389 1.00 20.28 2092 HIS B N 1
ATOM 3238 C CA . HIS B 1 101 ? 27.298 45.354 49.053 1.00 18.22 2092 HIS B CA 1
ATOM 3239 C C . HIS B 1 101 ? 28.383 46.349 48.681 1.00 18.26 2092 HIS B C 1
ATOM 3240 O O . HIS B 1 101 ? 28.328 47.512 49.089 1.00 19.05 2092 HIS B O 1
ATOM 3247 N N . GLY B 1 102 ? 29.365 45.894 47.910 1.00 19.02 2093 GLY B N 1
ATOM 3248 C CA . GLY B 1 102 ? 30.435 46.778 47.495 1.00 20.52 2093 GLY B CA 1
ATOM 3249 C C . GLY B 1 102 ? 31.526 47.068 48.508 1.00 20.98 2093 GLY B C 1
ATOM 3250 O O . GLY B 1 102 ? 32.379 47.911 48.251 1.00 20.71 2093 GLY B O 1
ATOM 3251 N N . GLY B 1 103 ? 31.497 46.397 49.656 1.00 20.62 2094 GLY B N 1
ATOM 3252 C CA . GLY B 1 103 ? 32.518 46.622 50.669 1.00 22.27 2094 GLY B CA 1
ATOM 3253 C C . GLY B 1 103 ? 32.291 47.772 51.644 1.00 22.83 2094 GLY B C 1
ATOM 3254 O O . GLY B 1 103 ? 31.277 48.472 51.571 1.00 23.74 2094 GLY B O 1
ATOM 3255 N N . PRO B 1 104 ? 33.240 47.993 52.575 1.00 24.05 2095 PRO B N 1
ATOM 3256 C CA . PRO B 1 104 ? 33.167 49.057 53.585 1.00 24.86 2095 PRO B CA 1
ATOM 3257 C C . PRO B 1 104 ? 33.110 50.458 53.005 1.00 24.41 2095 PRO B C 1
ATOM 3258 O O . PRO B 1 104 ? 32.670 51.396 53.674 1.00 25.72 2095 PRO B O 1
ATOM 3262 N N . ASN B 1 105 ? 33.564 50.604 51.764 1.00 24.47 2096 ASN B N 1
ATOM 3263 C CA . ASN B 1 105 ? 33.545 51.903 51.113 1.00 24.63 2096 ASN B CA 1
ATOM 3264 C C . ASN B 1 105 ? 32.643 51.841 49.884 1.00 24.34 2096 ASN B C 1
ATOM 3265 O O . ASN B 1 105 ? 32.883 52.539 48.896 1.00 24.14 2096 ASN B O 1
ATOM 3270 N N . GLY B 1 106 ? 31.626 50.983 49.940 1.00 23.43 2097 GLY B N 1
ATOM 3271 C CA . GLY B 1 106 ? 30.703 50.857 48.824 1.00 22.15 2097 GLY B CA 1
ATOM 3272 C C . GLY B 1 106 ? 29.885 52.133 48.715 1.00 23.12 2097 GLY B C 1
ATOM 3273 O O . GLY B 1 106 ? 29.989 53.007 49.577 1.00 21.83 2097 GLY B O 1
ATOM 3274 N N . LEU B 1 107 ? 29.054 52.234 47.680 1.00 22.59 2098 LEU B N 1
ATOM 3275 C CA . LEU B 1 107 ? 28.224 53.419 47.464 1.00 24.33 2098 LEU B CA 1
ATOM 3276 C C . LEU B 1 107 ? 27.342 53.814 48.636 1.00 24.60 2098 LEU B C 1
ATOM 3277 O O . LEU B 1 107 ? 27.074 55.002 48.842 1.00 25.62 2098 LEU B O 1
ATOM 3282 N N . GLY B 1 108 ? 26.895 52.827 49.405 1.00 25.13 2099 GLY B N 1
ATOM 3283 C CA . GLY B 1 108 ? 26.048 53.122 50.546 1.00 26.30 2099 GLY B CA 1
ATOM 3284 C C . GLY B 1 108 ? 26.785 53.883 51.640 1.00 27.96 2099 GLY B C 1
ATOM 3285 O O . GLY B 1 108 ? 26.160 54.559 52.466 1.00 26.91 2099 GLY B O 1
ATOM 3286 N N . TYR B 1 109 ? 28.113 53.774 51.652 1.00 28.38 2100 TYR B N 1
ATOM 3287 C CA . TYR B 1 109 ? 28.933 54.455 52.656 1.00 29.62 2100 TYR B CA 1
ATOM 3288 C C . TYR B 1 109 ? 29.656 55.686 52.127 1.00 31.20 2100 TYR B C 1
ATOM 3289 O O . TYR B 1 109 ? 30.575 56.197 52.779 1.00 31.68 2100 TYR B O 1
ATOM 3298 N N . ARG B 1 110 ? 29.244 56.158 50.956 1.00 31.36 2101 ARG B N 1
ATOM 3299 C CA . ARG B 1 110 ? 29.852 57.328 50.332 1.00 33.38 2101 ARG B CA 1
ATOM 3300 C C . ARG B 1 110 ? 28.930 58.547 50.436 1.00 34.53 2101 ARG B C 1
ATOM 3301 O O . ARG B 1 110 ? 27.703 58.413 50.495 1.00 33.46 2101 ARG B O 1
ATOM 3309 N N . LYS B 1 111 ? 29.526 59.734 50.458 1.00 33.64 2102 LYS B N 1
ATOM 3310 C CA . LYS B 1 111 ? 28.759 60.970 50.550 1.00 35.00 2102 LYS B CA 1
ATOM 3311 C C . LYS B 1 111 ? 28.417 61.402 49.131 1.00 33.54 2102 LYS B C 1
ATOM 3312 O O . LYS B 1 111 ? 29.262 61.968 48.445 1.00 35.81 2102 LYS B O 1
ATOM 3318 N N . TRP B 1 112 ? 27.193 61.137 48.679 1.00 30.34 2103 TRP B N 1
ATOM 3319 C CA . TRP B 1 112 ? 26.811 61.527 47.325 1.00 28.53 2103 TRP B CA 1
ATOM 3320 C C . TRP B 1 112 ? 26.562 63.026 47.241 1.00 27.94 2103 TRP B C 1
ATOM 3321 O O . TRP B 1 112 ? 26.253 63.669 48.237 1.00 28.39 2103 TRP B O 1
ATOM 3332 N N . GLU B 1 113 ? 26.687 63.568 46.039 1.00 29.42 2104 GLU B N 1
ATOM 3333 C CA . GLU B 1 113 ? 26.465 64.991 45.826 1.00 34.25 2104 GLU B CA 1
ATOM 3334 C C . GLU B 1 113 ? 25.042 65.193 45.320 1.00 32.52 2104 GLU B C 1
ATOM 3335 O O . GLU B 1 113 ? 24.520 64.361 44.577 1.00 30.93 2104 GLU B O 1
ATOM 3341 N N . VAL B 1 114 ? 24.415 66.287 45.735 1.00 32.99 2105 VAL B N 1
ATOM 3342 C CA . VAL B 1 114 ? 23.055 66.589 45.310 1.00 32.67 2105 VAL B CA 1
ATOM 3343 C C . VAL B 1 114 ? 23.191 67.314 43.978 1.00 33.41 2105 VAL B C 1
ATOM 3344 O O . VAL B 1 114 ? 23.835 68.360 43.905 1.00 35.29 2105 VAL B O 1
ATOM 3348 N N . VAL B 1 115 ? 22.592 66.775 42.927 1.00 32.52 2106 VAL B N 1
ATOM 3349 C CA . VAL B 1 115 ? 22.687 67.410 41.620 1.00 33.13 2106 VAL B CA 1
ATOM 3350 C C . VAL B 1 115 ? 21.393 68.068 41.153 1.00 32.57 2106 VAL B C 1
ATOM 3351 O O . VAL B 1 115 ? 21.389 68.822 40.182 1.00 30.69 2106 VAL B O 1
ATOM 3355 N N . ARG B 1 116 ? 20.299 67.762 41.842 1.00 30.59 2107 ARG B N 1
ATOM 3356 C CA . ARG B 1 116 ? 19.000 68.324 41.510 1.00 28.94 2107 ARG B CA 1
ATOM 3357 C C . ARG B 1 116 ? 18.030 68.105 42.657 1.00 29.44 2107 ARG B C 1
ATOM 3358 O O . ARG B 1 116 ? 17.899 66.992 43.167 1.00 29.53 2107 ARG B O 1
ATOM 3366 N N . HIS B 1 117 ? 17.376 69.178 43.085 1.00 27.76 2108 HIS B N 1
ATOM 3367 C CA . HIS B 1 117 ? 16.413 69.082 44.169 1.00 28.54 2108 HIS B CA 1
ATOM 3368 C C . HIS B 1 117 ? 15.213 69.969 43.871 1.00 29.28 2108 HIS B C 1
ATOM 3369 O O . HIS B 1 117 ? 15.354 71.153 43.556 1.00 27.10 2108 HIS B O 1
ATOM 3376 N N . ALA B 1 118 ? 14.034 69.358 43.938 1.00 27.73 2109 ALA B N 1
ATOM 3377 C CA . ALA B 1 118 ? 12.773 70.038 43.679 1.00 29.77 2109 ALA B CA 1
ATOM 3378 C C . ALA B 1 118 ? 11.717 69.590 44.681 1.00 31.17 2109 ALA B C 1
ATOM 3379 O O . ALA B 1 118 ? 11.927 68.638 45.437 1.00 30.18 2109 ALA B O 1
ATOM 3381 N N . PRO B 1 119 ? 10.557 70.265 44.697 1.00 31.00 2110 PRO B N 1
ATOM 3382 C CA . PRO B 1 119 ? 9.498 69.892 45.637 1.00 31.28 2110 PRO B CA 1
ATOM 3383 C C . PRO B 1 119 ? 9.114 68.409 45.611 1.00 30.42 2110 PRO B C 1
ATOM 3384 O O . PRO B 1 119 ? 8.758 67.845 46.640 1.00 29.26 2110 PRO B O 1
ATOM 3388 N N . GLU B 1 120 ? 9.202 67.777 44.446 1.00 31.82 2111 GLU B N 1
ATOM 3389 C CA . GLU B 1 120 ? 8.838 66.364 44.345 1.00 32.94 2111 GLU B CA 1
ATOM 3390 C C . GLU B 1 120 ? 9.923 65.417 43.856 1.00 32.34 2111 GLU B C 1
ATOM 3391 O O . GLU B 1 120 ? 9.626 64.271 43.488 1.00 31.85 2111 GLU B O 1
ATOM 3397 N N . SER B 1 121 ? 11.174 65.859 43.863 1.00 30.23 2112 SER B N 1
ATOM 3398 C CA . SER B 1 121 ? 12.238 64.982 43.391 1.00 28.43 2112 SER B CA 1
ATOM 3399 C C . SER B 1 121 ? 13.624 65.468 43.791 1.00 29.82 2112 SER B C 1
ATOM 3400 O O . SER B 1 121 ? 13.851 66.663 43.989 1.00 25.29 2112 SER B O 1
ATOM 3403 N N . VAL B 1 122 ? 14.547 64.523 43.923 1.00 28.55 2113 VAL B N 1
ATOM 3404 C CA . VAL B 1 122 ? 15.921 64.842 44.291 1.00 28.32 2113 VAL B CA 1
ATOM 3405 C C . VAL B 1 122 ? 16.820 63.843 43.582 1.00 29.71 2113 VAL B C 1
ATOM 3406 O O . VAL B 1 122 ? 16.491 62.659 43.497 1.00 28.92 2113 VAL B O 1
ATOM 3410 N N . SER B 1 123 ? 17.934 64.331 43.042 1.00 28.28 2114 SER B N 1
ATOM 3411 C CA . SER B 1 123 ? 18.886 63.483 42.335 1.00 27.77 2114 SER B CA 1
ATOM 3412 C C . SER B 1 123 ? 20.256 63.562 43.001 1.00 28.37 2114 SER B C 1
ATOM 3413 O O . SER B 1 123 ? 20.700 64.644 43.394 1.00 28.88 2114 SER B O 1
ATOM 3416 N N . PHE B 1 124 ? 20.924 62.417 43.120 1.00 27.59 2115 PHE B N 1
ATOM 3417 C CA . PHE B 1 124 ? 22.248 62.347 43.736 1.00 27.81 2115 PHE B CA 1
ATOM 3418 C C . PHE B 1 124 ? 23.232 61.761 42.733 1.00 26.94 2115 PHE B C 1
ATOM 3419 O O . PHE B 1 124 ? 22.847 61.035 41.818 1.00 27.66 2115 PHE B O 1
ATOM 3427 N N . SER B 1 125 ? 24.510 62.073 42.908 1.00 26.32 2116 SER B N 1
ATOM 3428 C CA . SER B 1 125 ? 25.534 61.568 42.013 1.00 25.89 2116 SER B CA 1
ATOM 3429 C C . SER B 1 125 ? 26.806 61.280 42.792 1.00 26.58 2116 SER B C 1
ATOM 3430 O O . SER B 1 125 ? 27.083 61.932 43.795 1.00 26.11 2116 SER B O 1
ATOM 3433 N N . VAL B 1 126 ? 27.566 60.299 42.328 1.00 25.90 2117 VAL B N 1
ATOM 3434 C CA . VAL B 1 126 ? 28.812 59.929 42.984 1.00 26.64 2117 VAL B CA 1
ATOM 3435 C C . VAL B 1 126 ? 29.706 59.182 42.002 1.00 26.57 2117 VAL B C 1
ATOM 3436 O O . VAL B 1 126 ? 29.228 58.601 41.027 1.00 26.89 2117 VAL B O 1
ATOM 3440 N N . ARG B 1 127 ? 31.011 59.217 42.251 1.00 27.22 2118 ARG B N 1
ATOM 3441 C CA . ARG B 1 127 ? 31.971 58.539 41.393 1.00 27.62 2118 ARG B CA 1
ATOM 3442 C C . ARG B 1 127 ? 32.718 57.504 42.224 1.00 27.26 2118 ARG B C 1
ATOM 3443 O O . ARG B 1 127 ? 32.995 57.726 43.404 1.00 29.50 2118 ARG B O 1
ATOM 3451 N N . ALA B 1 128 ? 33.034 56.375 41.606 1.00 27.79 2119 ALA B N 1
ATOM 3452 C CA . ALA B 1 128 ? 33.749 55.308 42.287 1.00 29.21 2119 ALA B CA 1
ATOM 3453 C C . ALA B 1 128 ? 34.689 54.598 41.320 1.00 29.79 2119 ALA B C 1
ATOM 3454 O O . ALA B 1 128 ? 34.383 54.453 40.135 1.00 31.17 2119 ALA B O 1
ATOM 3456 N N . ASN B 1 129 ? 35.842 54.170 41.823 1.00 30.66 2120 ASN B N 1
ATOM 3457 C CA . ASN B 1 129 ? 36.816 53.470 40.994 1.00 30.14 2120 ASN B CA 1
ATOM 3458 C C . ASN B 1 129 ? 37.443 52.366 41.829 1.00 30.20 2120 ASN B C 1
ATOM 3459 O O . ASN B 1 129 ? 37.165 52.260 43.024 1.00 28.24 2120 ASN B O 1
ATOM 3464 N N . GLU B 1 130 ? 38.294 51.558 41.204 1.00 30.27 2121 GLU B N 1
ATOM 3465 C CA . GLU B 1 130 ? 38.957 50.454 41.896 1.00 30.88 2121 GLU B CA 1
ATOM 3466 C C . GLU B 1 130 ? 39.681 50.893 43.162 1.00 29.92 2121 GLU B C 1
ATOM 3467 O O . GLU B 1 130 ? 39.705 50.167 44.156 1.00 28.54 2121 GLU B O 1
ATOM 3473 N N . GLN B 1 131 ? 40.279 52.077 43.130 1.00 30.11 2122 GLN B N 1
ATOM 3474 C CA . GLN B 1 131 ? 40.991 52.568 44.302 1.00 31.87 2122 GLN B CA 1
ATOM 3475 C C . GLN B 1 131 ? 40.033 52.711 45.485 1.00 30.24 2122 GLN B C 1
ATOM 3476 O O . GLN B 1 131 ? 40.399 52.458 46.633 1.00 27.80 2122 GLN B O 1
ATOM 3482 N N . ASP B 1 132 ? 38.792 53.089 45.202 1.00 28.40 2123 ASP B N 1
ATOM 3483 C CA . ASP B 1 132 ? 37.811 53.257 46.266 1.00 28.34 2123 ASP B CA 1
ATOM 3484 C C . ASP B 1 132 ? 37.253 51.987 46.891 1.00 26.77 2123 ASP B C 1
ATOM 3485 O O . ASP B 1 132 ? 37.154 51.884 48.112 1.00 28.81 2123 ASP B O 1
ATOM 3490 N N . ASP B 1 133 ? 36.893 51.021 46.057 1.00 27.28 2124 ASP B N 1
ATOM 3491 C CA . ASP B 1 133 ? 36.315 49.786 46.567 1.00 26.44 2124 ASP B CA 1
ATOM 3492 C C . ASP B 1 133 ? 36.920 48.465 46.138 1.00 26.93 2124 ASP B C 1
ATOM 3493 O O . ASP B 1 133 ? 36.397 47.413 46.498 1.00 30.24 2124 ASP B O 1
ATOM 3498 N N . GLY B 1 134 ? 37.998 48.507 45.364 1.00 26.71 2125 GLY B N 1
ATOM 3499 C CA . GLY B 1 134 ? 38.631 47.281 44.920 1.00 24.52 2125 GLY B CA 1
ATOM 3500 C C . GLY B 1 134 ? 38.008 46.621 43.701 1.00 25.00 2125 GLY B C 1
ATOM 3501 O O . GLY B 1 134 ? 38.598 45.706 43.128 1.00 25.55 2125 GLY B O 1
ATOM 3502 N N . LEU B 1 135 ? 36.822 47.074 43.299 1.00 24.25 2126 LEU B N 1
ATOM 3503 C CA . LEU B 1 135 ? 36.152 46.496 42.139 1.00 25.43 2126 LEU B CA 1
ATOM 3504 C C . LEU B 1 135 ? 36.738 47.062 40.843 1.00 25.28 2126 LEU B C 1
ATOM 3505 O O . LEU B 1 135 ? 37.330 48.131 40.839 1.00 25.95 2126 LEU B O 1
ATOM 3510 N N . PRO B 1 136 ? 36.587 46.337 39.728 1.00 26.26 2127 PRO B N 1
ATOM 3511 C CA . PRO B 1 136 ? 37.133 46.821 38.457 1.00 26.57 2127 PRO B CA 1
ATOM 3512 C C . PRO B 1 136 ? 36.558 48.116 37.900 1.00 27.91 2127 PRO B C 1
ATOM 3513 O O . PRO B 1 136 ? 35.421 48.491 38.187 1.00 27.83 2127 PRO B O 1
ATOM 3517 N N . GLY B 1 137 ? 37.381 48.795 37.104 1.00 28.49 2128 GLY B N 1
ATOM 3518 C CA . GLY B 1 137 ? 37.001 50.045 36.476 1.00 28.50 2128 GLY B CA 1
ATOM 3519 C C . GLY B 1 137 ? 36.488 51.151 37.366 1.00 29.42 2128 GLY B C 1
ATOM 3520 O O . GLY B 1 137 ? 36.846 51.262 38.539 1.00 28.72 2128 GLY B O 1
ATOM 3521 N N . ASP B 1 138 ? 35.640 51.989 36.786 1.00 29.75 2129 ASP B N 1
ATOM 3522 C CA . ASP B 1 138 ? 35.063 53.101 37.510 1.00 31.56 2129 ASP B CA 1
ATOM 3523 C C . ASP B 1 138 ? 33.656 53.353 36.996 1.00 30.96 2129 ASP B C 1
ATOM 3524 O O . ASP B 1 138 ? 33.181 52.662 36.096 1.00 30.30 2129 ASP B O 1
ATOM 3529 N N . ALA B 1 139 ? 32.999 54.352 37.565 1.00 30.42 2130 ALA B N 1
ATOM 3530 C CA . ALA B 1 139 ? 31.652 54.676 37.142 1.00 29.67 2130 ALA B CA 1
ATOM 3531 C C . ALA B 1 139 ? 31.163 55.952 37.779 1.00 29.13 2130 ALA B C 1
ATOM 3532 O O . ALA B 1 139 ? 31.630 56.360 38.841 1.00 29.84 2130 ALA B O 1
ATOM 3534 N N . LYS B 1 140 ? 30.232 56.597 37.089 1.00 29.76 2131 LYS B N 1
ATOM 3535 C CA . LYS B 1 140 ? 29.639 57.829 37.562 1.00 29.94 2131 LYS B CA 1
ATOM 3536 C C . LYS B 1 140 ? 28.194 57.394 37.732 1.00 29.55 2131 LYS B C 1
ATOM 3537 O O . LYS B 1 140 ? 27.514 57.124 36.746 1.00 27.98 2131 LYS B O 1
ATOM 3543 N N . ILE B 1 141 ? 27.737 57.312 38.977 1.00 29.04 2132 ILE B N 1
ATOM 3544 C CA . ILE B 1 141 ? 26.373 56.896 39.255 1.00 27.33 2132 ILE B CA 1
ATOM 3545 C C . ILE B 1 141 ? 25.493 58.048 39.710 1.00 27.45 2132 ILE B C 1
ATOM 3546 O O . ILE B 1 141 ? 25.921 58.891 40.493 1.00 28.93 2132 ILE B O 1
ATOM 3551 N N . ASP B 1 142 ? 24.270 58.098 39.193 1.00 27.44 2133 ASP B N 1
ATOM 3552 C CA . ASP B 1 142 ? 23.337 59.146 39.573 1.00 28.15 2133 ASP B CA 1
ATOM 3553 C C . ASP B 1 142 ? 22.000 58.462 39.849 1.00 27.73 2133 ASP B C 1
ATOM 3554 O O . ASP B 1 142 ? 21.513 57.662 39.048 1.00 28.42 2133 ASP B O 1
ATOM 3559 N N . VAL B 1 143 ? 21.435 58.762 41.010 1.00 26.63 2134 VAL B N 1
ATOM 3560 C CA . VAL B 1 143 ? 20.164 58.186 41.427 1.00 27.33 2134 VAL B CA 1
ATOM 3561 C C . VAL B 1 143 ? 19.151 59.288 41.696 1.00 27.51 2134 VAL B C 1
ATOM 3562 O O . VAL B 1 143 ? 19.496 60.333 42.254 1.00 28.34 2134 VAL B O 1
ATOM 3566 N N . THR B 1 144 ? 17.904 59.040 41.302 1.00 25.27 2135 THR B N 1
ATOM 3567 C CA . THR B 1 144 ? 16.826 60.002 41.490 1.00 24.86 2135 THR B CA 1
ATOM 3568 C C . THR B 1 144 ? 15.633 59.376 42.199 1.00 24.76 2135 THR B C 1
ATOM 3569 O O . THR B 1 144 ? 15.267 58.233 41.924 1.00 24.81 2135 THR B O 1
ATOM 3573 N N . TYR B 1 145 ? 15.060 60.132 43.130 1.00 24.48 2136 TYR B N 1
ATOM 3574 C CA . TYR B 1 145 ? 13.900 59.715 43.905 1.00 24.17 2136 TYR B CA 1
ATOM 3575 C C . TYR B 1 145 ? 12.854 60.743 43.535 1.00 25.97 2136 TYR B C 1
ATOM 3576 O O . TYR B 1 145 ? 13.104 61.948 43.662 1.00 23.98 2136 TYR B O 1
ATOM 3585 N N . THR B 1 146 ? 11.696 60.266 43.084 1.00 26.72 2137 THR B N 1
ATOM 3586 C CA . THR B 1 146 ? 10.597 61.138 42.682 1.00 27.74 2137 THR B CA 1
ATOM 3587 C C . THR B 1 146 ? 9.235 60.618 43.129 1.00 27.61 2137 THR B C 1
ATOM 3588 O O . THR B 1 146 ? 8.951 59.426 43.009 1.00 25.40 2137 THR B O 1
ATOM 3592 N N . VAL B 1 147 ? 8.397 61.517 43.636 1.00 27.10 2138 VAL B N 1
ATOM 3593 C CA . VAL B 1 147 ? 7.061 61.138 44.078 1.00 27.87 2138 VAL B CA 1
ATOM 3594 C C . VAL B 1 147 ? 6.110 61.873 43.133 1.00 28.73 2138 VAL B C 1
ATOM 3595 O O . VAL B 1 147 ? 6.417 62.977 42.671 1.00 28.75 2138 VAL B O 1
ATOM 3599 N N . ASN B 1 148 ? 4.968 61.271 42.830 1.00 27.38 2139 ASN B N 1
ATOM 3600 C CA . ASN B 1 148 ? 4.024 61.919 41.932 1.00 28.03 2139 ASN B CA 1
ATOM 3601 C C . ASN B 1 148 ? 2.575 61.836 42.392 1.00 29.50 2139 ASN B C 1
ATOM 3602 O O . ASN B 1 148 ? 2.268 61.264 43.437 1.00 26.20 2139 ASN B O 1
ATOM 3607 N N . ASP B 1 149 ? 1.695 62.419 41.583 1.00 31.48 2140 ASP B N 1
ATOM 3608 C CA . ASP B 1 149 ? 0.263 62.455 41.849 1.00 34.14 2140 ASP B CA 1
ATOM 3609 C C . ASP B 1 149 ? -0.408 61.086 41.820 1.00 32.87 2140 ASP B C 1
ATOM 3610 O O . ASP B 1 149 ? -1.563 60.955 42.208 1.00 33.28 2140 ASP B O 1
ATOM 3615 N N . ARG B 1 150 ? 0.307 60.068 41.357 1.00 31.19 2141 ARG B N 1
ATOM 3616 C CA . ARG B 1 150 ? -0.265 58.729 41.301 1.00 30.26 2141 ARG B CA 1
ATOM 3617 C C . ARG B 1 150 ? 0.126 57.950 42.557 1.00 29.24 2141 ARG B C 1
ATOM 3618 O O . ARG B 1 150 ? -0.047 56.733 42.632 1.00 26.79 2141 ARG B O 1
ATOM 3626 N N . ASN B 1 151 ? 0.630 58.678 43.552 1.00 26.33 2142 ASN B N 1
ATOM 3627 C CA . ASN B 1 151 ? 1.059 58.092 44.815 1.00 25.25 2142 ASN B CA 1
ATOM 3628 C C . ASN B 1 151 ? 2.123 57.037 44.594 1.00 24.21 2142 ASN B C 1
ATOM 3629 O O . ASN B 1 151 ? 2.042 55.927 45.118 1.00 24.25 2142 ASN B O 1
ATOM 3634 N N . GLN B 1 152 ? 3.120 57.397 43.798 1.00 23.26 2143 GLN B N 1
ATOM 3635 C CA . GLN B 1 152 ? 4.213 56.500 43.498 1.00 22.40 2143 GLN B CA 1
ATOM 3636 C C . GLN B 1 152 ? 5.522 57.147 43.907 1.00 21.25 2143 GLN B C 1
ATOM 3637 O O . GLN B 1 152 ? 5.630 58.375 43.981 1.00 19.64 2143 GLN B O 1
ATOM 3643 N N . LEU B 1 153 ? 6.493 56.297 44.205 1.00 20.27 2144 LEU B N 1
ATOM 3644 C CA . LEU B 1 153 ? 7.827 56.722 44.585 1.00 19.52 2144 LEU B CA 1
ATOM 3645 C C . LEU B 1 153 ? 8.560 56.060 43.431 1.00 19.98 2144 LEU B C 1
ATOM 3646 O O . LEU B 1 153 ? 8.436 54.844 43.231 1.00 19.09 2144 LEU B O 1
ATOM 3651 N N . ILE B 1 154 ? 9.274 56.851 42.646 1.00 20.92 2145 ILE B N 1
ATOM 3652 C CA . ILE B 1 154 ? 10.010 56.315 41.515 1.00 22.02 2145 ILE B CA 1
ATOM 3653 C C . ILE B 1 154 ? 11.509 56.451 41.744 1.00 21.26 2145 ILE B C 1
ATOM 3654 O O . ILE B 1 154 ? 12.016 57.552 41.965 1.00 21.98 2145 ILE B O 1
ATOM 3659 N N . ILE B 1 155 ? 12.209 55.324 41.710 1.00 19.79 2146 ILE B N 1
ATOM 3660 C CA . ILE B 1 155 ? 13.651 55.333 41.907 1.00 19.82 2146 ILE B CA 1
ATOM 3661 C C . ILE B 1 155 ? 14.311 55.028 40.573 1.00 21.49 2146 ILE B C 1
ATOM 3662 O O . ILE B 1 155 ? 14.025 54.002 39.961 1.00 21.14 2146 ILE B O 1
ATOM 3667 N N . GLU B 1 156 ? 15.185 55.924 40.121 1.00 21.63 2147 GLU B N 1
ATOM 3668 C CA . GLU B 1 156 ? 15.882 55.731 38.855 1.00 23.17 2147 GLU B CA 1
ATOM 3669 C C . GLU B 1 156 ? 17.363 55.486 39.138 1.00 22.60 2147 GLU B C 1
ATOM 3670 O O . GLU B 1 156 ? 17.943 56.133 40.000 1.00 23.83 2147 GLU B O 1
ATOM 3676 N N . HIS B 1 157 ? 17.957 54.536 38.423 1.00 23.35 2148 HIS B N 1
ATOM 3677 C CA . HIS B 1 157 ? 19.366 54.203 38.592 1.00 22.34 2148 HIS B CA 1
ATOM 3678 C C . HIS B 1 157 ? 20.072 54.382 37.256 1.00 22.52 2148 HIS B C 1
ATOM 3679 O O . HIS B 1 157 ? 19.779 53.676 36.302 1.00 25.12 2148 HIS B O 1
ATOM 3686 N N . HIS B 1 158 ? 20.996 55.333 37.189 1.00 23.69 2149 HIS B N 1
ATOM 3687 C CA . HIS B 1 158 ? 21.731 55.585 35.955 1.00 26.63 2149 HIS B CA 1
ATOM 3688 C C . HIS B 1 158 ? 23.234 55.657 36.195 1.00 26.27 2149 HIS B C 1
ATOM 3689 O O . HIS B 1 158 ? 23.685 56.058 37.273 1.00 24.77 2149 HIS B O 1
ATOM 3696 N N . ALA B 1 159 ? 24.007 55.259 35.190 1.00 26.80 2150 ALA B N 1
ATOM 3697 C CA . ALA B 1 159 ? 25.456 55.297 35.308 1.00 28.74 2150 ALA B CA 1
ATOM 3698 C C . ALA B 1 159 ? 26.167 55.161 33.968 1.00 29.89 2150 ALA B C 1
ATOM 3699 O O . ALA B 1 159 ? 25.623 54.622 33.002 1.00 31.64 2150 ALA B O 1
ATOM 3701 N N . THR B 1 160 ? 27.392 55.678 33.938 1.00 29.07 2151 THR B N 1
ATOM 3702 C CA . THR B 1 160 ? 28.254 55.649 32.773 1.00 30.70 2151 THR B CA 1
ATOM 3703 C C . THR B 1 160 ? 29.630 55.356 33.364 1.00 31.72 2151 THR B C 1
ATOM 3704 O O . THR B 1 160 ? 29.794 55.346 34.590 1.00 29.59 2151 THR B O 1
ATOM 3708 N N . CYS B 1 161 ? 30.616 55.111 32.511 1.00 32.24 2152 CYS B N 1
ATOM 3709 C CA . CYS B 1 161 ? 31.960 54.823 32.997 1.00 32.92 2152 CYS B CA 1
ATOM 3710 C C . CYS B 1 161 ? 33.003 55.216 31.960 1.00 34.50 2152 CYS B C 1
ATOM 3711 O O . CYS B 1 161 ? 32.678 55.491 30.805 1.00 31.68 2152 CYS B O 1
ATOM 3714 N N . ASP B 1 162 ? 34.256 55.248 32.391 1.00 34.23 2153 ASP B N 1
ATOM 3715 C CA . ASP B 1 162 ? 35.358 55.596 31.512 1.00 35.45 2153 ASP B CA 1
ATOM 3716 C C . ASP B 1 162 ? 36.164 54.327 31.315 1.00 36.54 2153 ASP B C 1
ATOM 3717 O O . ASP B 1 162 ? 36.790 54.112 30.272 1.00 37.12 2153 ASP B O 1
ATOM 3722 N N . THR B 1 163 ? 36.117 53.478 32.335 1.00 35.13 2154 THR B N 1
ATOM 3723 C CA . THR B 1 163 ? 36.826 52.210 32.341 1.00 34.91 2154 THR B CA 1
ATOM 3724 C C . THR B 1 163 ? 35.855 51.066 32.603 1.00 32.82 2154 THR B C 1
ATOM 3725 O O . THR B 1 163 ? 34.988 51.180 33.469 1.00 32.35 2154 THR B O 1
ATOM 3729 N N . PRO B 1 164 ? 35.995 49.949 31.862 1.00 32.21 2155 PRO B N 1
ATOM 3730 C CA . PRO B 1 164 ? 35.144 48.760 31.989 1.00 31.23 2155 PRO B CA 1
ATOM 3731 C C . PRO B 1 164 ? 35.123 48.221 33.411 1.00 30.64 2155 PRO B C 1
ATOM 3732 O O . PRO B 1 164 ? 36.157 48.175 34.086 1.00 29.12 2155 PRO B O 1
ATOM 3736 N N . GLY B 1 165 ? 33.942 47.805 33.857 1.00 29.07 2156 GLY B N 1
ATOM 3737 C CA . GLY B 1 165 ? 33.814 47.273 35.201 1.00 25.97 2156 GLY B CA 1
ATOM 3738 C C . GLY B 1 165 ? 32.472 46.608 35.413 1.00 24.71 2156 GLY B C 1
ATOM 3739 O O . GLY B 1 165 ? 31.776 46.266 34.453 1.00 25.49 2156 GLY B O 1
ATOM 3740 N N . LEU B 1 166 ? 32.108 46.427 36.678 1.00 22.59 2157 LEU B N 1
ATOM 3741 C CA . LEU B 1 166 ? 30.846 45.804 37.033 1.00 21.54 2157 LEU B CA 1
ATOM 3742 C C . LEU B 1 166 ? 29.995 46.780 37.827 1.00 18.97 2157 LEU B C 1
ATOM 3743 O O . LEU B 1 166 ? 30.504 47.546 38.638 1.00 21.58 2157 LEU B O 1
ATOM 3748 N N . LEU B 1 167 ? 28.698 46.773 37.566 1.00 20.78 2158 LEU B N 1
ATOM 3749 C CA . LEU B 1 167 ? 27.787 47.655 38.278 1.00 20.20 2158 LEU B CA 1
ATOM 3750 C C . LEU B 1 167 ? 26.438 46.956 38.362 1.00 20.69 2158 LEU B C 1
ATOM 3751 O O . LE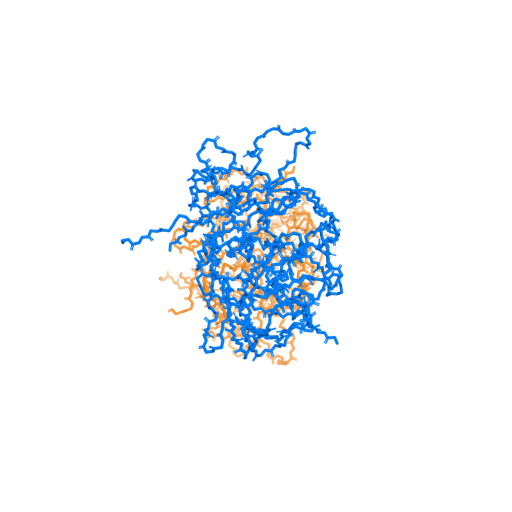U B 1 167 ? 25.854 46.587 37.344 1.00 20.21 2158 LEU B O 1
ATOM 3756 N N . ALA B 1 168 ? 25.958 46.772 39.590 1.00 20.62 2159 ALA B N 1
ATOM 3757 C CA . ALA B 1 168 ? 24.682 46.117 39.853 1.00 19.21 2159 ALA B CA 1
ATOM 3758 C C . ALA B 1 168 ? 24.199 46.738 41.156 1.00 18.05 2159 ALA B C 1
ATOM 3759 O O . ALA B 1 168 ? 24.626 46.342 42.229 1.00 18.99 2159 ALA B O 1
ATOM 3761 N N . LEU B 1 169 ? 23.317 47.725 41.048 1.00 18.09 2160 LEU B N 1
ATOM 3762 C CA . LEU B 1 169 ? 22.796 48.411 42.219 1.00 18.56 2160 LEU B CA 1
ATOM 3763 C C . LEU B 1 169 ? 21.447 47.916 42.681 1.00 19.39 2160 LEU B C 1
ATOM 3764 O O . LEU B 1 169 ? 20.840 47.034 42.080 1.00 20.21 2160 LEU B O 1
ATOM 3769 N N . THR B 1 170 ? 20.996 48.515 43.773 1.00 20.52 2161 THR B N 1
ATOM 3770 C CA . THR B 1 170 ? 19.712 48.218 44.367 1.00 17.96 2161 THR B CA 1
ATOM 3771 C C . THR B 1 170 ? 19.442 49.267 45.429 1.00 19.68 2161 THR B C 1
ATOM 3772 O O . THR B 1 170 ? 20.309 50.086 45.746 1.00 21.47 2161 THR B O 1
ATOM 3776 N N . ASN B 1 171 ? 18.213 49.275 45.928 1.00 19.68 2162 ASN B N 1
ATOM 3777 C CA . ASN B 1 171 ? 17.814 50.210 46.970 1.00 18.76 2162 ASN B CA 1
ATOM 3778 C C . ASN B 1 171 ? 17.579 49.271 48.134 1.00 19.18 2162 ASN B C 1
ATOM 3779 O O . ASN B 1 171 ? 16.845 48.295 48.002 1.00 20.40 2162 ASN B O 1
ATOM 3784 N N . HIS B 1 172 ? 18.183 49.582 49.275 1.00 19.39 2163 HIS B N 1
ATOM 3785 C CA . HIS B 1 172 ? 18.072 48.747 50.466 1.00 19.98 2163 HIS B CA 1
ATOM 3786 C C . HIS B 1 172 ? 17.106 49.159 51.567 1.00 20.48 2163 HIS B C 1
ATOM 3787 O O . HIS B 1 172 ? 17.397 48.963 52.750 1.00 19.89 2163 HIS B O 1
ATOM 3794 N N . ALA B 1 173 ? 15.947 49.700 51.204 1.00 20.19 2164 ALA B N 1
ATOM 3795 C CA . ALA B 1 173 ? 14.988 50.110 52.223 1.00 20.81 2164 ALA B CA 1
ATOM 3796 C C . ALA B 1 173 ? 14.336 48.914 52.923 1.00 20.82 2164 ALA B C 1
ATOM 3797 O O . ALA B 1 173 ? 14.056 47.891 52.299 1.00 20.93 2164 ALA B O 1
ATOM 3799 N N . TYR B 1 174 ? 14.121 49.043 54.228 1.00 21.35 2165 TYR B N 1
ATOM 3800 C CA . TYR B 1 174 ? 13.494 47.984 55.013 1.00 20.63 2165 TYR B CA 1
ATOM 3801 C C . TYR B 1 174 ? 12.069 48.484 55.218 1.00 22.61 2165 TYR B C 1
ATOM 3802 O O . TYR B 1 174 ? 11.860 49.542 55.825 1.00 21.48 2165 TYR B O 1
ATOM 3811 N N . TRP B 1 175 ? 11.100 47.721 54.717 1.00 20.91 2166 TRP B N 1
ATOM 3812 C CA . TRP B 1 175 ? 9.693 48.079 54.825 1.00 19.79 2166 TRP B CA 1
ATOM 3813 C C . TRP B 1 175 ? 8.891 47.400 55.926 1.00 20.35 2166 TRP B C 1
ATOM 3814 O O . TRP B 1 175 ? 9.031 46.203 56.173 1.00 22.79 2166 TRP B O 1
ATOM 3825 N N . ASN B 1 176 ? 8.042 48.198 56.566 1.00 20.55 2167 ASN B N 1
ATOM 3826 C CA . ASN B 1 176 ? 7.147 47.771 57.649 1.00 21.93 2167 ASN B CA 1
ATOM 3827 C C . ASN B 1 176 ? 6.036 48.804 57.468 1.00 21.38 2167 ASN B C 1
ATOM 3828 O O . ASN B 1 176 ? 6.242 50.007 57.656 1.00 19.42 2167 ASN B O 1
ATOM 3833 N N . LEU B 1 177 ? 4.861 48.322 57.089 1.00 17.93 2168 LEU B N 1
ATOM 3834 C CA . LEU B 1 177 ? 3.725 49.191 56.846 1.00 20.27 2168 LEU B CA 1
ATOM 3835 C C . LEU B 1 177 ? 2.752 49.502 57.982 1.00 22.57 2168 LEU B C 1
ATOM 3836 O O . LEU B 1 177 ? 1.798 50.263 57.772 1.00 23.68 2168 LEU B O 1
ATOM 3841 N N . ASP B 1 178 ? 2.978 48.950 59.171 1.00 24.60 2169 ASP B N 1
ATOM 3842 C CA . ASP B 1 178 ? 2.056 49.224 60.274 1.00 25.72 2169 ASP B CA 1
ATOM 3843 C C . ASP B 1 178 ? 2.668 49.429 61.657 1.00 29.05 2169 ASP B C 1
ATOM 3844 O O . ASP B 1 178 ? 1.936 49.597 62.637 1.00 28.56 2169 ASP B O 1
ATOM 3849 N N . GLY B 1 179 ? 3.994 49.416 61.744 1.00 29.00 2170 GLY B N 1
ATOM 3850 C CA . GLY B 1 179 ? 4.646 49.611 63.031 1.00 30.18 2170 GLY B CA 1
ATOM 3851 C C . GLY B 1 179 ? 4.751 48.403 63.947 1.00 31.40 2170 GLY B C 1
ATOM 3852 O O . GLY B 1 179 ? 5.350 48.495 65.019 1.00 33.56 2170 GLY B O 1
ATOM 3853 N N . SER B 1 180 ? 4.186 47.267 63.552 1.00 31.21 2171 SER B N 1
ATOM 3854 C CA . SER B 1 180 ? 4.257 46.077 64.392 1.00 32.45 2171 SER B CA 1
ATOM 3855 C C . SER B 1 180 ? 5.715 45.684 64.652 1.00 33.00 2171 SER B C 1
ATOM 3856 O O . SER B 1 180 ? 6.616 46.049 63.890 1.00 29.65 2171 SER B O 1
ATOM 3859 N N . ASP B 1 181 ? 5.942 44.939 65.727 1.00 32.84 2172 ASP B N 1
ATOM 3860 C CA . ASP B 1 181 ? 7.289 44.500 66.082 1.00 34.54 2172 ASP B CA 1
ATOM 3861 C C . ASP B 1 181 ? 7.941 43.671 64.979 1.00 34.08 2172 ASP B C 1
ATOM 3862 O O . ASP B 1 181 ? 9.165 43.621 64.871 1.00 33.85 2172 ASP B O 1
ATOM 3867 N N . THR B 1 182 ? 7.122 43.016 64.167 1.00 34.00 2173 THR B N 1
ATOM 3868 C CA . THR B 1 182 ? 7.637 42.196 63.080 1.00 33.55 2173 THR B CA 1
ATOM 3869 C C . THR B 1 182 ? 6.682 42.288 61.897 1.00 33.08 2173 THR B C 1
ATOM 3870 O O . THR B 1 182 ? 5.529 42.699 62.061 1.00 31.07 2173 THR B O 1
ATOM 3874 N N . VAL B 1 183 ? 7.165 41.907 60.717 1.00 28.81 2174 VAL B N 1
ATOM 3875 C CA . VAL B 1 183 ? 6.353 41.938 59.506 1.00 28.27 2174 VAL B CA 1
ATOM 3876 C C . VAL B 1 183 ? 5.806 40.544 59.247 1.00 27.01 2174 VAL B C 1
ATOM 3877 O O . VAL B 1 183 ? 5.221 40.275 58.197 1.00 28.44 2174 VAL B O 1
ATOM 3881 N N . ALA B 1 184 ? 5.981 39.661 60.223 1.00 25.69 2175 ALA B N 1
ATOM 3882 C CA . ALA B 1 184 ? 5.508 38.291 60.101 1.00 25.02 2175 ALA B CA 1
ATOM 3883 C C . ALA B 1 184 ? 4.031 38.201 59.723 1.00 23.13 2175 ALA B C 1
ATOM 3884 O O . ALA B 1 184 ? 3.614 37.243 59.075 1.00 21.89 2175 ALA B O 1
ATOM 3886 N N . GLU B 1 185 ? 3.246 39.198 60.117 1.00 25.98 2176 GLU B N 1
ATOM 3887 C CA . GLU B 1 185 ? 1.820 39.188 59.804 1.00 25.77 2176 GLU B CA 1
ATOM 3888 C C . GLU B 1 185 ? 1.427 39.991 58.562 1.00 27.30 2176 GLU B C 1
ATOM 3889 O O . GLU B 1 185 ? 0.236 40.124 58.243 1.00 25.17 2176 GLU B O 1
ATOM 3895 N N . HIS B 1 186 ? 2.425 40.515 57.856 1.00 24.77 2177 HIS B N 1
ATOM 3896 C CA . HIS B 1 186 ? 2.173 41.289 56.642 1.00 24.75 2177 HIS B CA 1
ATOM 3897 C C . HIS B 1 186 ? 1.913 40.281 55.523 1.00 23.91 2177 HIS B C 1
ATOM 3898 O O . HIS B 1 186 ? 2.384 39.146 55.587 1.00 25.19 2177 HIS B O 1
ATOM 3905 N N . PHE B 1 187 ? 1.159 40.683 54.505 1.00 24.12 2178 PHE B N 1
ATOM 3906 C CA . PHE B 1 187 ? 0.867 39.804 53.388 1.00 21.39 2178 PHE B CA 1
ATOM 3907 C C . PHE B 1 187 ? 1.813 40.135 52.234 1.00 21.61 2178 PHE B C 1
ATOM 3908 O O . PHE B 1 187 ? 2.189 41.289 52.045 1.00 20.47 2178 PHE B O 1
ATOM 3916 N N . LEU B 1 188 ? 2.208 39.121 51.473 1.00 21.85 2179 LEU B N 1
ATOM 3917 C CA . LEU B 1 188 ? 3.099 39.336 50.340 1.00 22.02 2179 LEU B CA 1
ATOM 3918 C C . LEU B 1 188 ? 2.644 38.435 49.201 1.00 22.50 2179 LEU B C 1
ATOM 3919 O O . LEU B 1 188 ? 2.340 37.257 49.413 1.00 23.95 2179 LEU B O 1
ATOM 3924 N N . GLU B 1 189 ? 2.575 39.001 48.003 1.00 22.14 2180 GLU B N 1
ATOM 3925 C CA . GLU B 1 189 ? 2.171 38.264 46.810 1.00 22.51 2180 GLU B CA 1
ATOM 3926 C C . GLU B 1 189 ? 3.177 38.682 45.744 1.00 23.23 2180 GLU B C 1
ATOM 3927 O O . GLU B 1 189 ? 3.497 39.867 45.624 1.00 20.76 2180 GLU B O 1
ATOM 3941 N N . GLU B 1 191 ? 4.920 37.726 41.584 1.00 26.46 2182 GLU B N 1
ATOM 3942 C CA . GLU B 1 191 ? 4.920 36.987 40.329 1.00 28.63 2182 GLU B CA 1
ATOM 3943 C C . GLU B 1 191 ? 6.308 36.394 40.143 1.00 25.70 2182 GLU B C 1
ATOM 3944 O O . GLU B 1 191 ? 7.095 36.880 39.335 1.00 25.59 2182 GLU B O 1
ATOM 3950 N N . ALA B 1 192 ? 6.611 35.351 40.905 1.00 25.56 2183 ALA B N 1
ATOM 3951 C CA . ALA B 1 192 ? 7.913 34.703 40.812 1.00 24.59 2183 ALA B CA 1
ATOM 3952 C C . ALA B 1 192 ? 7.757 33.195 40.932 1.00 25.14 2183 ALA B C 1
ATOM 3953 O O . ALA B 1 192 ? 7.220 32.699 41.925 1.00 23.51 2183 ALA B O 1
ATOM 3955 N N . ASP B 1 193 ? 8.231 32.481 39.914 1.00 23.44 2184 ASP B N 1
ATOM 3956 C CA . ASP B 1 193 ? 8.152 31.021 39.885 1.00 26.03 2184 ASP B CA 1
ATOM 3957 C C . ASP B 1 193 ? 9.433 30.366 40.407 1.00 25.43 2184 ASP B C 1
ATOM 3958 O O . ASP B 1 193 ? 9.441 29.171 40.717 1.00 24.65 2184 ASP B O 1
ATOM 3963 N N . GLU B 1 194 ? 10.511 31.142 40.501 1.00 24.64 2185 GLU B N 1
ATOM 3964 C CA . GLU B 1 194 ? 11.784 30.606 40.980 1.00 24.82 2185 GLU B CA 1
ATOM 3965 C C . GLU B 1 194 ? 12.523 31.549 41.913 1.00 25.49 2185 GLU B C 1
ATOM 3966 O O . GLU B 1 194 ? 12.208 32.731 42.006 1.00 23.00 2185 GLU B O 1
ATOM 3972 N N . PHE B 1 195 ? 13.526 31.015 42.594 1.00 24.66 2186 PHE B N 1
ATOM 3973 C CA . PHE B 1 195 ? 14.307 31.830 43.508 1.00 23.63 2186 PHE B CA 1
ATOM 3974 C C . PHE B 1 195 ? 15.759 31.369 43.465 1.00 25.36 2186 PHE B C 1
ATOM 3975 O O . PHE B 1 195 ? 16.053 30.203 43.168 1.00 24.73 2186 PHE B O 1
ATOM 3983 N N . VAL B 1 196 ? 16.663 32.308 43.721 1.00 23.46 2187 VAL B N 1
ATOM 3984 C CA . VAL B 1 196 ? 18.086 32.029 43.710 1.00 21.27 2187 VAL B CA 1
ATOM 3985 C C . VAL B 1 196 ? 18.472 31.415 45.045 1.00 22.40 2187 VAL B C 1
ATOM 3986 O O . VAL B 1 196 ? 18.339 32.043 46.089 1.00 22.27 2187 VAL B O 1
ATOM 3990 N N . GLU B 1 197 ? 18.931 30.170 45.003 1.00 24.03 2188 GLU B N 1
ATOM 3991 C CA . GLU B 1 197 ? 19.337 29.454 46.209 1.00 24.21 2188 GLU B CA 1
ATOM 3992 C C . GLU B 1 197 ? 20.615 30.043 46.807 1.00 23.99 2188 GLU B C 1
ATOM 3993 O O . GLU B 1 197 ? 21.473 30.538 46.084 1.00 25.90 2188 GLU B O 1
ATOM 3999 N N . VAL B 1 198 ? 20.716 30.010 48.133 1.00 23.92 2189 VAL B N 1
ATOM 4000 C CA . VAL B 1 198 ? 21.887 30.526 48.842 1.00 23.69 2189 VAL B CA 1
ATOM 4001 C C . VAL B 1 198 ? 22.310 29.450 49.845 1.00 24.76 2189 VAL B C 1
ATOM 4002 O O . VAL B 1 198 ? 21.484 28.615 50.239 1.00 25.65 2189 VAL B O 1
ATOM 4006 N N . ASP B 1 199 ? 23.583 29.458 50.247 1.00 25.19 2190 ASP B N 1
ATOM 4007 C CA . ASP B 1 199 ? 24.075 28.468 51.208 1.00 26.51 2190 ASP B CA 1
ATOM 4008 C C . ASP B 1 199 ? 23.955 29.008 52.626 1.00 27.08 2190 ASP B C 1
ATOM 4009 O O . ASP B 1 199 ? 23.258 29.999 52.851 1.00 26.66 2190 ASP B O 1
ATOM 4014 N N . ASP B 1 200 ? 24.633 28.382 53.587 1.00 28.20 2191 ASP B N 1
ATOM 4015 C CA . ASP B 1 200 ? 24.533 28.863 54.963 1.00 29.71 2191 ASP B CA 1
ATOM 4016 C C . ASP B 1 200 ? 25.305 30.129 55.285 1.00 27.78 2191 ASP B C 1
ATOM 4017 O O . ASP B 1 200 ? 25.388 30.515 56.448 1.00 29.07 2191 ASP B O 1
ATOM 4022 N N . THR B 1 201 ? 25.871 30.771 54.265 1.00 26.70 2192 THR B N 1
ATOM 4023 C CA . THR B 1 201 ? 26.617 32.014 54.470 1.00 25.08 2192 THR B CA 1
ATOM 4024 C C . THR B 1 201 ? 25.809 33.079 53.717 1.00 23.58 2192 THR B C 1
ATOM 4025 O O . THR B 1 201 ? 26.205 34.237 53.608 1.00 25.19 2192 THR B O 1
ATOM 4029 N N . PHE B 1 202 ? 24.664 32.646 53.199 1.00 23.71 2193 PHE B N 1
ATOM 4030 C CA . PHE B 1 202 ? 23.745 33.493 52.452 1.00 22.15 2193 PHE B CA 1
ATOM 4031 C C . PHE B 1 202 ? 24.279 33.993 51.119 1.00 21.90 2193 PHE B C 1
ATOM 4032 O O . PHE B 1 202 ? 23.932 35.088 50.658 1.00 24.20 2193 PHE B O 1
ATOM 4040 N N . CYS B 1 203 ? 25.123 33.173 50.505 1.00 21.77 2194 CYS B N 1
ATOM 4041 C CA . CYS B 1 203 ? 25.712 33.499 49.210 1.00 23.07 2194 CYS B CA 1
ATOM 4042 C C . CYS B 1 203 ? 25.137 32.509 48.210 1.00 23.18 2194 CYS B C 1
ATOM 4043 O O . CYS B 1 203 ? 24.974 31.327 48.523 1.00 24.06 2194 CYS B O 1
ATOM 4046 N N . PRO B 1 204 ? 24.790 32.984 47.004 1.00 22.61 2195 PRO B N 1
ATOM 4047 C CA . PRO B 1 204 ? 24.232 32.105 45.968 1.00 22.64 2195 PRO B CA 1
ATOM 4048 C C . PRO B 1 204 ? 25.171 30.930 45.674 1.00 24.33 2195 PRO B C 1
ATOM 4049 O O . PRO B 1 204 ? 26.396 31.078 45.694 1.00 23.12 2195 PRO B O 1
ATOM 4053 N N . THR B 1 205 ? 24.589 29.766 45.410 1.00 23.74 2196 THR B N 1
ATOM 4054 C CA . THR B 1 205 ? 25.358 28.558 45.104 1.00 23.41 2196 THR B CA 1
ATOM 4055 C C . THR B 1 205 ? 25.417 28.411 43.587 1.00 24.93 2196 THR B C 1
ATOM 4056 O O . THR B 1 205 ? 26.185 27.608 43.047 1.00 26.30 2196 THR B O 1
ATOM 4060 N N . GLY B 1 206 ? 24.589 29.195 42.903 1.00 24.57 2197 GLY B N 1
ATOM 4061 C CA . GLY B 1 206 ? 24.547 29.144 41.457 1.00 22.62 2197 GLY B CA 1
ATOM 4062 C C . GLY B 1 206 ? 23.299 28.410 40.987 1.00 23.19 2197 GLY B C 1
ATOM 4063 O O . GLY B 1 206 ? 22.976 28.416 39.802 1.00 23.65 2197 GLY B O 1
ATOM 4064 N N . ALA B 1 207 ? 22.595 27.778 41.919 1.00 22.79 2198 ALA B N 1
ATOM 4065 C CA . ALA B 1 207 ? 21.385 27.047 41.571 1.00 24.03 2198 ALA B CA 1
ATOM 4066 C C . ALA B 1 207 ? 20.129 27.900 41.657 1.00 24.73 2198 ALA B C 1
ATOM 4067 O O . ALA B 1 207 ? 20.026 28.810 42.481 1.00 25.29 2198 ALA B O 1
ATOM 4069 N N . ILE B 1 208 ? 19.171 27.583 40.793 1.00 24.14 2199 ILE B N 1
ATOM 4070 C CA . ILE B 1 208 ? 17.892 28.286 40.739 1.00 24.23 2199 ILE B CA 1
ATOM 4071 C C . ILE B 1 208 ? 16.871 27.222 41.126 1.00 25.24 2199 ILE B C 1
ATOM 4072 O O . ILE B 1 208 ? 16.874 26.124 40.566 1.00 24.64 2199 ILE B O 1
ATOM 4077 N N . ARG B 1 209 ? 16.012 27.533 42.089 1.00 25.00 2200 ARG B N 1
ATOM 4078 C CA . ARG B 1 209 ? 15.008 26.577 42.527 1.00 27.33 2200 ARG B CA 1
ATOM 4079 C C . ARG B 1 209 ? 13.592 27.042 42.257 1.00 29.61 2200 ARG B C 1
ATOM 4080 O O . ARG B 1 209 ? 13.313 28.243 42.199 1.00 29.09 2200 ARG B O 1
ATOM 4088 N N . SER B 1 210 ? 12.698 26.076 42.089 1.00 29.37 2201 SER B N 1
ATOM 4089 C CA . SER B 1 210 ? 11.299 26.371 41.830 1.00 28.69 2201 SER B CA 1
ATOM 4090 C C . SER B 1 210 ? 10.701 26.719 43.189 1.00 28.04 2201 SER B C 1
ATOM 4091 O O . SER B 1 210 ? 11.101 26.147 44.207 1.00 27.84 2201 SER B O 1
ATOM 4094 N N . VAL B 1 211 ? 9.766 27.665 43.219 1.00 25.97 2202 VAL B N 1
ATOM 4095 C CA . VAL B 1 211 ? 9.138 28.056 44.478 1.00 25.55 2202 VAL B CA 1
ATOM 4096 C C . VAL B 1 211 ? 8.074 27.015 44.844 1.00 26.76 2202 VAL B C 1
ATOM 4097 O O . VAL B 1 211 ? 7.660 26.906 45.997 1.00 26.18 2202 VAL B O 1
ATOM 4101 N N . THR B 1 212 ? 7.645 26.259 43.842 1.00 30.09 2203 THR B N 1
ATOM 4102 C CA . THR B 1 212 ? 6.632 25.226 44.020 1.00 32.83 2203 THR B CA 1
ATOM 4103 C C . THR B 1 212 ? 6.942 24.298 45.185 1.00 33.94 2203 THR B C 1
ATOM 4104 O O . THR B 1 212 ? 8.024 23.714 45.268 1.00 35.27 2203 THR B O 1
ATOM 4108 N N . ASP B 1 213 ? 5.978 24.182 46.091 1.00 35.19 2204 ASP B N 1
ATOM 4109 C CA . ASP B 1 213 ? 6.098 23.338 47.270 1.00 36.75 2204 ASP B CA 1
ATOM 4110 C C . ASP B 1 213 ? 7.145 23.807 48.279 1.00 36.66 2204 ASP B C 1
ATOM 4111 O O . ASP B 1 213 ? 7.656 23.009 49.064 1.00 35.10 2204 ASP B O 1
ATOM 4116 N N . THR B 1 214 ? 7.460 25.099 48.257 1.00 34.71 2205 THR B N 1
ATOM 4117 C CA . THR B 1 214 ? 8.442 25.665 49.180 1.00 32.04 2205 THR B CA 1
ATOM 4118 C C . THR B 1 214 ? 7.786 26.845 49.890 1.00 31.00 2205 THR B C 1
ATOM 4119 O O . THR B 1 214 ? 6.749 27.354 49.447 1.00 29.66 2205 THR B O 1
ATOM 4123 N N . GLY B 1 215 ? 8.397 27.293 50.979 1.00 27.81 2206 GLY B N 1
ATOM 4124 C CA . GLY B 1 215 ? 7.839 28.411 51.712 1.00 25.97 2206 GLY B CA 1
ATOM 4125 C C . GLY B 1 215 ? 7.965 29.715 50.945 1.00 25.07 2206 GLY B C 1
ATOM 4126 O O . GLY B 1 215 ? 7.326 30.712 51.295 1.00 25.84 2206 GLY B O 1
ATOM 4127 N N . PHE B 1 216 ? 8.778 29.713 49.891 1.00 24.47 2207 PHE B N 1
ATOM 4128 C CA . PHE B 1 216 ? 8.975 30.912 49.091 1.00 25.24 2207 PHE B CA 1
ATOM 4129 C C . PHE B 1 216 ? 7.974 31.082 47.955 1.00 25.66 2207 PHE B C 1
ATOM 4130 O O . PHE B 1 216 ? 8.165 31.910 47.067 1.00 24.31 2207 PHE B O 1
ATOM 4138 N N . ASP B 1 217 ? 6.900 30.301 47.97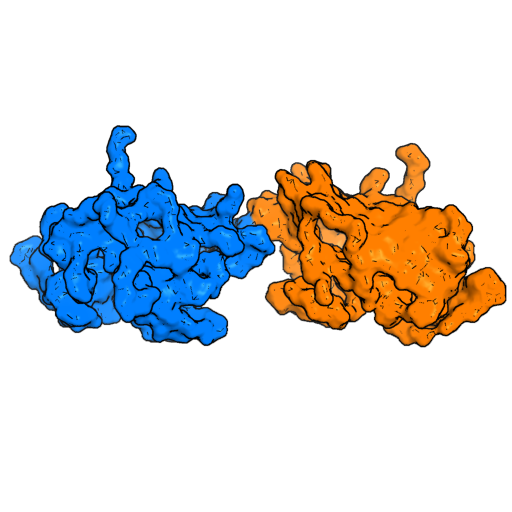6 1.00 26.75 2208 ASP B N 1
ATOM 4139 C CA . ASP B 1 217 ? 5.909 30.436 46.915 1.00 25.85 2208 ASP B CA 1
ATOM 4140 C C . ASP B 1 217 ? 4.921 31.522 47.352 1.00 25.04 2208 ASP B C 1
ATOM 4141 O O . ASP B 1 217 ? 4.035 31.269 48.164 1.00 24.54 2208 ASP B O 1
ATOM 4146 N N . PHE B 1 218 ? 5.083 32.734 46.832 1.00 23.52 2209 PHE B N 1
ATOM 4147 C CA . PHE B 1 218 ? 4.174 33.822 47.198 1.00 25.49 2209 PHE B CA 1
ATOM 4148 C C . PHE B 1 218 ? 3.245 34.180 46.036 1.00 26.33 2209 PHE B C 1
ATOM 4149 O O . PHE B 1 218 ? 2.680 35.279 46.002 1.00 24.11 2209 PHE B O 1
ATOM 4157 N N . ARG B 1 219 ? 3.087 33.265 45.083 1.00 26.45 2210 ARG B N 1
ATOM 4158 C CA . ARG B 1 219 ? 2.219 33.529 43.936 1.00 27.95 2210 ARG B CA 1
ATOM 4159 C C . ARG B 1 219 ? 0.771 33.751 44.367 1.00 28.47 2210 ARG B C 1
ATOM 4160 O O . ARG B 1 219 ? -0.019 34.353 43.644 1.00 29.01 2210 ARG B O 1
ATOM 4168 N N . SER B 1 220 ? 0.433 33.252 45.547 1.00 28.74 2211 SER B N 1
ATOM 4169 C CA . SER B 1 220 ? -0.903 33.408 46.101 1.00 31.96 2211 SER B CA 1
ATOM 4170 C C . SER B 1 220 ? -0.589 34.203 47.360 1.00 31.87 2211 SER B C 1
ATOM 4171 O O . SER B 1 220 ? 0.078 33.694 48.261 1.00 33.41 2211 SER B O 1
ATOM 4174 N N . GLY B 1 221 ? -1.025 35.457 47.406 1.00 30.82 2212 GLY B N 1
ATOM 4175 C CA . GLY B 1 221 ? -0.758 36.275 48.576 1.00 31.10 2212 GLY B CA 1
ATOM 4176 C C . GLY B 1 221 ? -0.923 35.530 49.885 1.00 31.25 2212 GLY B C 1
ATOM 4177 O O . GLY B 1 221 ? -1.946 34.883 50.112 1.00 31.93 2212 GLY B O 1
ATOM 4178 N N . LYS B 1 222 ? 0.086 35.611 50.749 1.00 29.19 2213 LYS B N 1
ATOM 4179 C CA . LYS B 1 222 ? 0.037 34.936 52.043 1.00 28.64 2213 LYS B CA 1
ATOM 4180 C C . LYS B 1 222 ? 0.905 35.697 53.046 1.00 27.64 2213 LYS B C 1
ATOM 4181 O O . LYS B 1 222 ? 1.830 36.403 52.650 1.00 28.19 2213 LYS B O 1
ATOM 4187 N N . GLN B 1 223 ? 0.612 35.571 54.336 1.00 25.14 2214 GLN B N 1
ATOM 4188 C CA . GLN B 1 223 ? 1.406 36.268 55.334 1.00 26.45 2214 GLN B CA 1
ATOM 4189 C C . GLN B 1 223 ? 2.841 35.741 55.314 1.00 26.71 2214 GLN B C 1
ATOM 4190 O O . GLN B 1 223 ? 3.072 34.568 55.029 1.00 27.36 2214 GLN B O 1
ATOM 4196 N N . LEU B 1 224 ? 3.801 36.614 55.603 1.00 26.03 2215 LEU B N 1
ATOM 4197 C CA . LEU B 1 224 ? 5.210 36.226 55.611 1.00 27.98 2215 LEU B CA 1
ATOM 4198 C C . LEU B 1 224 ? 5.534 35.066 56.550 1.00 27.98 2215 LEU B C 1
ATOM 4199 O O . LEU B 1 224 ? 6.428 34.272 56.267 1.00 27.35 2215 LEU B O 1
ATOM 4204 N N . LYS B 1 225 ? 4.811 34.967 57.661 1.00 30.15 2216 LYS B N 1
ATOM 4205 C CA . LYS B 1 225 ? 5.046 33.891 58.624 1.00 32.68 2216 LYS B CA 1
ATOM 4206 C C . LYS B 1 225 ? 4.898 32.527 57.961 1.00 33.87 2216 LYS B C 1
ATOM 4207 O O . LYS B 1 225 ? 5.477 31.542 58.414 1.00 33.83 2216 LYS B O 1
ATOM 4213 N N . GLU B 1 226 ? 4.129 32.470 56.880 1.00 35.78 2217 GLU B N 1
ATOM 4214 C CA . GLU B 1 226 ? 3.927 31.213 56.172 1.00 37.71 2217 GLU B CA 1
ATOM 4215 C C . GLU B 1 226 ? 5.114 30.831 55.283 1.00 39.46 2217 GLU B C 1
ATOM 4216 O O . GLU B 1 226 ? 5.085 29.795 54.612 1.00 38.63 2217 GLU B O 1
ATOM 4222 N N . SER B 1 227 ? 6.152 31.664 55.266 1.00 39.05 2218 SER B N 1
ATOM 4223 C CA . SER B 1 227 ? 7.323 31.367 54.446 1.00 40.62 2218 SER B CA 1
ATOM 4224 C C . SER B 1 227 ? 8.275 30.483 55.241 1.00 43.60 2218 SER B C 1
ATOM 4225 O O . SER B 1 227 ? 9.174 29.853 54.683 1.00 43.95 2218 SER B O 1
ATOM 4228 N N . GLY B 1 228 ? 8.070 30.443 56.551 1.00 45.85 2219 GLY B N 1
ATOM 4229 C CA . GLY B 1 228 ? 8.916 29.631 57.401 1.00 51.87 2219 GLY B CA 1
ATOM 4230 C C . GLY B 1 228 ? 8.408 28.203 57.456 1.00 55.46 2219 GLY B C 1
ATOM 4231 O O . GLY B 1 228 ? 7.626 27.851 58.341 1.00 55.61 2219 GLY B O 1
ATOM 4232 N N . LYS B 1 229 ? 8.833 27.384 56.498 1.00 59.05 2220 LYS B N 1
ATOM 4233 C CA . LYS B 1 229 ? 8.414 25.986 56.452 1.00 62.54 2220 LYS B CA 1
ATOM 4234 C C . LYS B 1 229 ? 8.834 25.352 57.768 1.00 63.91 2220 LYS B C 1
ATOM 4235 O O . LYS B 1 229 ? 8.271 24.346 58.200 1.00 65.04 2220 LYS B O 1
ATOM 4241 N N . ASP B 1 230 ? 9.834 25.962 58.396 1.00 65.12 2221 ASP B N 1
ATOM 4242 C CA . ASP B 1 230 ? 10.360 25.492 59.667 1.00 66.29 2221 ASP B CA 1
ATOM 4243 C C . ASP B 1 230 ? 9.273 25.515 60.740 1.00 66.46 2221 ASP B C 1
ATOM 4244 O O . ASP B 1 230 ? 9.274 24.689 61.656 1.00 67.34 2221 ASP B O 1
ATOM 4249 N N . ALA B 1 231 ? 8.347 26.462 60.615 1.00 66.01 2222 ALA B N 1
ATOM 4250 C CA . ALA B 1 231 ? 7.248 26.605 61.565 1.00 66.17 2222 ALA B CA 1
ATOM 4251 C C . ALA B 1 231 ? 7.757 26.935 62.967 1.00 66.00 2222 ALA B C 1
ATOM 4252 O O . ALA B 1 231 ? 8.678 26.286 63.471 1.00 66.53 2222 ALA B O 1
ATOM 4254 N N . GLU B 1 232 ? 7.152 27.943 63.592 1.00 65.19 2223 GLU B N 1
ATOM 4255 C CA . GLU B 1 232 ? 7.545 28.358 64.936 1.00 64.51 2223 GLU B CA 1
ATOM 4256 C C . GLU B 1 232 ? 9.043 28.652 64.979 1.00 62.98 2223 GLU B C 1
ATOM 4257 O O . GLU B 1 232 ? 9.797 27.965 65.669 1.00 63.93 2223 GLU B O 1
ATOM 4263 N N . GLU B 1 233 ? 9.467 29.674 64.240 1.00 60.51 2224 GLU B N 1
ATOM 4264 C CA . GLU B 1 233 ? 10.877 30.054 64.193 1.00 57.55 2224 GLU B CA 1
ATOM 4265 C C . GLU B 1 233 ? 11.059 31.299 63.321 1.00 54.03 2224 GLU B C 1
ATOM 4266 O O . GLU B 1 233 ? 10.269 31.541 62.412 1.00 54.43 2224 GLU B O 1
ATOM 4272 N N . LEU B 1 234 ? 12.100 32.080 63.598 1.00 49.45 2225 LEU B N 1
ATOM 4273 C CA . LEU B 1 234 ? 12.370 33.295 62.830 1.00 44.67 2225 LEU B CA 1
ATOM 4274 C C . LEU B 1 234 ? 12.405 33.041 61.326 1.00 41.22 2225 LEU B C 1
ATOM 4275 O O . LEU B 1 234 ? 12.834 31.981 60.868 1.00 39.58 2225 LEU B O 1
ATOM 4280 N N . LEU B 1 235 ? 11.941 34.022 60.557 1.00 38.11 2226 LEU B N 1
ATOM 4281 C CA . LEU B 1 235 ? 11.923 33.896 59.103 1.00 34.41 2226 LEU B CA 1
ATOM 4282 C C . LEU B 1 235 ? 13.331 34.196 58.590 1.00 31.48 2226 LEU B C 1
ATOM 4283 O O . LEU B 1 235 ? 13.895 35.243 58.887 1.00 28.65 2226 LEU B O 1
ATOM 4288 N N . ASP B 1 236 ? 13.891 33.278 57.813 1.00 31.26 2227 ASP B N 1
ATOM 4289 C CA . ASP B 1 236 ? 15.236 33.468 57.286 1.00 31.34 2227 ASP B CA 1
ATOM 4290 C C . ASP B 1 236 ? 15.309 33.844 55.806 1.00 27.57 2227 ASP B C 1
ATOM 4291 O O . ASP B 1 236 ? 16.366 33.742 55.190 1.00 24.73 2227 ASP B O 1
ATOM 4296 N N . LEU B 1 237 ? 14.189 34.266 55.232 1.00 27.31 2228 LEU B N 1
ATOM 4297 C CA . LEU B 1 237 ? 14.173 34.654 53.823 1.00 25.15 2228 LEU B CA 1
ATOM 4298 C C . LEU B 1 237 ? 15.294 35.682 53.586 1.00 22.31 2228 LEU B C 1
ATOM 4299 O O . LEU B 1 237 ? 15.420 36.654 54.324 1.00 23.90 2228 LEU B O 1
ATOM 4304 N N . ASP B 1 238 ? 16.112 35.449 52.565 1.00 22.58 2229 ASP B N 1
ATOM 4305 C CA . ASP B 1 238 ? 17.229 36.336 52.217 1.00 20.82 2229 ASP B CA 1
ATOM 4306 C C . ASP B 1 238 ? 17.662 35.809 50.856 1.00 21.01 2229 ASP B C 1
ATOM 4307 O O . ASP B 1 238 ? 18.825 35.440 50.654 1.00 19.95 2229 ASP B O 1
ATOM 4312 N N . ASN B 1 239 ? 16.702 35.764 49.932 1.00 17.83 2230 ASN B N 1
ATOM 4313 C CA . ASN B 1 239 ? 16.941 35.269 48.578 1.00 19.24 2230 ASN B CA 1
ATOM 4314 C C . ASN B 1 239 ? 16.374 36.142 47.473 1.00 16.56 2230 ASN B C 1
ATOM 4315 O O . ASN B 1 239 ? 15.476 36.938 47.706 1.00 18.40 2230 ASN B O 1
ATOM 4320 N N . ASP B 1 240 ? 16.903 35.960 46.265 1.00 18.97 2231 ASP B N 1
ATOM 4321 C CA . ASP B 1 240 ? 16.438 36.708 45.110 1.00 19.25 2231 ASP B CA 1
ATOM 4322 C C . ASP B 1 240 ? 15.213 35.930 44.629 1.00 21.42 2231 ASP B C 1
ATOM 4323 O O . ASP B 1 240 ? 15.263 34.699 44.529 1.00 20.69 2231 ASP B O 1
ATOM 4328 N N . LEU B 1 241 ? 14.128 36.630 44.334 1.00 22.48 2232 LEU B N 1
ATOM 4329 C CA . LEU B 1 241 ? 12.918 35.976 43.833 1.00 21.94 2232 LEU B CA 1
ATOM 4330 C C . LEU B 1 241 ? 12.940 36.420 42.368 1.00 21.51 2232 LEU B C 1
ATOM 4331 O O . LEU B 1 241 ? 12.866 37.622 42.079 1.00 18.92 2232 LEU B O 1
ATOM 4336 N N . VAL B 1 242 ? 13.085 35.463 41.451 1.00 20.38 2233 VAL B N 1
ATOM 4337 C CA . VAL B 1 242 ? 13.131 35.783 40.023 1.00 21.18 2233 VAL B CA 1
ATOM 4338 C C . VAL B 1 242 ? 11.763 36.157 39.477 1.00 21.75 2233 VAL B C 1
ATOM 4339 O O . VAL B 1 242 ? 10.822 35.369 39.551 1.00 22.80 2233 VAL B O 1
ATOM 4343 N N . ILE B 1 243 ? 11.658 37.359 38.920 1.00 22.42 2234 ILE B N 1
ATOM 4344 C CA . ILE B 1 243 ? 10.391 37.824 38.368 1.00 23.93 2234 ILE B CA 1
ATOM 4345 C C . ILE B 1 243 ? 9.976 37.143 37.059 1.00 27.52 2234 ILE B C 1
ATOM 4346 O O . ILE B 1 243 ? 10.756 37.051 36.109 1.00 24.47 2234 ILE B O 1
ATOM 4351 N N . THR B 1 244 ? 8.736 36.671 37.024 1.00 30.63 2235 THR B N 1
ATOM 4352 C CA . THR B 1 244 ? 8.202 36.014 35.842 1.00 34.81 2235 THR B CA 1
ATOM 4353 C C . THR B 1 244 ? 7.688 37.177 34.999 1.00 38.13 2235 THR B C 1
ATOM 4354 O O . THR B 1 244 ? 6.682 37.801 35.344 1.00 39.99 2235 THR B O 1
ATOM 4358 N N . LYS B 1 245 ? 8.376 37.491 33.910 1.00 41.05 2236 LYS B N 1
ATOM 4359 C CA . LYS B 1 245 ? 7.941 38.596 33.065 1.00 45.27 2236 LYS B CA 1
ATOM 4360 C C . LYS B 1 245 ? 7.372 38.138 31.728 1.00 49.55 2236 LYS B C 1
ATOM 4361 O O . LYS B 1 245 ? 8.009 37.376 30.999 1.00 50.30 2236 LYS B O 1
ATOM 4367 N N . LYS B 1 246 ? 6.168 38.612 31.418 1.00 54.39 2237 LYS B N 1
ATOM 4368 C CA . LYS B 1 246 ? 5.494 38.268 30.171 1.00 59.48 2237 LYS B CA 1
ATOM 4369 C C . LYS B 1 246 ? 5.898 39.286 29.108 1.00 61.85 2237 LYS B C 1
ATOM 4370 O O . LYS B 1 246 ? 6.205 40.438 29.426 1.00 62.62 2237 LYS B O 1
ATOM 4376 N N . THR B 1 247 ? 5.905 38.862 27.848 1.00 64.08 2238 THR B N 1
ATOM 4377 C CA . THR B 1 247 ? 6.275 39.754 26.755 1.00 66.00 2238 THR B CA 1
ATOM 4378 C C . THR B 1 247 ? 5.227 40.854 26.566 1.00 67.06 2238 THR B C 1
ATOM 4379 O O . THR B 1 247 ? 5.567 42.037 26.492 1.00 67.90 2238 THR B O 1
ATOM 4383 N N . PRO B 1 248 ? 3.937 40.479 26.491 1.00 67.74 2239 PRO B N 1
ATOM 4384 C CA . PRO B 1 248 ? 2.868 41.467 26.310 1.00 67.95 2239 PRO B CA 1
ATOM 4385 C C . PRO B 1 248 ? 2.682 42.375 27.525 1.00 68.00 2239 PRO B C 1
ATOM 4386 O O . PRO B 1 248 ? 1.783 42.165 28.341 1.00 68.01 2239 PRO B O 1
ATOM 4390 N N . SER B 1 253 ? 4.106 45.404 34.533 1.00 46.24 2244 SER B N 1
ATOM 4391 C CA . SER B 1 253 ? 2.964 45.321 35.434 1.00 45.38 2244 SER B CA 1
ATOM 4392 C C . SER B 1 253 ? 3.449 45.034 36.848 1.00 44.52 2244 SER B C 1
ATOM 4393 O O . SER B 1 253 ? 4.648 44.848 37.076 1.00 45.02 2244 SER B O 1
ATOM 4396 N N . THR B 1 254 ? 2.515 44.997 37.795 1.00 40.80 2245 THR B N 1
ATOM 4397 C CA . THR B 1 254 ? 2.854 44.731 39.186 1.00 37.05 2245 THR B CA 1
ATOM 4398 C C . THR B 1 254 ? 3.484 43.358 39.369 1.00 33.72 2245 THR B C 1
ATOM 4399 O O . THR B 1 254 ? 2.904 42.346 38.982 1.00 33.66 2245 THR B O 1
ATOM 4403 N N . TYR B 1 255 ? 4.668 43.330 39.974 1.00 28.45 2246 TYR B N 1
ATOM 4404 C CA . TYR B 1 255 ? 5.386 42.084 40.217 1.00 26.10 2246 TYR B CA 1
ATOM 4405 C C . TYR B 1 255 ? 5.362 41.680 41.679 1.00 25.62 2246 TYR B C 1
ATOM 4406 O O . TYR B 1 255 ? 5.554 40.511 42.006 1.00 26.43 2246 TYR B O 1
ATOM 4415 N N . LEU B 1 256 ? 5.133 42.651 42.557 1.00 22.96 2247 LEU B N 1
ATOM 4416 C CA . LEU B 1 256 ? 5.086 42.395 43.991 1.00 22.93 2247 LEU B CA 1
ATOM 4417 C C . LEU B 1 256 ? 4.056 43.273 44.678 1.00 22.24 2247 LEU B C 1
ATOM 4418 O O . LEU B 1 256 ? 3.900 44.445 44.324 1.00 21.59 2247 LEU B O 1
ATOM 4423 N N . ARG B 1 257 ? 3.355 42.692 45.654 1.00 19.79 2248 ARG B N 1
ATOM 4424 C CA . ARG B 1 257 ? 2.334 43.402 46.425 1.00 21.36 2248 ARG B CA 1
ATOM 4425 C C . ARG B 1 257 ? 2.615 43.060 47.881 1.00 21.44 2248 ARG B C 1
ATOM 4426 O O . ARG B 1 257 ? 2.703 41.889 48.244 1.00 21.74 2248 ARG B O 1
ATOM 4434 N N . PHE B 1 258 ? 2.748 44.082 48.710 1.00 20.64 2249 PHE B N 1
ATOM 4435 C CA . PHE B 1 258 ? 3.028 43.880 50.125 1.00 20.74 2249 PHE B CA 1
ATOM 4436 C C . PHE B 1 258 ? 2.008 44.718 50.884 1.00 19.41 2249 PHE B C 1
ATOM 4437 O O . PHE B 1 258 ? 1.864 45.913 50.621 1.00 17.74 2249 PHE B O 1
ATOM 4445 N N . TRP B 1 259 ? 1.287 44.109 51.823 1.00 19.15 2250 TRP B N 1
ATOM 4446 C CA . TRP B 1 259 ? 0.302 44.889 52.558 1.00 18.33 2250 TRP B CA 1
ATOM 4447 C C . TRP B 1 259 ? 0.040 44.425 53.977 1.00 19.93 2250 TRP B C 1
ATOM 4448 O O . TRP B 1 259 ? 0.380 43.308 54.349 1.00 20.32 2250 TRP B O 1
ATOM 4459 N N . SER B 1 260 ? -0.566 45.320 54.754 1.00 20.71 2251 SER B N 1
ATOM 4460 C CA . SER B 1 260 ? -0.911 45.056 56.141 1.00 23.13 2251 SER B CA 1
ATOM 4461 C C . SER B 1 260 ? -2.395 45.331 56.326 1.00 24.80 2251 SER B C 1
ATOM 4462 O O . SER B 1 260 ? -2.859 46.421 56.009 1.00 24.58 2251 SER B O 1
ATOM 4465 N N . GLU B 1 261 ? -3.138 44.358 56.842 1.00 24.30 2252 GLU B N 1
ATOM 4466 C CA . GLU B 1 261 ? -4.568 44.557 57.058 1.00 25.39 2252 GLU B CA 1
ATOM 4467 C C . GLU B 1 261 ? -4.764 45.503 58.235 1.00 26.78 2252 GLU B C 1
ATOM 4468 O O . GLU B 1 261 ? -5.800 46.150 58.368 1.00 26.27 2252 GLU B O 1
ATOM 4474 N N . LYS B 1 262 ? -3.751 45.587 59.087 1.00 26.18 2253 LYS B N 1
ATOM 4475 C CA . LYS B 1 262 ? -3.808 46.450 60.254 1.00 27.27 2253 LYS B CA 1
ATOM 4476 C C . LYS B 1 262 ? -3.819 47.931 59.878 1.00 26.46 2253 LYS B C 1
ATOM 4477 O O . LYS B 1 262 ? -4.650 48.696 60.372 1.00 26.12 2253 LYS B O 1
ATOM 4483 N N . SER B 1 263 ? -2.899 48.337 59.006 1.00 25.53 2254 SER B N 1
ATOM 4484 C CA . SER B 1 263 ? -2.827 49.730 58.581 1.00 23.20 2254 SER B CA 1
ATOM 4485 C C . SER B 1 263 ? -3.645 49.960 57.313 1.00 23.58 2254 SER B C 1
ATOM 4486 O O . SER B 1 263 ? -3.992 51.099 56.993 1.00 22.38 2254 SER B O 1
ATOM 4489 N N . GLY B 1 264 ? -3.925 48.877 56.588 1.00 23.59 2255 GLY B N 1
ATOM 4490 C CA . GLY B 1 264 ? -4.691 48.981 55.360 1.00 23.86 2255 GLY B CA 1
ATOM 4491 C C . GLY B 1 264 ? -3.839 49.561 54.240 1.00 24.87 2255 GLY B C 1
ATOM 4492 O O . GLY B 1 264 ? -4.354 49.951 53.193 1.00 26.04 2255 GLY B O 1
ATOM 4493 N N . ILE B 1 265 ? -2.529 49.620 54.459 1.00 23.83 2256 ILE B N 1
ATOM 4494 C CA . ILE B 1 265 ? -1.611 50.158 53.457 1.00 21.62 2256 ILE B CA 1
ATOM 4495 C C . ILE B 1 265 ? -1.032 49.043 52.595 1.00 20.76 2256 ILE B C 1
ATOM 4496 O O . ILE B 1 265 ? -0.619 47.989 53.094 1.00 20.00 2256 ILE B O 1
ATOM 4501 N N . GLU B 1 266 ? -1.007 49.298 51.295 1.00 18.75 2257 GLU B N 1
ATOM 4502 C CA . GLU B 1 266 ? -0.491 48.339 50.337 1.00 20.50 2257 GLU B CA 1
ATOM 4503 C C . GLU B 1 266 ? 0.543 49.002 49.450 1.00 20.59 2257 GLU B C 1
ATOM 4504 O O . GLU B 1 266 ? 0.366 50.142 49.015 1.00 21.02 2257 GLU B O 1
ATOM 4510 N N . LEU B 1 267 ? 1.626 48.272 49.209 1.00 22.24 2258 LEU B N 1
ATOM 4511 C CA . LEU B 1 267 ? 2.728 48.718 48.380 1.00 21.84 2258 LEU B CA 1
ATOM 4512 C C . LEU B 1 267 ? 2.814 47.745 47.200 1.00 20.62 2258 LEU B C 1
ATOM 4513 O O . LEU B 1 267 ? 2.816 46.530 47.399 1.00 20.31 2258 LEU B O 1
ATOM 4518 N N . SER B 1 268 ? 2.851 48.284 45.980 1.00 19.78 2259 SER B N 1
ATOM 4519 C CA . SER B 1 268 ? 2.942 47.479 44.761 1.00 20.97 2259 SER B CA 1
ATOM 4520 C C . SER B 1 268 ? 4.222 47.928 44.066 1.00 19.81 2259 SER B C 1
ATOM 4521 O O . SER B 1 268 ? 4.555 49.117 44.087 1.00 20.41 2259 SER B O 1
ATOM 4524 N N . ILE B 1 269 ? 4.915 46.990 43.430 1.00 17.29 2260 ILE B N 1
ATOM 4525 C CA . ILE B 1 269 ? 6.151 47.299 42.734 1.00 18.00 2260 ILE B CA 1
ATOM 4526 C C . ILE B 1 269 ? 6.300 46.698 41.347 1.00 18.66 2260 ILE B C 1
ATOM 4527 O O . ILE B 1 269 ? 5.928 45.548 41.109 1.00 20.65 2260 ILE B O 1
ATOM 4532 N N . THR B 1 270 ? 6.835 47.501 40.435 1.00 20.00 2261 THR B N 1
ATOM 4533 C CA . THR B 1 270 ? 7.087 47.070 39.068 1.00 22.49 2261 THR B CA 1
ATOM 4534 C C . THR B 1 270 ? 8.523 47.566 38.914 1.00 20.98 2261 THR B C 1
ATOM 4535 O O . THR B 1 270 ? 8.881 48.617 39.441 1.00 22.66 2261 THR B O 1
ATOM 4539 N N . THR B 1 271 ? 9.363 46.810 38.224 1.00 20.14 2262 THR B N 1
ATOM 4540 C CA . THR B 1 271 ? 10.740 47.230 38.063 1.00 20.41 2262 THR B CA 1
ATOM 4541 C C . THR B 1 271 ? 11.371 46.656 36.816 1.00 22.57 2262 THR B C 1
ATOM 4542 O O . THR B 1 271 ? 10.925 45.639 36.282 1.00 23.95 2262 THR B O 1
ATOM 4546 N N . SER B 1 272 ? 12.435 47.317 36.387 1.00 22.76 2263 SER B N 1
ATOM 4547 C CA . SER B 1 272 ? 13.186 46.922 35.213 1.00 25.95 2263 SER B CA 1
ATOM 4548 C C . SER B 1 272 ? 14.121 45.768 35.565 1.00 25.50 2263 SER B C 1
ATOM 4549 O O . SER B 1 272 ? 14.505 44.978 34.702 1.00 25.52 2263 SER B O 1
ATOM 4552 N N . TYR B 1 273 ? 14.517 45.706 36.835 1.00 24.81 2264 TYR B N 1
ATOM 4553 C CA . TYR B 1 273 ? 15.410 44.655 37.301 1.00 22.39 2264 TYR B CA 1
ATOM 4554 C C . TYR B 1 273 ? 14.764 43.285 37.138 1.00 22.86 2264 TYR B C 1
ATOM 4555 O O . TYR B 1 273 ? 13.538 43.160 37.184 1.00 22.62 2264 TYR B O 1
ATOM 4564 N N . PRO B 1 274 ? 15.586 42.238 36.937 1.00 21.36 2265 PRO B N 1
ATOM 4565 C CA . PRO B 1 274 ? 15.121 40.863 36.756 1.00 21.38 2265 PRO B CA 1
ATOM 4566 C C . PRO B 1 274 ? 14.672 40.140 38.014 1.00 21.64 2265 PRO B C 1
ATOM 4567 O O . PRO B 1 274 ? 13.872 39.217 37.937 1.00 20.16 2265 PRO B O 1
ATOM 4571 N N . VAL B 1 275 ? 15.195 40.529 39.171 1.00 19.89 2266 VAL B N 1
ATOM 4572 C CA . VAL B 1 275 ? 14.786 39.865 40.398 1.00 18.02 2266 VAL B CA 1
ATOM 4573 C C . VAL B 1 275 ? 14.560 40.872 41.513 1.00 18.50 2266 VAL B C 1
ATOM 4574 O O . VAL B 1 275 ? 14.905 42.049 41.398 1.00 18.45 2266 VAL B O 1
ATOM 4578 N N . ILE B 1 276 ? 13.943 40.394 42.582 1.00 17.64 2267 ILE B N 1
ATOM 4579 C CA . ILE B 1 276 ? 13.689 41.235 43.727 1.00 17.81 2267 ILE B CA 1
ATOM 4580 C C . ILE B 1 276 ? 14.224 40.406 44.890 1.00 18.38 2267 ILE B C 1
ATOM 4581 O O . ILE B 1 276 ? 13.689 39.338 45.202 1.00 17.06 2267 ILE B O 1
ATOM 4586 N N . HIS B 1 277 ? 15.319 40.859 45.485 1.00 17.10 2268 HIS B N 1
ATOM 4587 C CA . HIS B 1 277 ? 15.893 40.133 46.608 1.00 17.68 2268 HIS B CA 1
ATOM 4588 C C . HIS B 1 277 ? 15.086 40.527 47.832 1.00 16.63 2268 HIS B C 1
ATOM 4589 O O . HIS B 1 277 ? 14.827 41.708 48.057 1.00 18.10 2268 HIS B O 1
ATOM 4596 N N . LEU B 1 278 ? 14.691 39.530 48.612 1.00 18.18 2269 LEU B N 1
ATOM 4597 C CA . LEU B 1 278 ? 13.913 39.763 49.819 1.00 17.41 2269 LEU B CA 1
ATOM 4598 C C . LEU B 1 278 ? 14.629 39.182 51.032 1.00 20.50 2269 LEU B C 1
ATOM 4599 O O . LEU B 1 278 ? 15.146 38.066 50.977 1.00 20.09 2269 LEU B O 1
ATOM 4604 N N . TYR B 1 279 ? 14.668 39.938 52.122 1.00 22.64 2270 TYR B N 1
ATOM 4605 C CA . TYR B 1 279 ? 15.311 39.468 53.350 1.00 28.11 2270 TYR B CA 1
ATOM 4606 C C . TYR B 1 279 ? 14.523 40.037 54.509 1.00 25.08 2270 TYR B C 1
ATOM 4607 O O . TYR B 1 279 ? 14.394 41.258 54.669 1.00 21.91 2270 TYR B O 1
ATOM 4616 N N . ALA B 1 280 ? 13.988 39.113 55.297 1.00 25.98 2271 ALA B N 1
ATOM 4617 C CA . ALA B 1 280 ? 13.174 39.426 56.459 1.00 26.93 2271 ALA B CA 1
ATOM 4618 C C . ALA B 1 280 ? 13.858 39.886 57.734 1.00 27.22 2271 ALA B C 1
ATOM 4619 O O . ALA B 1 280 ? 13.379 39.598 58.826 1.00 28.11 2271 ALA B O 1
ATOM 4621 N N . SER B 1 281 ? 14.972 40.593 57.599 1.00 29.33 2272 SER B N 1
ATOM 4622 C CA . SER B 1 281 ? 15.705 41.106 58.755 1.00 32.47 2272 SER B CA 1
ATOM 4623 C C . SER B 1 281 ? 15.959 40.169 59.931 1.00 32.58 2272 SER B C 1
ATOM 4624 O O . SER B 1 281 ? 15.999 40.628 61.067 1.00 33.55 2272 SER B O 1
ATOM 4627 N N . LYS B 1 282 ? 16.133 38.878 59.680 1.00 34.83 2273 LYS B N 1
ATOM 4628 C CA . LYS B 1 282 ? 16.378 37.950 60.776 1.00 35.48 2273 LYS B CA 1
ATOM 4629 C C . LYS B 1 282 ? 17.540 38.378 61.671 1.00 36.57 2273 LYS B C 1
ATOM 4630 O O . LYS B 1 282 ? 17.499 38.181 62.889 1.00 37.17 2273 LYS B O 1
ATOM 4636 N N . PHE B 1 283 ? 18.568 38.979 61.080 1.00 36.76 2274 PHE B N 1
ATOM 4637 C CA . PHE B 1 283 ? 19.725 39.413 61.856 1.00 36.26 2274 PHE B CA 1
ATOM 4638 C C . PHE B 1 283 ? 19.831 40.907 62.124 1.00 36.81 2274 PHE B C 1
ATOM 4639 O O . PHE B 1 283 ? 20.904 41.415 62.451 1.00 37.32 2274 PHE B O 1
ATOM 4647 N N . LEU B 1 284 ? 18.713 41.611 61.998 1.00 35.36 2275 LEU B N 1
ATOM 4648 C CA . LEU B 1 284 ? 18.707 43.042 62.238 1.00 35.33 2275 LEU B CA 1
ATOM 4649 C C . LEU B 1 284 ? 18.610 43.268 63.748 1.00 36.17 2275 LEU B C 1
ATOM 4650 O O . LEU B 1 284 ? 17.895 42.544 64.443 1.00 36.77 2275 LEU B O 1
ATOM 4655 N N . ASP B 1 285 ? 19.348 44.253 64.251 1.00 37.84 2276 ASP B N 1
ATOM 4656 C CA . ASP B 1 285 ? 19.344 44.581 65.679 1.00 39.75 2276 ASP B CA 1
ATOM 4657 C C . ASP B 1 285 ? 20.025 45.919 65.926 1.00 40.01 2276 ASP B C 1
ATOM 4658 O O . ASP B 1 285 ? 21.253 45.993 65.981 1.00 39.92 2276 ASP B O 1
ATOM 4663 N N . CYS B 1 286 ? 19.229 46.973 66.079 1.00 39.27 2277 CYS B N 1
ATOM 4664 C CA . CYS B 1 286 ? 19.762 48.308 66.320 1.00 40.60 2277 CYS B CA 1
ATOM 4665 C C . CYS B 1 286 ? 18.678 49.228 66.874 1.00 41.26 2277 CYS B C 1
ATOM 4666 O O . CYS B 1 286 ? 17.521 48.829 66.996 1.00 41.04 2277 CYS B O 1
ATOM 4669 N N . LYS B 1 287 ? 19.062 50.457 67.209 1.00 42.52 2278 LYS B N 1
ATOM 4670 C CA . LYS B 1 287 ? 18.127 51.438 67.750 1.00 43.20 2278 LYS B CA 1
ATOM 4671 C C . LYS B 1 287 ? 17.675 52.332 66.604 1.00 42.92 2278 LYS B C 1
ATOM 4672 O O . LYS B 1 287 ? 18.476 53.069 66.029 1.00 43.04 2278 LYS B O 1
ATOM 4678 N N . GLY B 1 288 ? 16.387 52.260 66.276 1.00 42.98 2279 GLY B N 1
ATOM 4679 C CA . GLY B 1 288 ? 15.855 53.064 65.192 1.00 41.48 2279 GLY B CA 1
ATOM 4680 C C . GLY B 1 288 ? 15.022 54.262 65.598 1.00 42.76 2279 GLY B C 1
ATOM 4681 O O . GLY B 1 288 ? 15.046 54.692 66.753 1.00 40.84 2279 GLY B O 1
ATOM 4682 N N . LYS B 1 289 ? 14.282 54.794 64.625 1.00 41.94 2280 LYS B N 1
ATOM 4683 C CA . LYS B 1 289 ? 13.415 55.954 64.812 1.00 42.17 2280 LYS B CA 1
ATOM 4684 C C . LYS B 1 289 ? 12.638 55.926 66.120 1.00 42.14 2280 LYS B C 1
ATOM 4685 O O . LYS B 1 289 ? 12.187 54.869 66.570 1.00 40.58 2280 LYS B O 1
ATOM 4691 N N . LYS B 1 290 ? 12.485 57.105 66.721 1.00 44.17 2281 LYS B N 1
ATOM 4692 C CA . LYS B 1 290 ? 11.767 57.257 67.986 1.00 45.28 2281 LYS B CA 1
ATOM 4693 C C . LYS B 1 290 ? 12.369 56.346 69.048 1.00 45.38 2281 LYS B C 1
ATOM 4694 O O . LYS B 1 290 ? 11.711 55.975 70.021 1.00 46.93 2281 LYS B O 1
ATOM 4700 N N . GLY B 1 291 ? 13.632 55.988 68.845 1.00 44.65 2282 GLY B N 1
ATOM 4701 C CA . GLY B 1 291 ? 14.318 55.126 69.785 1.00 43.11 2282 GLY B CA 1
ATOM 4702 C C . GLY B 1 291 ? 13.825 53.696 69.834 1.00 42.76 2282 GLY B C 1
ATOM 4703 O O . GLY B 1 291 ? 14.157 52.966 70.770 1.00 42.68 2282 GLY B O 1
ATOM 4704 N N . GLU B 1 292 ? 13.043 53.275 68.843 1.00 40.76 2283 GLU B N 1
ATOM 4705 C CA . GLU B 1 292 ? 12.544 51.904 68.846 1.00 40.07 2283 GLU B CA 1
ATOM 4706 C C . GLU B 1 292 ? 13.699 50.924 68.692 1.00 40.25 2283 GLU B C 1
ATOM 4707 O O . GLU B 1 292 ? 14.712 51.237 68.063 1.00 40.36 2283 GLU B O 1
ATOM 4713 N N . HIS B 1 293 ? 13.539 49.741 69.273 1.00 40.09 2284 HIS B N 1
ATOM 4714 C CA . HIS B 1 293 ? 14.557 48.708 69.201 1.00 41.22 2284 HIS B CA 1
ATOM 4715 C C . HIS B 1 293 ? 14.143 47.701 68.130 1.00 39.90 2284 HIS B C 1
ATOM 4716 O O . HIS B 1 293 ? 13.269 46.862 68.356 1.00 39.28 2284 HIS B O 1
ATOM 4723 N N . TYR B 1 294 ? 14.770 47.799 66.962 1.00 38.37 2285 TYR B N 1
ATOM 4724 C CA . TYR B 1 294 ? 14.473 46.898 65.856 1.00 36.56 2285 TYR B CA 1
ATOM 4725 C C . TYR B 1 294 ? 15.083 45.540 66.151 1.00 36.65 2285 TYR B C 1
ATOM 4726 O O . TYR B 1 294 ? 16.286 45.433 66.385 1.00 37.28 2285 TYR B O 1
ATOM 4735 N N . LYS B 1 295 ? 14.261 44.503 66.132 1.00 37.58 2286 LYS B N 1
ATOM 4736 C CA . LYS B 1 295 ? 14.747 43.163 66.401 1.00 38.80 2286 LYS B CA 1
ATOM 4737 C C . LYS B 1 295 ? 14.581 42.261 65.183 1.00 38.67 2286 LYS B C 1
ATOM 4738 O O . LYS B 1 295 ? 14.296 42.738 64.083 1.00 38.93 2286 LYS B O 1
ATOM 4744 N N . ALA B 1 296 ? 14.763 40.962 65.382 1.00 37.16 2287 ALA B N 1
ATOM 4745 C CA . ALA B 1 296 ? 14.639 39.995 64.301 1.00 36.08 2287 ALA B CA 1
ATOM 4746 C C . ALA B 1 296 ? 13.276 40.050 63.615 1.00 34.67 2287 ALA B C 1
ATOM 4747 O O . ALA B 1 296 ? 12.241 39.997 64.272 1.00 32.78 2287 ALA B O 1
ATOM 4749 N N . ASN B 1 297 ? 13.291 40.163 62.290 1.00 32.29 2288 ASN B N 1
ATOM 4750 C CA . ASN B 1 297 ? 12.066 40.219 61.498 1.00 31.30 2288 ASN B CA 1
ATOM 4751 C C . ASN B 1 297 ? 11.250 41.504 61.646 1.00 29.24 2288 ASN B C 1
ATOM 4752 O O . ASN B 1 297 ? 10.046 41.502 61.395 1.00 30.16 2288 ASN B O 1
ATOM 4757 N N . LYS B 1 298 ? 11.898 42.600 62.030 1.00 28.49 2289 LYS B N 1
ATOM 4758 C CA . LYS B 1 298 ? 11.208 43.882 62.201 1.00 28.94 2289 LYS B CA 1
ATOM 4759 C C . LYS B 1 298 ? 10.668 44.424 60.882 1.00 29.30 2289 LYS B C 1
ATOM 4760 O O . LYS B 1 298 ? 9.637 45.099 60.853 1.00 29.01 2289 LYS B O 1
ATOM 4766 N N . ALA B 1 299 ? 11.363 44.136 59.788 1.00 26.89 2290 ALA B N 1
ATOM 4767 C CA . ALA B 1 299 ? 10.911 44.622 58.501 1.00 25.52 2290 ALA B CA 1
ATOM 4768 C C . ALA B 1 299 ? 11.351 43.726 57.362 1.00 25.91 2290 ALA B C 1
ATOM 4769 O O . ALA B 1 299 ? 12.076 42.746 57.563 1.00 26.37 2290 ALA B O 1
ATOM 4771 N N . LEU B 1 300 ? 10.884 44.050 56.160 1.00 21.34 2291 LEU B N 1
ATOM 4772 C CA . LEU B 1 300 ? 11.240 43.267 54.991 1.00 19.87 2291 LEU B CA 1
ATOM 4773 C C . LEU B 1 300 ? 12.019 44.179 54.056 1.00 19.84 2291 LEU B C 1
ATOM 4774 O O . LEU B 1 300 ? 11.480 45.157 53.545 1.00 20.52 2291 LEU B O 1
ATOM 4779 N N . ALA B 1 301 ? 13.302 43.899 53.864 1.00 18.76 2292 ALA B N 1
ATOM 4780 C CA . ALA B 1 301 ? 14.078 44.738 52.972 1.00 20.87 2292 ALA B CA 1
ATOM 4781 C C . ALA B 1 301 ? 13.690 44.244 51.577 1.00 20.61 2292 ALA B C 1
ATOM 4782 O O . ALA B 1 301 ? 13.681 43.039 51.314 1.00 18.29 2292 ALA B O 1
ATOM 4784 N N . ILE B 1 302 ? 13.330 45.171 50.696 1.00 19.33 2293 ILE B N 1
ATOM 4785 C CA . ILE B 1 302 ? 12.928 44.817 49.334 1.00 18.00 2293 ILE B CA 1
ATOM 4786 C C . ILE B 1 302 ? 13.944 45.447 48.400 1.00 18.16 2293 ILE B C 1
ATOM 4787 O O . ILE B 1 302 ? 14.005 46.672 48.277 1.00 17.43 2293 ILE B O 1
ATOM 4792 N N . GLU B 1 303 ? 14.744 44.607 47.753 1.00 19.13 2294 GLU B N 1
ATOM 4793 C CA . GLU B 1 303 ? 15.763 45.104 46.845 1.00 19.83 2294 GLU B CA 1
ATOM 4794 C C . GLU B 1 303 ? 15.752 44.612 45.406 1.00 20.81 2294 GLU B C 1
ATOM 4795 O O . GLU B 1 303 ? 16.299 43.554 45.082 1.00 17.31 2294 GLU B O 1
ATOM 4801 N N . PRO B 1 304 ? 15.109 45.388 44.517 1.00 19.94 2295 PRO B N 1
ATOM 4802 C CA . PRO B 1 304 ? 15.028 45.056 43.090 1.00 19.17 2295 PRO B CA 1
ATOM 4803 C C . PRO B 1 304 ? 16.475 45.132 42.616 1.00 18.81 2295 PRO B C 1
ATOM 4804 O O . PRO B 1 304 ? 17.149 46.127 42.865 1.00 20.67 2295 PRO B O 1
ATOM 4808 N N . GLN B 1 305 ? 16.949 44.098 41.928 1.00 18.98 2296 GLN B N 1
ATOM 4809 C CA . GLN B 1 305 ? 18.331 44.078 41.454 1.00 19.15 2296 GLN B CA 1
ATOM 4810 C C . GLN B 1 305 ? 18.575 42.977 40.428 1.00 18.96 2296 GLN B C 1
ATOM 4811 O O . GLN B 1 305 ? 17.661 42.254 40.026 1.00 20.38 2296 GLN B O 1
ATOM 4817 N N . PHE B 1 306 ? 19.833 42.868 40.008 1.00 20.90 2297 PHE B N 1
ATOM 4818 C CA . PHE B 1 306 ? 20.244 41.849 39.050 1.00 19.78 2297 PHE B CA 1
ATOM 4819 C C . PHE B 1 306 ? 20.576 40.689 40.001 1.00 20.38 2297 PHE B C 1
ATOM 4820 O O . PHE B 1 306 ? 20.818 40.922 41.193 1.00 18.90 2297 PHE B O 1
ATOM 4828 N N . HIS B 1 307 ? 20.607 39.460 39.500 1.00 19.13 2298 HIS B N 1
ATOM 4829 C CA . HIS B 1 307 ? 20.909 38.307 40.343 1.00 19.82 2298 HIS B CA 1
ATOM 4830 C C . HIS B 1 307 ? 22.119 38.465 41.264 1.00 20.58 2298 HIS B C 1
ATOM 4831 O O . HIS B 1 307 ? 23.170 38.945 40.837 1.00 19.43 2298 HIS B O 1
ATOM 4838 N N . SER B 1 308 ? 21.967 38.034 42.516 1.00 20.44 2299 SER B N 1
ATOM 4839 C CA . SER B 1 308 ? 23.051 38.111 43.493 1.00 19.29 2299 SER B CA 1
ATOM 4840 C C . SER B 1 308 ? 24.185 37.242 42.956 1.00 19.87 2299 SER B C 1
ATOM 4841 O O . SER B 1 308 ? 23.935 36.207 42.327 1.00 18.78 2299 SER B O 1
ATOM 4844 N N . ALA B 1 309 ? 25.422 37.661 43.205 1.00 18.93 2300 ALA B N 1
ATOM 4845 C CA . ALA B 1 309 ? 26.596 36.919 42.750 1.00 21.63 2300 ALA B CA 1
ATOM 4846 C C . ALA B 1 309 ? 26.695 36.756 41.226 1.00 21.02 2300 ALA B C 1
ATOM 4847 O O . ALA B 1 309 ? 27.339 35.832 40.732 1.00 22.49 2300 ALA B O 1
ATOM 4849 N N . ALA B 1 310 ? 26.071 37.656 40.475 1.00 23.41 2301 ALA B N 1
ATOM 4850 C CA . ALA B 1 310 ? 26.132 37.562 39.022 1.00 22.57 2301 ALA B CA 1
ATOM 4851 C C . ALA B 1 310 ? 27.594 37.545 38.531 1.00 23.64 2301 ALA B C 1
ATOM 4852 O O . ALA B 1 310 ? 27.936 36.806 37.604 1.00 23.16 2301 ALA B O 1
ATOM 4854 N N . PRO B 1 311 ? 28.476 38.358 39.149 1.00 22.73 2302 PRO B N 1
ATOM 4855 C CA . PRO B 1 311 ? 29.886 38.392 38.734 1.00 24.75 2302 PRO B CA 1
ATOM 4856 C C . PRO B 1 311 ? 30.631 37.059 38.845 1.00 26.13 2302 PRO B C 1
ATOM 4857 O O . PRO B 1 311 ? 31.683 36.891 38.225 1.00 26.69 2302 PRO B O 1
ATOM 4861 N N . ASN B 1 312 ? 30.095 36.128 39.635 1.00 25.33 2303 ASN B N 1
ATOM 4862 C CA . ASN B 1 312 ? 30.720 34.817 39.830 1.00 26.52 2303 ASN B CA 1
ATOM 4863 C C . ASN B 1 312 ? 30.069 33.655 39.081 1.00 27.71 2303 ASN B C 1
ATOM 4864 O O . ASN B 1 312 ? 30.616 32.549 39.055 1.00 27.87 2303 ASN B O 1
ATOM 4869 N N . PHE B 1 313 ? 28.904 33.894 38.489 1.00 26.91 2304 PHE B N 1
ATOM 4870 C CA . PHE B 1 313 ? 28.198 32.850 37.753 1.00 28.93 2304 PHE B CA 1
ATOM 4871 C C . PHE B 1 313 ? 27.856 33.350 36.356 1.00 29.26 2304 PHE B C 1
ATOM 4872 O O . PHE B 1 313 ? 27.015 34.229 36.196 1.00 29.68 2304 PHE B O 1
ATOM 4880 N N . ASP B 1 314 ? 28.513 32.784 35.347 1.00 30.88 2305 ASP B N 1
ATOM 4881 C CA . ASP B 1 314 ? 28.271 33.201 33.973 1.00 31.78 2305 ASP B CA 1
ATOM 4882 C C . ASP B 1 314 ? 26.882 32.956 33.395 1.00 31.10 2305 ASP B C 1
ATOM 4883 O O . ASP B 1 314 ? 26.561 33.513 32.344 1.00 29.74 2305 ASP B O 1
ATOM 4888 N N . HIS B 1 315 ? 26.059 32.137 34.053 1.00 28.93 2306 HIS B N 1
ATOM 4889 C CA . HIS B 1 315 ? 24.711 31.886 33.535 1.00 28.93 2306 HIS B CA 1
ATOM 4890 C C . HIS B 1 315 ? 23.739 32.925 34.109 1.00 28.22 2306 HIS B C 1
ATOM 4891 O O . HIS B 1 315 ? 22.557 32.937 33.777 1.00 28.78 2306 HIS B O 1
ATOM 4898 N N . PHE B 1 316 ? 24.249 33.787 34.986 1.00 27.04 2307 PHE B N 1
ATOM 4899 C CA . PHE B 1 316 ? 23.433 34.836 35.594 1.00 26.63 2307 PHE B CA 1
ATOM 4900 C C . PHE B 1 316 ? 23.647 36.038 34.681 1.00 27.31 2307 PHE B C 1
ATOM 4901 O O . PHE B 1 316 ? 24.599 36.060 33.902 1.00 29.60 2307 PHE B O 1
ATOM 4909 N N . PRO B 1 317 ? 22.777 37.058 34.762 1.00 28.07 2308 PRO B N 1
ATOM 4910 C CA . PRO B 1 317 ? 22.939 38.233 33.895 1.00 27.32 2308 PRO B CA 1
ATOM 4911 C C . PRO B 1 317 ? 24.324 38.869 33.939 1.00 28.53 2308 PRO B C 1
ATOM 4912 O O . PRO B 1 317 ? 24.965 38.910 34.991 1.00 26.35 2308 PRO B O 1
ATOM 4916 N N . ASP B 1 318 ? 24.778 39.356 32.784 1.00 28.05 2309 ASP B N 1
ATOM 4917 C CA . ASP B 1 318 ? 26.076 40.007 32.661 1.00 27.72 2309 ASP B CA 1
ATOM 4918 C C . ASP B 1 318 ? 25.819 41.409 33.203 1.00 27.04 2309 ASP B C 1
ATOM 4919 O O . ASP B 1 318 ? 24.987 42.138 32.657 1.00 25.73 2309 ASP B O 1
ATOM 4924 N N . VAL B 1 319 ? 26.506 41.786 34.280 1.00 24.80 2310 VAL B N 1
ATOM 4925 C CA . VAL B 1 319 ? 26.310 43.111 34.854 1.00 25.36 2310 VAL B CA 1
ATOM 4926 C C . VAL B 1 319 ? 27.501 44.028 34.601 1.00 25.63 2310 VAL B C 1
ATOM 4927 O O . VAL B 1 319 ? 27.735 44.974 35.345 1.00 24.84 2310 VAL B O 1
ATOM 4931 N N . SER B 1 320 ? 28.260 43.749 33.549 1.00 27.57 2311 SER B N 1
ATOM 4932 C CA . SER B 1 320 ? 29.399 44.598 33.263 1.00 28.22 2311 SER B CA 1
ATOM 4933 C C . SER B 1 320 ? 28.857 45.926 32.752 1.00 29.20 2311 SER B C 1
ATOM 4934 O O . SER B 1 320 ? 27.727 46.002 32.255 1.00 28.73 2311 SER B O 1
ATOM 4937 N N . LEU B 1 321 ? 29.645 46.978 32.929 1.00 28.88 2312 LEU B N 1
ATOM 4938 C CA . LEU B 1 321 ? 29.283 48.315 32.486 1.00 30.18 2312 LEU B CA 1
ATOM 4939 C C . LEU B 1 321 ? 30.528 48.734 31.725 1.00 32.26 2312 LEU B C 1
ATOM 4940 O O . LEU B 1 321 ? 31.624 48.751 32.291 1.00 31.91 2312 LEU B O 1
ATOM 4945 N N . ARG B 1 322 ? 30.367 49.059 30.448 1.00 33.06 2313 ARG B N 1
ATOM 4946 C CA . ARG B 1 322 ? 31.508 49.460 29.632 1.00 35.00 2313 ARG B CA 1
ATOM 4947 C C . ARG B 1 322 ? 31.358 50.845 29.012 1.00 36.03 2313 ARG B C 1
ATOM 4948 O O . ARG B 1 322 ? 30.242 51.325 28.801 1.00 36.23 2313 ARG B O 1
ATOM 4956 N N . PRO B 1 323 ? 32.490 51.509 28.719 1.00 37.38 2314 PRO B N 1
ATOM 4957 C CA . PRO B 1 323 ? 32.486 52.848 28.126 1.00 37.21 2314 PRO B CA 1
ATOM 4958 C C . PRO B 1 323 ? 31.550 52.949 26.932 1.00 37.38 2314 PRO B C 1
ATOM 4959 O O . PRO B 1 323 ? 31.561 52.091 26.051 1.00 37.33 2314 PRO B O 1
ATOM 4963 N N . GLY B 1 324 ? 30.739 54.002 26.920 1.00 38.40 2315 GLY B N 1
ATOM 4964 C CA . GLY B 1 324 ? 29.802 54.207 25.832 1.00 40.27 2315 GLY B CA 1
ATOM 4965 C C . GLY B 1 324 ? 28.399 53.786 26.214 1.00 41.14 2315 GLY B C 1
ATOM 4966 O O . GLY B 1 324 ? 27.419 54.382 25.763 1.00 42.79 2315 GLY B O 1
ATOM 4967 N N . ASP B 1 325 ? 28.302 52.765 27.060 1.00 39.66 2316 ASP B N 1
ATOM 4968 C CA . ASP B 1 325 ? 27.008 52.267 27.501 1.00 39.30 2316 ASP B CA 1
ATOM 4969 C C . ASP B 1 325 ? 26.397 53.090 28.621 1.00 37.42 2316 ASP B C 1
ATOM 4970 O O . ASP B 1 325 ? 27.083 53.866 29.292 1.00 34.17 2316 ASP B O 1
ATOM 4975 N N . HIS B 1 326 ? 25.093 52.927 28.804 1.00 36.79 2317 HIS B N 1
ATOM 4976 C CA . HIS B 1 326 ? 24.382 53.649 29.848 1.00 35.96 2317 HIS B CA 1
ATOM 4977 C C . HIS B 1 326 ? 23.607 52.687 30.732 1.00 34.07 2317 HIS B C 1
ATOM 4978 O O . HIS B 1 326 ? 22.713 51.988 30.262 1.00 34.53 2317 HIS B O 1
ATOM 4985 N N . TYR B 1 327 ? 23.962 52.638 32.008 1.00 30.82 2318 TYR B N 1
ATOM 4986 C CA . TYR B 1 327 ? 23.263 51.758 32.935 1.00 29.09 2318 TYR B CA 1
ATOM 4987 C C . TYR B 1 327 ? 21.955 52.515 33.191 1.00 27.57 2318 TYR B C 1
ATOM 4988 O O . TYR B 1 327 ? 21.982 53.696 33.554 1.00 25.72 2318 TYR B O 1
ATOM 4997 N N . CYS B 1 328 ? 20.819 51.856 32.978 1.00 28.73 2319 CYS B N 1
ATOM 4998 C CA . CYS B 1 328 ? 19.523 52.496 33.197 1.00 28.85 2319 CYS B CA 1
ATOM 4999 C C . CYS B 1 328 ? 18.498 51.493 33.724 1.00 26.33 2319 CYS B C 1
ATOM 5000 O O . CYS B 1 328 ? 18.108 50.569 33.015 1.00 26.57 2319 CYS B O 1
ATOM 5003 N N . GLN B 1 329 ? 18.066 51.678 34.969 1.00 26.22 2320 GLN B N 1
ATOM 5004 C CA . GLN B 1 329 ? 17.084 50.776 35.580 1.00 25.40 2320 GLN B CA 1
ATOM 5005 C C . GLN B 1 329 ? 16.131 51.587 36.444 1.00 24.10 2320 GLN B C 1
ATOM 5006 O O . GLN B 1 329 ? 16.478 52.679 36.894 1.00 23.43 2320 GLN B O 1
ATOM 5012 N N . GLU B 1 330 ? 14.930 51.071 36.683 1.00 22.13 2321 GLU B N 1
ATOM 5013 C CA . GLU B 1 330 ? 13.988 51.813 37.511 1.00 22.03 2321 GLU B CA 1
ATOM 5014 C C . GLU B 1 330 ? 13.135 50.904 38.376 1.00 20.01 2321 GLU B C 1
ATOM 5015 O O . GLU B 1 330 ? 12.969 49.719 38.082 1.00 21.33 2321 GLU B O 1
ATOM 5021 N N . ILE B 1 331 ? 12.621 51.479 39.455 1.00 18.01 2322 ILE B N 1
ATOM 5022 C CA . ILE B 1 331 ? 11.770 50.762 40.391 1.00 19.40 2322 ILE B CA 1
ATOM 5023 C C . ILE B 1 331 ? 10.638 51.729 40.680 1.00 18.58 2322 ILE B C 1
ATOM 5024 O O . ILE B 1 331 ? 10.888 52.905 40.973 1.00 20.33 2322 ILE B O 1
ATOM 5029 N N . VAL B 1 332 ? 9.399 51.260 40.550 1.00 18.23 2323 VAL B N 1
ATOM 5030 C CA . VAL B 1 332 ? 8.247 52.115 40.816 1.00 19.47 2323 VAL B CA 1
ATOM 5031 C C . VAL B 1 332 ? 7.438 51.527 41.962 1.00 19.54 2323 VAL B C 1
ATOM 5032 O O . VAL B 1 332 ? 6.917 50.413 41.859 1.00 19.13 2323 VAL B O 1
ATOM 5036 N N . TYR B 1 333 ? 7.338 52.279 43.055 1.00 18.43 2324 TYR B N 1
ATOM 5037 C CA . TYR B 1 333 ? 6.594 51.841 44.220 1.00 19.60 2324 TYR B CA 1
ATOM 5038 C C . TYR B 1 333 ? 5.276 52.602 44.225 1.00 20.68 2324 TYR B C 1
ATOM 5039 O O . TYR B 1 333 ? 5.291 53.828 44.206 1.00 21.92 2324 TYR B O 1
ATOM 5048 N N . THR B 1 334 ? 4.154 51.886 44.249 1.00 20.59 2325 THR B N 1
ATOM 5049 C CA . THR B 1 334 ? 2.849 52.529 44.268 1.00 19.44 2325 THR B CA 1
ATOM 5050 C C . THR B 1 334 ? 2.193 52.224 45.603 1.00 19.63 2325 THR B C 1
ATOM 5051 O O . THR B 1 334 ? 2.091 51.061 46.003 1.00 19.13 2325 THR B O 1
ATOM 5055 N N . PHE B 1 335 ? 1.745 53.275 46.282 1.00 18.62 2326 PHE B N 1
ATOM 5056 C CA . PHE B 1 335 ? 1.101 53.127 47.571 1.00 20.40 2326 PHE B CA 1
ATOM 5057 C C . PHE B 1 335 ? -0.397 53.344 47.466 1.00 21.18 2326 PHE B C 1
ATOM 5058 O O . PHE B 1 335 ? -0.855 54.283 46.817 1.00 22.03 2326 PHE B O 1
ATOM 5066 N N . SER B 1 336 ? -1.157 52.467 48.110 1.00 21.67 2327 SER B N 1
ATOM 5067 C CA . SER B 1 336 ? -2.603 52.562 48.082 1.00 24.45 2327 SER B CA 1
ATOM 5068 C C . SER B 1 336 ? -3.149 51.931 49.343 1.00 25.07 2327 SER B C 1
ATOM 5069 O O . SER B 1 336 ? -2.396 51.613 50.265 1.00 23.00 2327 SER B O 1
ATOM 5072 N N . HIS B 1 337 ? -4.464 51.755 49.373 1.00 23.57 2328 HIS B N 1
ATOM 5073 C CA . HIS B 1 337 ? -5.113 51.154 50.521 1.00 26.08 2328 HIS B CA 1
ATOM 5074 C C . HIS B 1 337 ? -5.829 49.882 50.117 1.00 27.21 2328 HIS B C 1
ATOM 5075 O O . HIS B 1 337 ? -6.351 49.779 49.004 1.00 26.81 2328 HIS B O 1
ATOM 5082 N N . VAL B 1 338 ? -5.831 48.917 51.032 1.00 26.12 2329 VAL B N 1
ATOM 5083 C CA . VAL B 1 338 ? -6.466 47.626 50.823 1.00 27.77 2329 VAL B CA 1
ATOM 5084 C C . VAL B 1 338 ? -7.954 47.837 50.551 1.00 27.64 2329 VAL B C 1
ATOM 5085 O O . VAL B 1 338 ? -8.647 48.470 51.345 1.00 26.83 2329 VAL B O 1
ATOM 5089 N N . ASN B 1 339 ? -8.417 47.315 49.418 1.00 30.01 2330 ASN B N 1
ATOM 5090 C CA . ASN B 1 339 ? -9.810 47.420 48.987 1.00 32.15 2330 ASN B CA 1
ATOM 5091 C C . ASN B 1 339 ? -10.239 48.841 48.599 1.00 34.25 2330 ASN B C 1
ATOM 5092 O O . ASN B 1 339 ? -11.411 49.210 48.706 1.00 33.02 2330 ASN B O 1
#

Nearest PDB structures (foldseek):
  1lur-assembly2_B  TM=9.953E-01  e=2.314E-64  Caenorhabditis elegans
  1so0-assembly4_D  TM=9.196E-01  e=1.644E-32  Homo sapiens
  4rnl-assembly4_D  TM=9.208E-01  e=1.126E-31  Streptomyces platensis
  1nsr-assembly1_B  TM=8.808E-01  e=2.105E-27  Lactococcus lactis
  3imh-assembly1_A  TM=8.352E-01  e=4.166E-24  Lactobacillus acidophilus NCFM

Radius of gyration: 31.68 Å; Cα contacts (8 Å, |Δi|>4): 1780; chains: 2; bounding box: 74×77×80 Å

Solvent-accessible surface area: 26793 Å² total

B-factor: mean 34.38, std 11.19, range [15.45, 71.86]

Sequence (646 aa):
ASGFIEIANKQGLTATLLPFGATLAKLTFPDKNGKNQDLVLGFDTIDEFEKDAASIGKTVGRVANRIKNSTLHFDGKQYTTPNNGPHYLHGGPNGLGYRKWEVVRHAPESVSFSVRANEQDDGLPGDAKIDVTYTVNDRNQLIIEHHATCDTPGLLALTNHAYWNLDGSDTVAEHFLEEADEFVEVDDTFCPTGAIRSVTDTGFDFRSGKQLKESGKDAEELLDLDNDLVITKKTPSTYLRFWSEKSGIELSITTSYPVIHLYASKFLDCKGKKGEHYKANKALAIEPQFHSAAPNFDHFPDVSLRPGDHYCQEIVYTFSHVNASGFIEIANKQGLTATLLPFGATLAKLTFPDKNGKNQDLVLGFDTIDEFEKDAASIGKTVGRVANRIKNSTLHFDGKQYTTPNNGPHYLHGGPNGLGYRKWEVVRHAPESVSFSVRANEQDDGLPGDAKIDVTYTVNDRNQLIIEHHATCDTPGLLALTNHAYWNLDGSDTVAEHFLEEADEFVEVDDTFCPTGAIRSVTDTGFDFRSGKQLKESGKDAEELLDLDNDLVITKKTPSTYLRFWSEKSGIELSITTSYPVIHLYASKFLDCKGKKGEHYKANKALAIEPQFHSAAPNFDHFPDVSLRPGDHYCQEIVYTFSHVN

CATH classification: 2.70.98.10